Protein AF-A0A954LPM7-F1 (afdb_monomer)

pLDDT: mean 93.31, std 5.5, range [60.5, 98.56]

Mean predicted aligned error: 6.48 Å

Nearest PDB structures (foldseek):
  1r44-assembly2_B  TM=8.307E-01  e=3.390E-03  Enterococcus faecium
  8fek-assembly1_A  TM=4.549E-01  e=3.048E-04  Streptomyces sp. KCB13F003
  7spn-assembly1_B  TM=4.422E-01  e=2.596E-04  Dehalococcoidia bacterium
  4hwm-assembly1_A  TM=2.639E-01  e=5.479E-01  Klebsiella pneumoniae subsp. pneumoniae MGH 78578
  2lfo-assembly1_A  TM=2.127E-01  e=1.515E+00  Gallus gallus

Sequence (370 aa):
YGFSTQLEALPERKLGVVAASALDGTNGVVQRLTDYALRLMIATQDGESLPTYRQTGPIPPERAQDLIGKYREVDGNRFTKITELNGKVFMQRGASRYELRAAADDGTITVDDEFGFGTKVTLKDNGITVGDTAFERLPYQPPADIPGHWRGLIGEYGWDHNTLYILEEDGKLYALIEWFYYYPLKEVNENVFDFPDYGLYHGEQLKFTRNAEGVATHVIAAEVQFERREVGTKDGETFKITPVKPIDQLRAAALAATPPPEPGQYREPELVELTTLDSTIKRDIRYASTNNFTGAVFYKQPKAFMQKPAAEAVVRANQSLKPRGLGLLIHDAYRPWHVTKMFWDATPDNLKDFVANPANGSRHNRGCAV

Foldseek 3Di:
DDKAKDWDDDVVLRDIDIDMDPDPLQNQVRVVVRVLVVQQSVCVSVVHDRDDDWDWAQQPPVVLVLQAAKWAFPVDGWIKGWDDDPSWIWIDGAFFIFTWTATPPPGFTWGDDSNHTDFTWADDPAFIDTRNTTIGGDFFDAFDPDDPLCPLVAAWWADPQWIWGWDDDRNFIWIDTPPGGTFTWDDPDSFKTQTDCDDPQHPWIWGFDDDPVSHTQWIATPNDIIGGDDDADPDLAHAADQFPDDLVVLLVVLVPDDFDDDDDDDDDADKDWLCVVPVVAAEDACLCALRYHHSDHDDPDRTAIARVVLSVVLVVVQVVCVSNVDGHYHHYFQDALSVLSSVQNRDDPVCNVVGDDSNVTDCSPNRNGD

Solvent-accessible surface area (backbone atoms only — not comparable to full-atom values): 20690 Å² total; per-residue (Å²): 112,62,63,18,72,37,77,51,73,41,75,95,76,73,44,72,39,76,31,73,39,81,40,50,70,22,48,38,43,27,44,52,52,33,54,51,52,50,50,41,52,49,21,60,75,71,73,47,78,67,76,79,82,87,54,67,42,74,46,55,67,72,65,44,59,75,56,49,43,45,28,36,31,70,96,55,88,53,58,38,38,29,45,75,58,96,78,40,39,34,40,35,51,78,40,40,72,38,39,41,22,15,30,74,87,81,56,53,35,22,31,54,46,68,58,36,60,73,49,36,47,44,84,48,99,65,29,38,29,52,64,92,45,54,26,36,55,52,79,65,62,51,79,56,83,77,56,76,76,50,60,31,58,48,46,46,20,42,44,100,91,52,46,37,35,33,42,78,58,86,79,34,47,31,40,37,35,87,86,52,40,43,38,60,42,43,80,77,50,97,45,35,27,34,43,42,96,56,74,95,53,42,84,33,45,40,43,50,44,59,49,96,88,52,35,42,54,32,36,32,46,82,92,42,78,23,44,49,50,90,73,85,55,70,95,85,51,48,66,68,56,78,52,74,49,62,67,68,61,39,48,55,56,24,70,75,51,76,80,62,87,79,89,77,93,74,78,83,91,47,74,40,51,46,51,81,81,38,73,81,53,43,71,57,33,27,46,43,32,49,62,28,43,73,51,53,68,75,42,98,56,74,70,48,34,18,26,47,76,48,38,54,49,51,48,54,54,33,58,69,27,44,74,41,63,41,70,48,73,40,46,56,26,48,40,62,60,44,55,41,34,29,51,43,67,25,44,51,78,95,53,41,92,82,43,56,55,44,84,77,50,47,55,26,54,65,15,67,37,110

Secondary structure (DSSP, 8-state):
---EEEEEEEGGGTEEEEEEESSTTTHHHHHHHHHHHHHHHHHHHHTPPPPPPPPEEPPPHHHHHHH-EEEEESSSS-EEEEEEETTEEEEEETTEEEEEEEETTT--EEEESSS-EEEEEEEETTEEEETTEEEEEPPP-PPPPPPHHHHTT-EEEEETTEEEEEEEETTEEEEEETTTEEEEPEEEETTEEEPPSSSTTTT-EEEEEE-TTS-EEEEEETTEEEEBP--S-STT-------SS-HHHHHHHHHTS-PPP--S-PPPP-EEEHHHH-TT-EE--GGGSS-STTSS---SS---EEEHHHHHHHHHHHHHHGGGT---EES-----HHHHHHHHHHS-GGGGGGS--GGG--TGGGT---

Structure (mmCIF, N/CA/C/O backbone):
data_AF-A0A954LPM7-F1
#
_entry.id   AF-A0A954LPM7-F1
#
loop_
_atom_site.group_PDB
_atom_site.id
_atom_site.type_symbol
_atom_site.label_atom_id
_atom_site.label_alt_id
_atom_site.label_comp_id
_atom_site.label_asym_id
_atom_site.label_entity_id
_atom_site.label_seq_id
_atom_site.pdbx_PDB_ins_code
_atom_site.Cartn_x
_atom_site.Cartn_y
_atom_site.Cartn_z
_atom_site.occupancy
_atom_site.B_iso_or_equiv
_atom_site.auth_seq_id
_atom_site.auth_comp_id
_atom_site.auth_asym_id
_atom_site.auth_atom_id
_atom_site.pdbx_PDB_model_num
ATOM 1 N N . TYR A 1 1 ? -21.754 13.440 2.417 1.00 60.50 1 TYR A N 1
ATOM 2 C CA . TYR A 1 1 ? -22.416 12.152 2.681 1.00 60.50 1 TYR A CA 1
ATOM 3 C C . TYR A 1 1 ? -22.395 11.985 4.191 1.00 60.50 1 TYR A C 1
ATOM 5 O O . TYR A 1 1 ? -21.313 12.115 4.750 1.00 60.50 1 TYR A O 1
ATOM 13 N N . GLY A 1 2 ? -23.570 11.855 4.816 1.00 77.31 2 GLY A N 1
ATOM 14 C CA . GLY A 1 2 ? -23.757 11.684 6.266 1.00 77.31 2 GLY A CA 1
ATOM 15 C C . GLY A 1 2 ? -23.369 12.862 7.177 1.00 77.31 2 GLY A C 1
ATOM 16 O O . GLY A 1 2 ? -22.708 13.813 6.762 1.00 77.31 2 GLY A O 1
ATOM 17 N N . PHE A 1 3 ? -23.827 12.790 8.429 1.00 88.94 3 PHE A N 1
ATOM 18 C CA . PHE A 1 3 ? -23.447 13.672 9.536 1.00 88.94 3 PHE A CA 1
ATOM 19 C C . PHE A 1 3 ? -23.296 12.826 10.802 1.00 88.94 3 PHE A C 1
ATOM 21 O O . PHE A 1 3 ? -24.154 11.990 11.081 1.00 88.94 3 PHE A O 1
ATOM 28 N N . SER A 1 4 ? -22.283 13.105 11.617 1.00 91.44 4 SER A N 1
ATOM 29 C CA . SER A 1 4 ? -22.202 12.580 12.985 1.00 91.44 4 SER A CA 1
ATOM 30 C C . SER A 1 4 ? -22.592 13.683 13.963 1.00 91.44 4 SER A C 1
ATOM 32 O O . SER A 1 4 ? -22.089 14.802 13.870 1.00 91.44 4 SER A O 1
ATOM 34 N N . THR A 1 5 ? -23.490 13.393 14.902 1.00 94.00 5 THR A N 1
ATOM 35 C CA . THR A 1 5 ? -23.933 14.356 15.923 1.00 94.00 5 THR A CA 1
ATOM 36 C C . THR A 1 5 ? -23.914 13.712 17.301 1.00 94.00 5 THR A C 1
ATOM 38 O O . THR A 1 5 ? -24.196 12.523 17.425 1.00 94.00 5 THR A O 1
ATOM 41 N N . GLN A 1 6 ? -23.567 14.495 18.322 1.00 95.50 6 GLN A N 1
ATOM 42 C CA . GLN A 1 6 ? -23.593 14.083 19.724 1.00 95.50 6 GLN A CA 1
ATOM 43 C C . GLN A 1 6 ? -24.194 15.211 20.566 1.00 95.50 6 GLN A C 1
ATOM 45 O O . GLN A 1 6 ? -23.843 16.379 20.386 1.00 95.50 6 GLN A O 1
ATOM 50 N N . LEU A 1 7 ? -25.083 14.851 21.490 1.00 96.00 7 LEU A N 1
ATOM 51 C CA . LEU A 1 7 ? -25.619 15.725 22.530 1.00 96.00 7 LEU A CA 1
ATOM 52 C C . LEU A 1 7 ? -25.352 15.064 23.881 1.00 96.00 7 LEU A C 1
ATOM 54 O O . LEU A 1 7 ? -25.814 13.954 24.119 1.00 96.00 7 LEU A O 1
ATOM 58 N N . GLU A 1 8 ? -24.665 15.781 24.762 1.00 96.06 8 GLU A N 1
ATOM 59 C CA . GLU A 1 8 ? -24.458 15.395 26.157 1.00 96.06 8 GLU A CA 1
ATOM 60 C C . GLU A 1 8 ? -25.012 16.484 27.073 1.00 96.06 8 GLU A C 1
ATOM 62 O O . GLU A 1 8 ? -24.828 17.675 26.812 1.00 96.06 8 GLU A O 1
ATOM 67 N N . ALA A 1 9 ? -25.688 16.099 28.157 1.00 96.19 9 ALA A N 1
ATOM 68 C CA . ALA A 1 9 ? -26.264 17.043 29.110 1.00 96.19 9 ALA A CA 1
ATOM 69 C C . ALA A 1 9 ? -26.140 16.543 30.552 1.00 96.19 9 ALA A C 1
ATOM 71 O O . ALA A 1 9 ? -26.358 15.369 30.835 1.00 96.19 9 ALA A O 1
ATOM 72 N N . LEU A 1 10 ? -25.849 17.468 31.470 1.00 97.19 10 LEU A N 1
ATOM 73 C CA . LEU A 1 10 ? -25.835 17.252 32.917 1.00 97.19 10 LEU A CA 1
ATOM 74 C C . LEU A 1 10 ? -26.849 18.202 33.571 1.00 97.19 10 LEU A C 1
ATOM 76 O O . LEU A 1 10 ? -26.488 19.332 33.931 1.00 97.19 10 LEU A O 1
ATOM 80 N N . PRO A 1 11 ? -28.125 17.792 33.701 1.00 96.94 11 PRO A N 1
ATOM 81 C CA . PRO A 1 11 ? -29.192 18.656 34.197 1.00 96.94 11 PRO A CA 1
ATOM 82 C C . PRO A 1 11 ? -28.951 19.191 35.609 1.00 96.94 11 PRO A C 1
ATOM 84 O O . PRO A 1 11 ? -29.214 20.372 35.844 1.00 96.94 11 PRO A O 1
ATOM 87 N N . GLU A 1 12 ? -28.395 18.389 36.530 1.00 97.38 12 GLU A N 1
ATOM 88 C CA . GLU A 1 12 ? -28.118 18.848 37.901 1.00 97.38 12 GLU A CA 1
ATOM 89 C C . GLU A 1 12 ? -27.109 20.001 37.923 1.00 97.38 12 GLU A C 1
ATOM 91 O O . GLU A 1 12 ? -27.182 20.889 38.773 1.00 97.38 12 GLU A O 1
ATOM 96 N N . ARG A 1 13 ? -26.196 20.015 36.947 1.00 97.31 13 ARG A N 1
ATOM 97 C CA . ARG A 1 13 ? -25.180 21.057 36.768 1.00 97.31 13 ARG A CA 1
ATOM 98 C C . ARG A 1 13 ? -25.617 22.182 35.829 1.00 97.31 13 ARG A C 1
ATOM 100 O O . ARG A 1 13 ? -24.931 23.201 35.767 1.00 97.31 13 ARG A O 1
ATOM 107 N N . LYS A 1 14 ? -26.752 22.029 35.133 1.00 97.56 14 LYS A N 1
ATOM 108 C CA . LYS A 1 14 ? -27.242 22.921 34.064 1.00 97.56 14 LYS A CA 1
ATOM 109 C C . LYS A 1 14 ? -26.230 23.096 32.925 1.00 97.56 14 LYS A C 1
ATOM 111 O O . LYS A 1 14 ? -26.068 24.195 32.397 1.00 97.56 14 LYS A O 1
ATOM 116 N N . LEU A 1 15 ? -25.547 22.012 32.559 1.00 97.88 15 LEU A N 1
ATOM 117 C CA . LEU A 1 15 ? -24.572 21.990 31.468 1.00 97.88 15 LEU A CA 1
ATOM 118 C C . LEU A 1 15 ? -25.100 21.146 30.307 1.00 97.88 15 LEU A C 1
ATOM 120 O O . LEU A 1 15 ? -25.797 20.155 30.520 1.00 97.88 15 LEU A O 1
ATOM 124 N N . GLY A 1 16 ? -24.736 21.523 29.086 1.00 97.31 16 GLY A N 1
ATOM 125 C CA . GLY A 1 16 ? -25.021 20.747 27.886 1.00 97.31 16 GLY A CA 1
ATOM 126 C C . GLY A 1 16 ? -24.063 21.108 26.761 1.00 97.31 16 GLY A C 1
ATOM 127 O O . GLY A 1 16 ? -23.663 22.267 26.637 1.00 97.31 16 GLY A O 1
ATOM 128 N N . VAL A 1 17 ? -23.694 20.114 25.959 1.00 98.00 17 VAL A N 1
ATOM 129 C CA . VAL A 1 17 ? -22.807 20.264 24.805 1.00 98.00 17 VAL A CA 1
ATOM 130 C C . VAL A 1 17 ? -23.419 19.544 23.614 1.00 98.00 17 VAL A C 1
ATOM 132 O O . VAL A 1 17 ? -23.843 18.398 23.725 1.00 98.00 17 VAL A O 1
ATOM 135 N N . VAL A 1 18 ? -23.424 20.216 22.464 1.00 97.06 18 VAL A N 1
ATOM 136 C CA . VAL A 1 18 ? -23.761 19.618 21.171 1.00 97.06 18 VAL A CA 1
ATOM 137 C C . VAL A 1 18 ? -22.556 19.752 20.256 1.00 97.06 18 VAL A C 1
ATOM 139 O O . VAL A 1 18 ? -22.009 20.846 20.114 1.00 97.06 18 VAL A O 1
ATOM 142 N N . ALA A 1 19 ? -22.168 18.656 19.613 1.00 96.06 19 ALA A N 1
ATOM 143 C CA . ALA A 1 19 ? -21.185 18.658 18.540 1.00 96.06 19 ALA A CA 1
ATOM 144 C C . ALA A 1 19 ? -21.777 18.008 17.289 1.00 96.06 19 ALA A C 1
ATOM 146 O O . ALA A 1 19 ? -22.557 17.058 17.369 1.00 96.06 19 ALA A O 1
ATOM 147 N N . ALA A 1 20 ? -21.386 18.525 16.129 1.00 94.88 20 ALA A N 1
ATOM 148 C CA . ALA A 1 20 ? -21.782 18.002 14.834 1.00 94.88 20 ALA A CA 1
ATOM 149 C C . ALA A 1 20 ? -20.582 18.001 13.885 1.00 94.88 20 ALA A C 1
ATOM 151 O O . ALA A 1 20 ? -19.755 18.912 13.912 1.00 94.88 20 ALA A O 1
ATOM 152 N N . SER A 1 21 ? -20.519 16.986 13.032 1.00 92.62 21 SER A N 1
ATOM 153 C CA . SER A 1 21 ? -19.525 16.817 11.981 1.00 92.62 21 SER A CA 1
ATOM 154 C C . SER A 1 21 ? -20.240 16.539 10.665 1.00 92.62 21 SER A C 1
ATOM 156 O O . SER A 1 21 ? -21.180 15.747 10.620 1.00 92.62 21 SER A O 1
ATOM 158 N N . ALA A 1 22 ? -19.789 17.186 9.590 1.00 91.06 22 ALA A N 1
ATOM 159 C CA . ALA A 1 22 ? -20.305 16.990 8.232 1.00 91.06 22 ALA A CA 1
ATOM 160 C C . ALA A 1 22 ? -19.645 15.800 7.503 1.00 91.06 22 ALA A C 1
ATOM 162 O O . ALA A 1 22 ? -19.597 15.775 6.272 1.00 91.06 22 ALA A O 1
ATOM 163 N N . LEU A 1 23 ? -19.104 14.847 8.266 1.00 85.25 23 LEU A N 1
ATOM 164 C CA . LEU A 1 23 ? -18.498 13.614 7.782 1.00 85.25 23 LEU A CA 1
ATOM 165 C C . LEU A 1 23 ? -19.112 12.428 8.529 1.00 85.25 23 LEU A C 1
ATOM 167 O O . LEU A 1 23 ? -19.137 12.418 9.762 1.00 85.25 23 LEU A O 1
ATOM 171 N N . ASP A 1 24 ? -19.603 11.445 7.779 1.00 83.06 24 ASP A N 1
ATOM 172 C CA . ASP A 1 24 ? -20.161 10.216 8.342 1.00 83.06 24 ASP A CA 1
ATOM 173 C C . ASP A 1 24 ? -19.106 9.370 9.070 1.00 83.06 24 ASP A C 1
ATOM 175 O O . ASP A 1 24 ? -17.911 9.464 8.791 1.00 83.06 24 ASP A O 1
ATOM 179 N N . GLY A 1 25 ? -19.545 8.544 10.019 1.00 82.19 25 GLY A N 1
ATOM 180 C CA . GLY A 1 25 ? -18.669 7.657 10.790 1.00 82.19 25 GLY A CA 1
ATOM 181 C C . GLY A 1 25 ? -17.742 8.362 11.790 1.00 82.19 25 GLY A C 1
ATOM 182 O O . GLY A 1 25 ? -17.023 7.690 12.527 1.00 82.19 25 GLY A O 1
ATOM 183 N N . THR A 1 26 ? -17.787 9.695 11.895 1.00 89.56 26 THR A N 1
ATOM 184 C CA . THR A 1 26 ? -16.946 10.484 12.817 1.00 89.56 26 THR A CA 1
ATOM 185 C C . THR A 1 26 ? -17.507 10.599 14.237 1.00 89.56 26 THR A C 1
ATOM 187 O O . THR A 1 26 ? -17.172 11.518 14.991 1.00 89.56 26 THR A O 1
ATOM 190 N N . ASN A 1 27 ? -18.352 9.646 14.646 1.00 87.44 27 ASN A N 1
ATOM 191 C CA . ASN A 1 27 ? -18.978 9.607 15.970 1.00 87.44 27 ASN A CA 1
ATOM 192 C C . ASN A 1 27 ? -17.945 9.653 17.106 1.00 87.44 27 ASN A C 1
ATOM 194 O O . ASN A 1 27 ? -18.153 10.367 18.084 1.00 87.44 27 ASN A O 1
ATOM 198 N N . GLY A 1 28 ? -16.798 8.982 16.947 1.00 86.50 28 GLY A N 1
ATOM 199 C CA . GLY A 1 28 ? -15.710 9.031 17.929 1.00 86.50 28 GLY A CA 1
ATOM 200 C C . GLY A 1 28 ? -15.124 10.436 18.127 1.00 86.50 28 GLY A C 1
ATOM 201 O O . GLY A 1 28 ? -14.800 10.815 19.253 1.00 86.50 28 GLY A O 1
ATOM 202 N N . VAL A 1 29 ? -15.038 11.240 17.062 1.00 90.00 29 VAL A N 1
ATOM 203 C CA . VAL A 1 29 ? -14.544 12.625 17.129 1.00 90.00 29 VAL A CA 1
ATOM 204 C C . VAL A 1 29 ? -15.556 13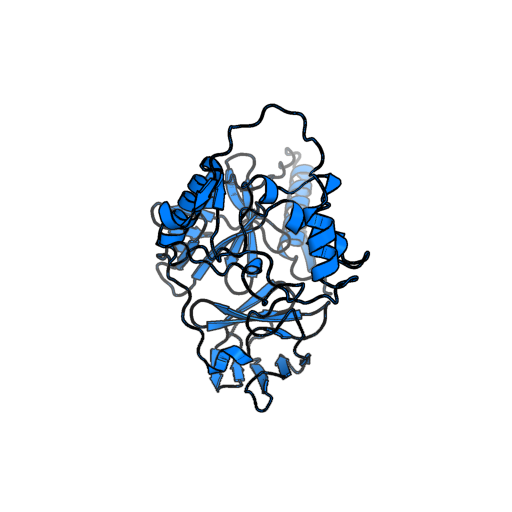.527 17.821 1.00 90.00 29 VAL A C 1
ATOM 206 O O . VAL A 1 29 ? -15.189 14.239 18.758 1.00 90.00 29 VAL A O 1
ATOM 209 N N . VAL A 1 30 ? -16.825 13.495 17.395 1.00 93.19 30 VAL A N 1
ATOM 210 C CA . VAL A 1 30 ? -17.856 14.347 18.013 1.00 93.19 30 VAL A CA 1
ATOM 211 C C . VAL A 1 30 ? -18.065 13.988 19.482 1.00 93.19 30 VAL A C 1
ATOM 213 O O . VAL A 1 30 ? -18.164 14.901 20.294 1.00 93.19 30 VAL A O 1
ATOM 216 N N . GLN A 1 31 ? -17.996 12.702 19.847 1.00 90.88 31 GLN A N 1
ATOM 217 C CA . GLN A 1 31 ? -18.047 12.255 21.240 1.00 90.88 31 GLN A CA 1
ATOM 218 C C . GLN A 1 31 ? -16.848 12.759 22.057 1.00 90.88 31 GLN A C 1
ATOM 220 O O . GLN A 1 31 ? -17.011 13.290 23.153 1.00 90.88 31 GLN A O 1
ATOM 225 N N . ARG A 1 32 ? -15.622 12.667 21.524 1.00 89.88 32 ARG A N 1
ATOM 226 C CA . ARG A 1 32 ? -14.428 13.190 22.211 1.00 89.88 32 ARG A CA 1
ATOM 227 C C . ARG A 1 32 ? -14.523 14.699 22.448 1.00 89.88 32 ARG A C 1
ATOM 229 O O . ARG A 1 32 ? -14.107 15.180 23.504 1.00 89.88 32 ARG A O 1
ATOM 236 N N . LEU A 1 33 ? -15.047 15.441 21.471 1.00 92.25 33 LEU A N 1
ATOM 237 C CA . LEU A 1 33 ? -15.259 16.883 21.584 1.00 92.25 33 LEU A CA 1
ATOM 238 C C . LEU A 1 33 ? -16.301 17.213 22.655 1.00 92.25 33 LEU A C 1
ATOM 240 O O . LEU A 1 33 ? -16.030 18.072 23.497 1.00 92.25 33 LEU A O 1
ATOM 244 N N . THR A 1 34 ? -17.450 16.525 22.662 1.00 95.19 34 THR A N 1
ATOM 245 C CA . THR A 1 34 ? -18.482 16.739 23.687 1.00 95.19 34 THR A CA 1
ATOM 246 C C . THR A 1 34 ? -17.969 16.405 25.080 1.00 95.19 34 THR A C 1
ATOM 248 O O . THR A 1 34 ? -18.126 17.218 25.990 1.00 95.19 34 THR A O 1
ATOM 251 N N . ASP A 1 35 ? -17.277 15.275 25.238 1.00 92.75 35 ASP A N 1
ATOM 252 C CA . ASP A 1 35 ? -16.741 14.827 26.525 1.00 92.75 35 ASP A CA 1
ATOM 253 C C . ASP A 1 35 ? -15.701 15.806 27.074 1.00 92.75 35 ASP A C 1
ATOM 255 O O . ASP A 1 35 ? -15.716 16.150 28.259 1.00 92.75 35 ASP A O 1
ATOM 259 N N . TYR A 1 36 ? -14.782 16.278 26.226 1.00 94.44 36 TYR A N 1
ATOM 260 C CA . TYR A 1 36 ? -13.756 17.224 26.655 1.00 94.44 36 TYR A CA 1
ATOM 261 C C . TYR A 1 36 ? -14.353 18.592 27.002 1.00 94.44 36 TYR A C 1
ATOM 263 O O . TYR A 1 36 ? -14.013 19.156 28.044 1.00 94.44 36 TYR A O 1
ATOM 271 N N . ALA A 1 37 ? -15.287 19.097 26.191 1.00 96.31 37 ALA A N 1
ATOM 272 C CA . ALA A 1 37 ? -16.002 20.335 26.483 1.00 96.31 37 ALA A CA 1
ATOM 273 C C . ALA A 1 37 ? -16.773 20.247 27.808 1.00 96.31 37 ALA A C 1
ATOM 275 O O . ALA A 1 37 ? -16.690 21.160 28.628 1.00 96.31 37 ALA A O 1
ATOM 276 N N . LEU A 1 38 ? -17.443 19.122 28.071 1.00 96.50 38 LEU A N 1
ATOM 277 C CA . LEU A 1 38 ? -18.165 18.913 29.321 1.00 96.50 38 LEU A CA 1
ATOM 278 C C . LEU A 1 38 ? -17.218 18.912 30.529 1.00 96.50 38 LEU A C 1
ATOM 280 O O . LEU A 1 38 ? -17.515 19.547 31.539 1.00 96.50 38 LEU A O 1
ATOM 284 N N . ARG A 1 39 ? -16.038 18.284 30.416 1.00 95.62 39 ARG A N 1
ATOM 285 C CA . ARG A 1 39 ? -15.007 18.325 31.470 1.00 95.62 39 ARG A CA 1
ATOM 286 C C . ARG A 1 39 ? -14.477 19.738 31.721 1.00 95.62 39 ARG A C 1
ATOM 288 O O . ARG A 1 39 ? -14.278 20.101 32.876 1.00 95.62 39 ARG A O 1
ATOM 295 N N . LEU A 1 40 ? -14.280 20.544 30.672 1.00 97.31 40 LEU A N 1
ATOM 296 C CA . LEU A 1 40 ? -13.901 21.956 30.814 1.00 97.31 40 LEU A CA 1
ATOM 297 C C . LEU A 1 40 ? -14.986 22.754 31.551 1.00 97.31 40 LEU A C 1
ATOM 299 O O . LEU A 1 40 ? -14.671 23.545 32.441 1.00 97.31 40 LEU A O 1
ATOM 303 N N . MET A 1 41 ? -16.258 22.529 31.209 1.00 97.81 41 MET A N 1
ATOM 304 C CA . MET A 1 41 ? -17.396 23.200 31.846 1.00 97.81 41 MET A CA 1
ATOM 305 C C . MET A 1 41 ? -17.535 22.815 33.324 1.00 97.81 41 MET A C 1
ATOM 307 O O . MET A 1 41 ? -17.729 23.700 34.155 1.00 97.81 41 MET A O 1
ATOM 311 N N . ILE A 1 42 ? -17.381 21.528 33.660 1.00 97.62 42 ILE A N 1
ATOM 312 C CA . ILE A 1 42 ? -17.393 21.036 35.048 1.00 97.62 42 ILE A CA 1
ATOM 313 C C . ILE A 1 42 ? -16.248 21.659 35.849 1.00 97.62 42 ILE A C 1
ATOM 315 O O . ILE A 1 42 ? -16.506 22.262 36.885 1.00 97.62 42 ILE A O 1
ATOM 319 N N . ALA A 1 43 ? -15.009 21.591 35.347 1.00 97.75 43 ALA A N 1
ATOM 320 C CA . ALA A 1 43 ? -13.849 22.157 36.040 1.00 97.75 43 ALA A CA 1
ATOM 321 C C . ALA A 1 43 ? -14.010 23.667 36.277 1.00 97.75 43 ALA A C 1
ATOM 323 O O . ALA A 1 43 ? -13.713 24.169 37.357 1.00 97.75 43 ALA A O 1
ATOM 324 N N . THR A 1 44 ? -14.559 24.386 35.292 1.00 97.75 44 THR A N 1
ATOM 325 C CA . THR A 1 44 ? -14.857 25.820 35.421 1.00 97.75 44 THR A CA 1
ATOM 326 C C . THR A 1 44 ? -15.916 26.087 36.493 1.00 97.75 44 THR A C 1
ATOM 328 O O . THR A 1 44 ? -15.764 27.016 37.282 1.00 97.75 44 THR A O 1
ATOM 331 N N . GLN A 1 45 ? -16.987 25.287 36.533 1.00 97.81 45 GLN A N 1
ATOM 332 C CA . GLN A 1 45 ? -18.057 25.418 37.526 1.00 97.81 45 GLN A CA 1
ATOM 333 C C . GLN A 1 45 ? -17.564 25.113 38.948 1.00 97.81 45 GLN A C 1
ATOM 335 O O . GLN A 1 45 ? -17.974 25.795 39.886 1.00 97.81 45 GLN A O 1
ATOM 340 N N . ASP A 1 46 ? -16.674 24.131 39.089 1.00 97.62 46 ASP A N 1
ATOM 341 C CA . ASP A 1 46 ? -16.145 23.672 40.378 1.00 97.62 46 ASP A CA 1
ATOM 342 C C . ASP A 1 46 ? -14.928 24.498 40.850 1.00 97.62 46 ASP A C 1
ATOM 344 O O . ASP A 1 46 ? -14.447 24.317 41.967 1.00 97.62 46 ASP A O 1
ATOM 348 N N . GLY A 1 47 ? -14.441 25.442 40.032 1.00 97.38 47 GLY A N 1
ATOM 349 C CA . GLY A 1 47 ? -13.253 26.249 40.338 1.00 97.38 47 GLY A CA 1
ATOM 350 C C . GLY A 1 47 ? -11.946 25.448 40.314 1.00 97.38 47 GLY A C 1
ATOM 351 O O . GLY A 1 47 ? -10.953 25.859 40.916 1.00 97.38 47 GLY A O 1
ATOM 352 N N . GLU A 1 48 ? -11.945 24.301 39.639 1.00 97.88 48 GLU A N 1
ATOM 353 C CA . GLU A 1 48 ? -10.789 23.426 39.482 1.00 97.88 48 GLU A CA 1
ATOM 354 C C . GLU A 1 48 ? -9.907 23.861 38.301 1.00 97.88 48 GLU A C 1
ATOM 356 O O . GLU A 1 48 ? -10.296 24.644 37.430 1.00 97.88 48 GLU A O 1
ATOM 361 N N . SER A 1 49 ? -8.681 23.336 38.250 1.00 96.94 49 SER A N 1
ATOM 362 C CA . SER A 1 49 ? -7.809 23.546 37.091 1.00 96.94 49 SER A CA 1
ATOM 363 C C . SER A 1 49 ? -8.390 22.869 35.852 1.00 96.94 49 SER A C 1
ATOM 365 O O . SER A 1 49 ? -8.840 21.725 35.912 1.00 96.94 49 SER A O 1
ATOM 367 N N . LEU A 1 50 ? -8.337 23.557 34.710 1.00 96.62 50 LEU A N 1
ATOM 368 C CA . LEU A 1 50 ? -8.838 23.001 33.457 1.00 96.62 50 LEU A CA 1
ATOM 369 C C . LEU A 1 50 ? -8.047 21.740 33.067 1.00 96.62 50 LEU A C 1
ATOM 371 O O . LEU A 1 50 ? -6.813 21.763 33.098 1.00 96.62 50 LEU A O 1
ATOM 375 N N . PRO A 1 51 ? -8.722 20.650 32.661 1.00 93.62 51 PRO A N 1
ATOM 376 C CA . PRO A 1 51 ? -8.047 19.437 32.226 1.00 93.62 51 PRO A CA 1
ATOM 377 C C . PRO A 1 51 ? -7.197 19.691 30.978 1.00 93.62 51 PRO A C 1
ATOM 379 O O . PRO A 1 51 ? -7.669 20.236 29.976 1.00 93.62 51 PRO A O 1
ATOM 382 N N . THR A 1 52 ? -5.955 19.216 31.000 1.00 89.94 52 THR A N 1
ATOM 383 C CA . THR A 1 52 ? -5.075 19.251 29.829 1.00 89.94 52 THR A CA 1
ATOM 384 C C . THR A 1 52 ? -5.581 18.302 28.748 1.00 89.94 52 THR A C 1
ATOM 386 O O . THR A 1 52 ? -5.917 17.146 29.015 1.00 89.94 52 THR A O 1
ATOM 389 N N . TYR A 1 53 ? -5.598 18.772 27.502 1.00 87.44 53 TYR A N 1
ATOM 390 C CA . TYR A 1 53 ? -5.885 17.917 26.360 1.00 87.44 53 TYR A CA 1
ATOM 391 C C . TYR A 1 53 ? -4.681 17.031 26.037 1.00 87.44 53 TYR A C 1
ATOM 393 O O . TYR A 1 53 ? -3.596 17.521 25.719 1.00 87.44 53 TYR A O 1
ATOM 401 N N . ARG A 1 54 ? -4.874 15.712 26.089 1.00 88.56 54 ARG A N 1
ATOM 402 C CA . ARG A 1 54 ? -3.816 14.754 25.767 1.00 88.56 54 ARG A CA 1
ATOM 403 C C . ARG A 1 54 ? -3.582 14.703 24.256 1.00 88.56 54 ARG A C 1
ATOM 405 O O . ARG A 1 54 ? -4.479 14.326 23.501 1.00 88.56 54 ARG A O 1
ATOM 412 N N . GLN A 1 55 ? -2.376 15.072 23.829 1.00 92.94 55 GLN A N 1
ATOM 413 C CA . GLN A 1 55 ? -1.965 15.071 22.424 1.00 92.94 55 GLN A CA 1
ATOM 414 C C . GLN A 1 55 ? -1.334 13.737 22.009 1.00 92.94 55 GLN A C 1
ATOM 416 O O . GLN A 1 55 ? -0.714 13.045 22.820 1.00 92.94 55 GLN A O 1
ATOM 421 N N . THR A 1 56 ? -1.452 13.408 20.724 1.00 95.94 56 THR A N 1
ATOM 422 C CA . THR A 1 56 ? -0.819 12.235 20.111 1.00 95.94 56 THR A CA 1
ATOM 423 C C . THR A 1 56 ? -0.069 12.623 18.835 1.00 95.94 56 THR A C 1
ATOM 425 O O . THR A 1 56 ? -0.444 13.557 18.117 1.00 95.94 56 THR A O 1
ATOM 428 N N . GLY A 1 57 ? 0.990 11.880 18.526 1.00 96.31 57 GLY A N 1
ATOM 429 C CA . GLY A 1 57 ? 1.807 12.029 17.325 1.00 96.31 57 GLY A CA 1
ATOM 430 C C . GLY A 1 57 ? 2.037 10.697 16.603 1.00 96.31 57 GL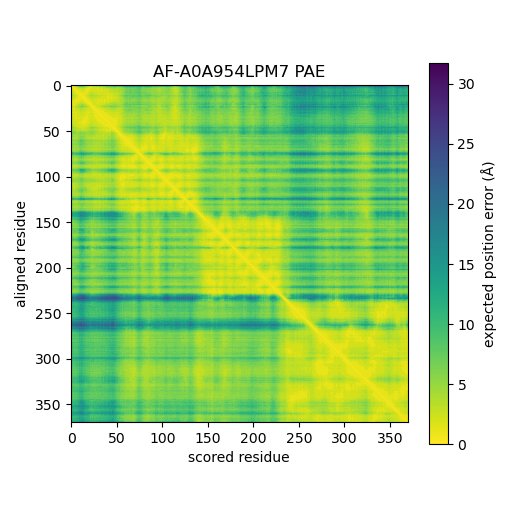Y A C 1
ATOM 431 O O . GLY A 1 57 ? 1.578 9.650 17.067 1.00 96.31 57 GLY A O 1
ATOM 432 N N . PRO A 1 58 ? 2.752 10.717 15.466 1.00 96.75 58 PRO A N 1
ATOM 433 C CA . PRO A 1 58 ? 3.129 9.503 14.747 1.00 96.75 58 PRO A CA 1
ATOM 434 C C . PRO A 1 58 ? 3.898 8.518 15.636 1.00 96.75 58 PRO A C 1
ATOM 436 O O . PRO A 1 58 ? 4.685 8.919 16.496 1.00 96.75 58 PRO A O 1
ATOM 439 N N . ILE A 1 59 ? 3.700 7.220 15.408 1.00 97.38 59 ILE A N 1
ATOM 440 C CA . ILE A 1 59 ? 4.480 6.179 16.084 1.00 97.38 59 ILE A CA 1
ATOM 441 C C . ILE A 1 59 ? 5.903 6.168 15.496 1.00 97.38 59 ILE A C 1
ATOM 443 O O . ILE A 1 59 ? 6.041 6.112 14.273 1.00 97.38 59 ILE A O 1
ATOM 447 N N . PRO A 1 60 ? 6.967 6.188 16.323 1.00 94.69 60 PRO A N 1
ATOM 448 C CA . PRO A 1 60 ? 8.341 6.086 15.833 1.00 94.69 60 PRO A CA 1
ATOM 449 C C . PRO A 1 60 ? 8.570 4.821 14.982 1.00 94.69 60 PRO A C 1
ATOM 451 O O . PRO A 1 60 ? 8.067 3.761 15.364 1.00 94.69 60 PRO A O 1
ATOM 454 N N . PRO A 1 61 ? 9.361 4.875 13.888 1.00 92.62 61 PRO A N 1
ATOM 455 C CA . PRO A 1 61 ? 9.524 3.750 12.959 1.00 92.62 61 PRO A CA 1
ATOM 456 C C . PRO A 1 61 ? 9.949 2.426 13.605 1.00 92.62 61 PRO A C 1
ATOM 458 O O . PRO A 1 61 ? 9.429 1.381 13.233 1.00 92.62 61 PRO A O 1
ATOM 461 N N . GLU A 1 62 ? 10.844 2.458 14.593 1.00 91.44 62 GLU A N 1
ATOM 462 C CA . GLU A 1 62 ? 11.293 1.254 15.311 1.00 91.44 62 GLU A CA 1
ATOM 463 C C . GLU A 1 62 ? 10.128 0.579 16.049 1.00 91.44 62 GLU A C 1
ATOM 465 O O . GLU A 1 62 ? 9.871 -0.606 15.868 1.00 91.44 62 GLU A O 1
ATOM 470 N N . ARG A 1 63 ? 9.321 1.362 16.777 1.00 93.38 63 ARG A N 1
ATOM 471 C CA . ARG A 1 63 ? 8.121 0.855 17.462 1.00 93.38 63 ARG A CA 1
ATOM 472 C C . ARG A 1 63 ? 7.038 0.414 16.483 1.00 93.38 63 ARG A C 1
ATOM 474 O O . ARG A 1 63 ? 6.292 -0.517 16.770 1.00 93.38 63 ARG A O 1
ATOM 481 N N . ALA A 1 64 ? 6.923 1.087 15.339 1.00 94.81 64 ALA A N 1
ATOM 482 C CA . ALA A 1 64 ? 5.999 0.686 14.287 1.00 94.81 64 ALA A CA 1
ATOM 483 C C . ALA A 1 64 ? 6.369 -0.697 13.731 1.00 94.81 64 ALA A C 1
ATOM 485 O O . ALA A 1 64 ? 5.484 -1.535 13.571 1.00 94.81 64 ALA A O 1
ATOM 486 N N . GLN A 1 65 ? 7.660 -0.966 13.499 1.00 91.00 65 GLN A N 1
ATOM 487 C CA . GLN A 1 65 ? 8.135 -2.268 13.019 1.00 91.00 65 GLN A CA 1
ATOM 488 C C . GLN A 1 65 ? 7.736 -3.412 13.953 1.00 91.00 65 GLN A C 1
ATOM 490 O O . GLN A 1 65 ? 7.250 -4.436 13.467 1.00 91.00 65 GLN A O 1
ATOM 495 N N . ASP A 1 66 ? 7.834 -3.207 15.267 1.00 92.44 66 ASP A N 1
ATOM 496 C CA . ASP A 1 66 ? 7.435 -4.211 16.256 1.00 92.44 66 ASP A CA 1
ATOM 497 C C . ASP A 1 66 ? 5.926 -4.492 16.252 1.00 92.44 66 ASP A C 1
ATOM 499 O O . ASP A 1 66 ? 5.501 -5.595 16.592 1.00 92.44 66 ASP A O 1
ATOM 503 N N . LEU A 1 67 ? 5.094 -3.527 15.844 1.00 94.88 67 LEU A N 1
ATOM 504 C CA . LEU A 1 67 ? 3.637 -3.676 15.774 1.00 94.88 67 LEU A CA 1
ATOM 505 C C . LEU A 1 67 ? 3.148 -4.273 14.454 1.00 94.88 67 LEU A C 1
ATOM 507 O O . LEU A 1 67 ? 2.067 -4.860 14.430 1.00 94.88 67 LEU A O 1
ATOM 511 N N . ILE A 1 68 ? 3.883 -4.128 13.351 1.00 93.75 68 ILE A N 1
ATOM 512 C CA . ILE A 1 68 ? 3.411 -4.582 12.036 1.00 93.75 68 ILE A CA 1
ATOM 513 C C . ILE A 1 68 ? 3.251 -6.103 12.037 1.00 93.75 68 ILE A C 1
ATOM 515 O O . ILE A 1 68 ? 4.182 -6.856 12.330 1.00 93.75 68 ILE A O 1
ATOM 519 N N . GLY A 1 69 ? 2.062 -6.574 11.678 1.00 92.38 69 GLY A N 1
ATOM 520 C CA . GLY A 1 69 ? 1.768 -7.999 11.664 1.00 92.38 69 GLY A CA 1
ATOM 521 C C . GLY A 1 69 ? 0.282 -8.306 11.621 1.00 92.38 69 GLY A C 1
ATOM 522 O O . GLY A 1 69 ? -0.568 -7.419 11.711 1.00 92.38 69 GLY A O 1
ATOM 523 N N . LYS A 1 70 ? -0.014 -9.596 11.488 1.00 92.19 70 LYS A N 1
ATOM 524 C CA . LYS A 1 70 ? -1.356 -10.146 11.645 1.00 92.19 70 LYS A CA 1
ATOM 525 C C . LYS A 1 70 ? -1.433 -10.833 12.999 1.00 92.19 70 LYS A C 1
ATOM 527 O O . LYS A 1 70 ? -0.485 -11.502 13.405 1.00 92.19 70 LYS A O 1
ATOM 532 N N . TYR A 1 71 ? -2.558 -10.673 13.675 1.00 94.62 71 TYR A N 1
ATOM 533 C CA . TYR A 1 71 ? -2.777 -11.229 14.995 1.00 94.62 71 TYR A CA 1
ATOM 534 C C . TYR A 1 71 ? -4.136 -11.914 15.066 1.00 94.62 71 TYR A C 1
ATOM 536 O O . TYR A 1 71 ? -5.095 -11.471 14.427 1.00 94.62 71 TYR A O 1
ATOM 544 N N . ARG A 1 72 ? -4.212 -12.982 15.856 1.00 93.62 72 ARG A N 1
ATOM 545 C CA . ARG A 1 72 ? -5.449 -13.699 16.172 1.00 93.62 72 ARG A CA 1
ATOM 546 C C . ARG A 1 72 ? -5.729 -13.562 17.658 1.00 93.62 72 ARG A C 1
ATOM 548 O O . ARG A 1 72 ? -4.810 -13.624 18.465 1.00 93.62 72 ARG A O 1
ATOM 555 N N . GLU A 1 73 ? -6.985 -13.342 18.002 1.00 95.06 73 GLU A N 1
ATOM 556 C CA . GLU A 1 73 ? -7.438 -13.330 19.388 1.00 95.06 73 GLU A CA 1
ATOM 557 C C . GLU A 1 73 ? -7.099 -14.658 20.083 1.00 95.06 73 GLU A C 1
ATOM 559 O O . GLU A 1 73 ? -7.206 -15.716 19.467 1.00 95.06 73 GLU A O 1
ATOM 564 N N . VAL A 1 74 ? -6.670 -14.599 21.346 1.00 94.06 74 VAL A N 1
ATOM 565 C CA . VAL A 1 74 ? -6.257 -15.795 22.105 1.00 94.06 74 VAL A CA 1
ATOM 566 C C . VAL A 1 74 ? -7.450 -16.707 22.396 1.00 94.06 74 VAL A C 1
ATOM 568 O O . VAL A 1 74 ? -7.418 -17.892 22.077 1.00 94.06 74 VAL A O 1
ATOM 571 N N . ASP A 1 75 ? -8.530 -16.135 22.930 1.00 91.31 75 ASP A N 1
ATOM 572 C CA . ASP A 1 75 ? -9.722 -16.871 23.376 1.00 91.31 75 ASP A CA 1
ATOM 573 C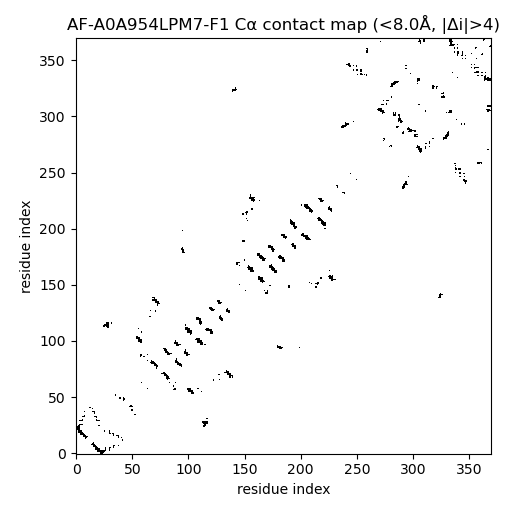 C . ASP A 1 75 ? -10.893 -16.767 22.382 1.00 91.31 75 ASP A C 1
ATOM 575 O O . ASP A 1 75 ? -12.060 -16.941 22.738 1.00 91.31 75 ASP A O 1
ATOM 579 N N . GLY A 1 76 ? -10.606 -16.442 21.121 1.00 87.88 76 GLY A N 1
ATOM 580 C CA . GLY A 1 76 ? -11.635 -16.171 20.126 1.00 87.88 76 GLY A CA 1
ATOM 581 C C . GLY A 1 76 ? -11.162 -16.339 18.690 1.00 87.88 76 GLY A C 1
ATOM 582 O O . GLY A 1 76 ? -10.045 -16.759 18.406 1.00 87.88 76 GLY A O 1
ATOM 583 N N . ASN A 1 77 ? -12.052 -16.000 17.760 1.00 82.25 77 ASN A N 1
ATOM 584 C CA . ASN A 1 77 ? -11.817 -16.152 16.321 1.00 82.25 77 ASN A CA 1
ATOM 585 C C . ASN A 1 77 ? -11.629 -14.808 15.604 1.00 82.25 77 ASN A C 1
ATOM 587 O O . ASN A 1 77 ? -11.647 -14.759 14.372 1.00 82.25 77 ASN A O 1
ATOM 591 N N . ARG A 1 78 ? -11.474 -13.703 16.348 1.00 86.94 78 ARG A N 1
ATOM 592 C CA . ARG A 1 78 ? -11.237 -12.386 15.750 1.00 86.94 78 ARG A CA 1
ATOM 593 C C . ARG A 1 78 ? -9.787 -12.263 15.298 1.00 86.94 78 ARG A C 1
ATOM 595 O O . ARG A 1 78 ? -8.866 -12.800 15.911 1.00 86.94 78 ARG A O 1
ATOM 602 N N . PHE A 1 79 ? -9.590 -11.490 14.239 1.00 89.12 79 PHE A N 1
ATOM 603 C CA . PHE A 1 79 ? -8.272 -11.135 13.731 1.00 89.12 79 PHE A CA 1
ATOM 604 C C . PHE A 1 79 ? -8.117 -9.619 13.724 1.00 89.12 79 PHE A C 1
ATOM 606 O O . PHE A 1 79 ? -9.089 -8.881 13.556 1.00 89.12 79 PHE A O 1
ATOM 613 N N . THR A 1 80 ? -6.881 -9.166 13.888 1.00 92.56 80 THR A N 1
ATOM 614 C CA . THR A 1 80 ? -6.492 -7.775 13.666 1.00 92.56 80 THR A CA 1
ATOM 615 C C . THR A 1 80 ? -5.208 -7.740 12.855 1.00 92.56 80 THR A C 1
ATOM 617 O O . THR A 1 80 ? -4.346 -8.615 12.985 1.00 92.56 80 THR A O 1
ATOM 620 N N . LYS A 1 81 ? -5.088 -6.748 11.979 1.00 92.81 81 LYS A N 1
ATOM 621 C CA . LYS A 1 81 ? -3.910 -6.549 11.136 1.00 92.81 81 LYS A CA 1
ATOM 622 C C . LYS A 1 81 ? -3.393 -5.143 11.363 1.00 92.81 81 LYS A C 1
ATOM 624 O O . LYS A 1 81 ? -4.145 -4.183 11.228 1.00 92.81 81 LYS A O 1
ATOM 629 N N . ILE A 1 82 ? -2.113 -5.026 11.692 1.00 95.75 82 ILE A N 1
ATOM 630 C CA . ILE A 1 82 ? -1.434 -3.740 11.802 1.00 95.75 82 ILE A CA 1
ATOM 631 C C . ILE A 1 82 ? -0.498 -3.583 10.607 1.00 95.75 82 ILE A C 1
ATOM 633 O O . ILE A 1 82 ? 0.349 -4.438 10.341 1.00 95.75 82 ILE A O 1
ATOM 637 N N . THR A 1 83 ? -0.673 -2.483 9.884 1.00 94.06 83 THR A N 1
ATOM 638 C CA . THR A 1 83 ? 0.085 -2.120 8.682 1.00 94.06 83 THR A CA 1
ATOM 639 C C . THR A 1 83 ? 0.704 -0.744 8.847 1.00 94.06 83 THR A C 1
ATOM 641 O O . THR A 1 83 ? 0.224 0.065 9.635 1.00 94.06 83 THR A O 1
ATOM 644 N N . GLU A 1 84 ? 1.751 -0.471 8.082 1.00 94.31 84 GLU A N 1
ATOM 645 C CA . GLU A 1 84 ? 2.312 0.866 7.935 1.00 94.31 84 GLU A CA 1
ATOM 646 C C . GLU A 1 84 ? 2.122 1.314 6.484 1.00 94.31 84 GLU A C 1
ATOM 648 O O . GLU A 1 84 ? 2.237 0.506 5.560 1.00 94.31 84 GLU A O 1
ATOM 653 N N . LEU A 1 85 ? 1.737 2.575 6.304 1.00 90.56 85 LEU A N 1
ATOM 654 C CA . LEU A 1 85 ? 1.558 3.207 5.007 1.00 90.56 85 LEU A CA 1
ATOM 655 C C . LEU A 1 85 ? 1.938 4.689 5.111 1.00 90.56 85 LEU A C 1
ATOM 657 O O . LEU A 1 85 ? 1.289 5.449 5.831 1.00 90.56 85 LEU A O 1
ATOM 661 N N . ASN A 1 86 ? 2.944 5.112 4.343 1.00 89.75 86 ASN A N 1
ATOM 662 C CA . ASN A 1 86 ? 3.409 6.504 4.253 1.00 89.75 86 ASN A CA 1
ATOM 663 C C . ASN A 1 86 ? 3.773 7.139 5.613 1.00 89.75 86 ASN A C 1
ATOM 665 O O . ASN A 1 86 ? 3.457 8.298 5.881 1.00 89.75 86 ASN A O 1
ATOM 669 N N . GLY A 1 87 ? 4.427 6.376 6.484 1.00 90.88 87 GLY A N 1
ATOM 670 C CA . GLY A 1 87 ? 4.836 6.769 7.831 1.00 90.88 87 GLY A CA 1
ATOM 671 C C . GLY A 1 87 ? 3.727 6.691 8.882 1.00 90.88 87 GLY A C 1
ATOM 672 O O . GLY A 1 87 ? 3.971 7.022 10.042 1.00 90.88 87 GLY A O 1
ATOM 673 N N . LYS A 1 88 ? 2.516 6.266 8.507 1.00 95.94 88 LYS A N 1
ATOM 674 C CA . LYS A 1 88 ? 1.377 6.106 9.416 1.00 95.94 88 LYS A CA 1
ATOM 675 C C . LYS A 1 88 ? 1.121 4.638 9.704 1.00 95.94 88 LYS A C 1
ATOM 677 O O . LYS A 1 88 ? 1.200 3.801 8.810 1.00 95.94 88 LYS A O 1
ATOM 682 N N . VAL A 1 89 ? 0.768 4.331 10.946 1.00 97.88 89 VAL A N 1
ATOM 683 C CA . VAL A 1 89 ? 0.460 2.969 11.386 1.00 97.88 89 VAL A CA 1
ATOM 684 C C . VAL A 1 89 ? -1.046 2.821 11.493 1.00 97.88 89 VAL A C 1
ATOM 686 O O . VAL A 1 89 ? -1.706 3.662 12.090 1.00 97.88 89 VAL A O 1
ATOM 689 N N . PHE A 1 90 ? -1.590 1.744 10.943 1.00 96.25 90 PHE A N 1
ATOM 690 C CA . PHE A 1 90 ? -3.022 1.492 10.927 1.00 96.25 90 PHE A CA 1
ATOM 691 C C . PHE A 1 90 ? -3.346 0.103 11.447 1.00 96.25 90 PHE A C 1
ATOM 693 O O . PHE A 1 90 ? -2.728 -0.870 11.018 1.00 96.25 90 PHE A O 1
ATOM 700 N N . MET A 1 91 ? -4.364 0.007 12.294 1.00 95.81 91 MET A N 1
ATOM 701 C CA . MET A 1 91 ? -4.944 -1.240 12.774 1.00 95.81 91 MET A CA 1
ATOM 702 C C . MET A 1 91 ? -6.301 -1.476 12.117 1.00 95.81 91 MET A C 1
ATOM 704 O O . MET A 1 91 ? -7.201 -0.649 12.220 1.00 95.81 91 MET A O 1
ATOM 708 N N . GLN A 1 92 ? -6.469 -2.627 11.483 1.00 90.69 92 GLN A N 1
ATOM 709 C CA . GLN A 1 92 ? -7.756 -3.091 10.989 1.00 90.69 92 GLN A CA 1
ATOM 710 C C . GLN A 1 92 ? -8.456 -3.929 12.057 1.00 90.69 92 GLN A C 1
ATOM 712 O O . GLN A 1 92 ? -7.891 -4.907 12.548 1.00 90.69 92 GLN A O 1
ATOM 717 N N . ARG A 1 93 ? -9.700 -3.576 12.387 1.00 84.94 93 ARG A N 1
ATOM 718 C CA . ARG A 1 93 ? -10.542 -4.294 13.347 1.00 84.94 93 ARG A CA 1
ATOM 719 C C . ARG A 1 93 ? -11.951 -4.437 12.779 1.00 84.94 93 ARG A C 1
ATOM 721 O O . ARG A 1 93 ? -12.656 -3.450 12.590 1.00 84.94 93 ARG A O 1
ATOM 728 N N . GLY A 1 94 ? -12.371 -5.679 12.546 1.00 81.62 94 GLY A N 1
ATOM 729 C CA . GLY A 1 94 ? -13.621 -5.944 11.835 1.00 81.62 94 GLY A CA 1
ATOM 730 C C . GLY A 1 94 ? -13.564 -5.343 10.431 1.00 81.62 94 GLY A C 1
ATOM 731 O O . GLY A 1 94 ? -12.592 -5.568 9.711 1.00 81.62 94 GLY A O 1
ATOM 732 N N . ALA A 1 95 ? -14.584 -4.562 10.076 1.00 80.38 95 ALA A N 1
ATOM 733 C CA . ALA A 1 95 ? -14.657 -3.885 8.785 1.00 80.38 95 ALA A CA 1
ATOM 734 C C . ALA A 1 95 ? -13.984 -2.507 8.753 1.00 80.38 95 ALA A C 1
ATOM 736 O O . ALA A 1 95 ? -13.986 -1.875 7.709 1.00 80.38 95 ALA A O 1
ATOM 737 N N . SER A 1 96 ? -13.422 -2.020 9.858 1.00 84.12 96 SER A N 1
ATOM 738 C CA . SER A 1 96 ? -12.895 -0.655 9.937 1.00 84.12 96 SER A CA 1
ATOM 739 C C . SER A 1 96 ? -11.380 -0.645 10.096 1.00 84.12 96 SER A C 1
ATOM 741 O O . SER A 1 96 ? -10.781 -1.563 10.669 1.00 84.12 96 SER A O 1
ATOM 743 N N . ARG A 1 97 ? -10.755 0.424 9.605 1.00 88.69 97 ARG A N 1
ATOM 744 C CA . ARG A 1 97 ? -9.325 0.695 9.750 1.00 88.69 97 ARG A CA 1
ATOM 745 C C . ARG A 1 97 ? -9.141 1.959 10.579 1.00 88.69 97 ARG A C 1
ATOM 747 O O . ARG A 1 97 ? -9.803 2.950 10.310 1.00 88.69 97 ARG A O 1
ATOM 754 N N . TYR A 1 98 ? -8.224 1.902 11.539 1.00 92.56 98 TYR A N 1
ATOM 755 C CA . TYR A 1 98 ? -7.957 2.985 12.477 1.00 92.56 98 TYR A CA 1
ATOM 756 C C . TYR A 1 98 ? -6.478 3.381 12.478 1.00 92.56 98 TYR A C 1
ATOM 758 O O . TYR A 1 98 ? -5.623 2.493 12.517 1.00 92.56 98 TYR A O 1
ATOM 766 N N . GLU A 1 99 ? -6.149 4.673 12.473 1.00 96.00 99 GLU A N 1
ATOM 767 C CA . GLU A 1 99 ? -4.777 5.155 12.699 1.00 96.00 99 GLU A CA 1
ATOM 768 C C . GLU A 1 99 ? -4.378 4.912 14.163 1.00 96.00 99 GLU A C 1
ATOM 770 O O . GLU A 1 99 ? -5.090 5.270 15.106 1.00 96.00 99 GLU A O 1
ATOM 775 N N . LEU A 1 100 ? -3.214 4.292 14.356 1.00 97.81 100 LEU A N 1
ATOM 776 C CA . LEU A 1 100 ? -2.560 4.178 15.649 1.00 97.81 100 LEU A CA 1
ATOM 777 C C . LEU A 1 100 ? -1.552 5.315 15.804 1.00 97.81 100 LEU A C 1
ATOM 779 O O . LEU A 1 100 ? -0.677 5.515 14.957 1.00 97.81 100 LEU A O 1
ATOM 783 N N . ARG A 1 101 ? -1.637 6.018 16.931 1.00 97.81 101 ARG A N 1
ATOM 784 C CA . ARG A 1 101 ? -0.770 7.145 17.285 1.00 97.81 101 ARG A CA 1
ATOM 785 C C . ARG A 1 101 ? -0.169 6.939 18.669 1.00 97.81 101 ARG A C 1
ATOM 787 O O . ARG A 1 101 ? -0.719 6.213 19.495 1.00 97.81 101 ARG A O 1
ATOM 794 N N . ALA A 1 102 ? 0.974 7.568 18.921 1.00 97.69 102 ALA A N 1
ATOM 795 C CA . ALA A 1 102 ? 1.647 7.541 20.215 1.00 97.69 102 ALA A CA 1
ATOM 796 C C . ALA A 1 102 ? 1.314 8.808 21.011 1.00 97.69 102 ALA A C 1
ATOM 798 O O . ALA A 1 102 ? 1.430 9.919 20.495 1.00 97.69 102 ALA A O 1
ATOM 799 N N . ALA A 1 103 ? 0.910 8.655 22.268 1.00 95.81 103 ALA A N 1
ATOM 800 C CA . ALA A 1 103 ? 0.677 9.777 23.166 1.00 95.81 103 ALA A CA 1
ATOM 801 C C . ALA A 1 103 ? 1.980 10.543 23.443 1.00 95.81 103 ALA A C 1
ATOM 803 O O . ALA A 1 103 ? 3.036 9.938 23.626 1.00 95.81 103 ALA A O 1
ATOM 804 N N . ALA A 1 104 ? 1.908 11.875 23.453 1.00 93.69 104 ALA A N 1
ATOM 805 C CA . ALA A 1 104 ? 3.086 12.738 23.569 1.00 93.69 104 ALA A CA 1
ATOM 806 C C . ALA A 1 104 ? 3.749 12.697 24.959 1.00 93.69 104 ALA A C 1
ATOM 808 O O . ALA A 1 104 ? 4.915 13.055 25.093 1.00 93.69 104 ALA A O 1
ATOM 809 N N . ASP A 1 105 ? 3.004 12.285 25.983 1.00 93.75 105 ASP A N 1
ATOM 810 C CA . ASP A 1 105 ? 3.414 12.286 27.387 1.00 93.75 105 ASP A CA 1
ATOM 811 C C . ASP A 1 105 ? 4.165 11.013 27.805 1.00 93.75 105 ASP A C 1
ATOM 813 O O . ASP A 1 105 ? 5.229 11.100 28.412 1.00 93.75 105 ASP A O 1
ATOM 817 N N . ASP A 1 106 ? 3.629 9.836 27.482 1.00 94.88 106 ASP A N 1
ATOM 818 C CA . ASP A 1 106 ? 4.164 8.539 27.925 1.00 94.88 106 ASP A CA 1
ATOM 819 C C . ASP A 1 106 ? 4.416 7.549 26.770 1.00 94.88 106 ASP A C 1
ATOM 821 O O . ASP A 1 106 ? 4.845 6.416 26.987 1.00 94.88 106 ASP A O 1
ATOM 825 N N . GLY A 1 107 ? 4.138 7.951 25.525 1.00 95.25 107 GLY A N 1
ATOM 826 C CA . GLY A 1 107 ? 4.302 7.103 24.349 1.00 95.25 107 GLY A CA 1
ATOM 827 C C . GLY A 1 107 ? 3.266 5.983 24.209 1.00 95.25 107 GLY A C 1
ATOM 828 O O . GLY A 1 107 ? 3.456 5.114 23.352 1.00 95.25 107 GLY A O 1
ATOM 829 N N . THR A 1 108 ? 2.190 5.963 24.999 1.00 96.81 108 THR A N 1
ATOM 830 C CA . THR A 1 108 ? 1.097 4.982 24.888 1.00 96.81 108 THR A CA 1
ATOM 831 C C . THR A 1 108 ? 0.557 4.965 23.467 1.00 96.81 108 THR A C 1
ATOM 833 O O . THR A 1 108 ? 0.217 6.011 22.918 1.00 96.81 108 THR A O 1
ATOM 836 N N . ILE A 1 109 ? 0.445 3.777 22.874 1.00 97.69 109 ILE A N 1
ATOM 837 C CA . ILE A 1 109 ? -0.164 3.631 21.554 1.00 97.69 109 ILE A CA 1
ATOM 838 C C . ILE A 1 109 ? -1.676 3.537 21.727 1.00 97.69 109 ILE A C 1
ATOM 840 O O . ILE A 1 109 ? -2.184 2.713 22.490 1.00 97.69 109 ILE A O 1
ATOM 844 N N . THR A 1 110 ? -2.398 4.385 21.010 1.00 96.31 110 THR A N 1
ATOM 845 C CA . THR A 1 110 ? -3.857 4.423 21.009 1.00 96.31 110 THR A CA 1
ATOM 846 C C . THR A 1 110 ? -4.367 4.617 19.594 1.00 96.31 110 THR A C 1
ATOM 848 O O . THR A 1 110 ? -3.703 5.234 18.764 1.00 96.31 110 THR A O 1
ATOM 851 N N . VAL A 1 111 ? -5.570 4.122 19.336 1.00 95.31 111 VAL A N 1
ATOM 852 C CA . VAL A 1 111 ? -6.380 4.608 18.223 1.00 95.31 111 VAL A CA 1
ATOM 853 C C . VAL A 1 111 ? -6.648 6.096 18.440 1.00 95.31 111 VAL A C 1
ATOM 855 O O . VAL A 1 111 ? -7.061 6.488 19.540 1.00 95.31 111 VAL A O 1
ATOM 858 N N . ASP A 1 112 ? -6.372 6.903 17.422 1.00 93.56 112 ASP A N 1
ATOM 859 C CA . ASP A 1 112 ? -6.678 8.334 17.387 1.00 93.56 112 ASP A CA 1
ATOM 860 C C . ASP A 1 112 ? -6.734 8.808 15.927 1.00 93.56 112 ASP A C 1
ATOM 862 O O . ASP A 1 112 ? -5.704 9.102 15.319 1.00 93.56 112 ASP A O 1
ATOM 866 N N . ASP A 1 113 ? -7.940 8.828 15.361 1.00 91.62 113 ASP A N 1
ATOM 867 C CA . ASP A 1 113 ? -8.227 9.320 14.015 1.00 91.62 113 ASP A CA 1
ATOM 868 C C . ASP A 1 113 ? -9.657 9.870 13.880 1.00 91.62 113 ASP A C 1
ATOM 870 O O . ASP A 1 113 ? -10.344 10.146 14.864 1.00 91.62 113 ASP A O 1
ATOM 874 N N . GLU A 1 114 ? -10.092 10.067 12.635 1.00 87.75 114 GLU A N 1
ATOM 875 C CA . GLU A 1 114 ? -11.412 10.591 12.288 1.00 87.75 114 GLU A CA 1
ATOM 876 C C . GLU A 1 114 ? -12.560 9.641 12.677 1.00 87.75 114 GLU A C 1
ATOM 878 O O . GLU A 1 114 ? -13.674 10.105 12.906 1.00 87.75 114 GLU A O 1
ATOM 883 N N . PHE A 1 115 ? -12.305 8.335 12.809 1.00 85.44 115 PHE A N 1
ATOM 884 C CA . PHE A 1 115 ? -13.327 7.302 13.018 1.00 85.44 115 PHE A CA 1
ATOM 885 C C . PHE A 1 115 ? -13.322 6.716 14.435 1.00 85.44 115 PHE A C 1
ATOM 887 O O . PHE A 1 115 ? -14.312 6.124 14.871 1.00 85.44 115 PHE A O 1
ATOM 894 N N . GLY A 1 116 ? -12.225 6.856 15.180 1.00 88.06 116 GLY A N 1
ATOM 895 C CA . GLY A 1 116 ? -12.082 6.271 16.504 1.00 88.06 116 GLY A CA 1
ATOM 896 C C . GLY A 1 116 ? -11.065 6.979 17.390 1.00 88.06 116 GLY A C 1
ATOM 897 O O . GLY A 1 116 ? -10.094 7.581 16.941 1.00 88.06 116 GLY A O 1
ATOM 898 N N . PHE A 1 117 ? -11.258 6.843 18.703 1.00 89.62 117 PHE A N 1
ATOM 899 C CA . PHE A 1 117 ? -10.326 7.353 19.703 1.00 89.62 117 PHE A CA 1
ATOM 900 C C . PHE A 1 117 ? -10.261 6.454 20.946 1.00 89.62 117 PHE A C 1
ATOM 902 O O . PHE A 1 117 ? -11.244 5.829 21.339 1.00 89.62 117 PHE A O 1
ATOM 909 N N . GLY A 1 118 ? -9.094 6.404 21.590 1.00 89.94 118 GLY A N 1
ATOM 910 C CA . GLY A 1 118 ? -8.924 5.920 22.965 1.00 89.94 118 GLY A CA 1
ATOM 911 C C . GLY A 1 118 ? -8.736 4.410 23.141 1.00 89.94 118 GLY A C 1
ATOM 912 O O . GLY A 1 118 ? -8.386 3.968 24.237 1.00 89.94 118 GLY A O 1
ATOM 913 N N . THR A 1 119 ? -8.914 3.603 22.090 1.00 93.88 119 THR A N 1
ATOM 914 C CA . THR A 1 119 ? -8.607 2.165 22.161 1.00 93.88 119 THR A CA 1
ATOM 915 C C . THR A 1 119 ? -7.094 1.969 22.237 1.00 93.88 119 THR A C 1
ATOM 917 O O . THR A 1 119 ? -6.384 2.173 21.253 1.00 93.88 119 THR A O 1
ATOM 920 N N . LYS A 1 120 ? -6.596 1.561 23.407 1.00 96.75 120 LYS A N 1
ATOM 921 C CA . LYS A 1 120 ? -5.165 1.327 23.639 1.00 96.75 120 LYS A CA 1
ATOM 922 C C . LYS A 1 120 ? -4.681 0.069 22.924 1.00 96.75 120 LYS A C 1
ATOM 924 O O . LYS A 1 120 ? -5.380 -0.942 22.912 1.00 96.75 120 LYS A O 1
ATOM 929 N N . VAL A 1 121 ? -3.456 0.119 22.407 1.00 97.69 121 VAL A N 1
ATOM 930 C CA . VAL A 1 121 ? -2.732 -1.043 21.880 1.00 97.69 121 VAL A CA 1
ATOM 931 C C . VAL A 1 121 ? -1.424 -1.188 22.647 1.00 97.69 121 VAL A C 1
ATOM 933 O O . VAL A 1 121 ? -0.627 -0.258 22.715 1.00 97.69 121 VAL A O 1
ATOM 936 N N . THR A 1 122 ? -1.201 -2.347 23.255 1.00 97.19 122 THR A N 1
ATOM 937 C CA . THR A 1 122 ? 0.005 -2.624 24.047 1.00 97.19 122 THR A CA 1
ATOM 938 C C . THR A 1 122 ? 0.752 -3.799 23.445 1.00 97.19 122 THR A C 1
ATOM 940 O O . THR A 1 122 ? 0.177 -4.873 23.303 1.00 97.19 122 THR A O 1
ATOM 943 N N . LEU A 1 123 ? 2.028 -3.608 23.112 1.00 95.06 123 LEU A N 1
ATOM 944 C CA . LEU A 1 123 ? 2.896 -4.689 22.649 1.00 95.06 123 LEU A CA 1
ATOM 945 C C . LEU A 1 123 ? 3.174 -5.681 23.790 1.00 95.06 123 LEU A C 1
ATOM 947 O O . LEU A 1 123 ? 3.359 -5.282 24.942 1.00 95.06 123 LEU A O 1
ATOM 951 N N . LYS A 1 124 ? 3.188 -6.971 23.458 1.00 94.44 124 LYS A N 1
ATOM 952 C CA . LYS A 1 124 ? 3.560 -8.097 24.324 1.00 94.44 124 LYS A CA 1
ATOM 953 C C . LYS A 1 124 ? 4.619 -8.937 23.606 1.00 94.44 124 LYS A C 1
ATOM 955 O O . LYS A 1 124 ? 4.755 -8.829 22.391 1.00 94.44 124 LYS A O 1
ATOM 960 N N . ASP A 1 125 ? 5.310 -9.814 24.331 1.00 88.44 125 ASP A N 1
ATOM 961 C CA . ASP A 1 125 ? 6.444 -10.591 23.798 1.00 88.44 125 ASP A CA 1
ATOM 962 C C . ASP A 1 125 ? 6.123 -11.357 22.501 1.00 88.44 125 ASP A C 1
ATOM 964 O O . ASP A 1 125 ? 6.946 -11.398 21.591 1.00 88.44 125 ASP A O 1
ATOM 968 N N . ASN A 1 126 ? 4.917 -11.927 22.382 1.00 88.25 126 ASN A N 1
ATOM 969 C CA . ASN A 1 126 ? 4.474 -12.649 21.183 1.00 88.25 126 ASN A CA 1
ATOM 970 C C . ASN A 1 126 ? 3.107 -12.175 20.658 1.00 88.25 126 ASN A C 1
ATOM 972 O O . ASN A 1 126 ? 2.319 -12.955 20.121 1.00 88.25 126 ASN A O 1
ATOM 976 N N . GLY A 1 127 ? 2.773 -10.897 20.844 1.00 95.94 127 GLY A N 1
ATOM 977 C CA . GLY A 1 127 ? 1.437 -10.423 20.503 1.00 95.94 127 GLY A CA 1
ATOM 978 C C . GLY A 1 127 ? 1.158 -8.983 20.891 1.00 95.94 127 GLY A C 1
ATOM 979 O O . GLY A 1 127 ? 2.065 -8.183 21.107 1.00 95.94 127 GLY A O 1
ATOM 980 N N . ILE A 1 128 ? -0.125 -8.657 20.981 1.00 97.56 128 ILE A N 1
ATOM 981 C CA . ILE A 1 128 ? -0.609 -7.350 21.420 1.00 97.56 128 ILE A CA 1
ATOM 982 C C . ILE A 1 128 ? -1.840 -7.511 22.308 1.00 97.56 128 ILE A C 1
ATOM 984 O O . ILE A 1 128 ? -2.575 -8.490 22.221 1.00 97.56 128 ILE A O 1
ATOM 988 N N . THR A 1 129 ? -2.108 -6.510 23.131 1.00 97.38 129 THR A N 1
ATOM 989 C CA . THR A 1 129 ? -3.418 -6.314 23.754 1.00 97.38 129 THR A CA 1
ATOM 990 C C . THR A 1 129 ? -4.087 -5.119 23.088 1.00 97.38 129 THR A C 1
ATOM 992 O O . THR A 1 129 ? -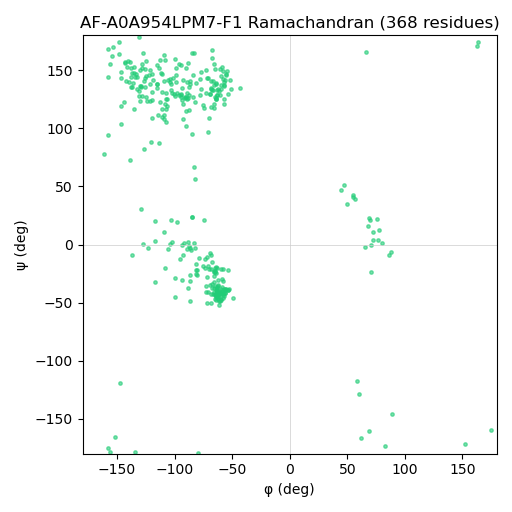3.458 -4.069 22.965 1.00 97.38 129 THR A O 1
ATOM 995 N N . VAL A 1 130 ? -5.339 -5.269 22.658 1.00 96.56 130 VAL A N 1
ATOM 996 C CA . VAL A 1 130 ? -6.170 -4.188 22.110 1.00 96.56 130 VAL A CA 1
ATOM 997 C C . VAL A 1 130 ? -7.342 -3.967 23.062 1.00 96.56 130 VAL A C 1
ATOM 999 O O . VAL A 1 130 ? -8.202 -4.838 23.199 1.00 96.56 130 VAL A O 1
ATOM 1002 N N . GLY A 1 131 ? -7.367 -2.819 23.742 1.00 94.88 131 GLY A N 1
ATOM 1003 C CA . GLY A 1 131 ? -8.234 -2.618 24.905 1.00 94.88 131 GLY A CA 1
ATOM 1004 C C . GLY A 1 131 ? -7.925 -3.668 25.974 1.00 94.88 131 GLY A C 1
ATOM 1005 O O . GLY A 1 131 ? -6.788 -3.750 26.432 1.00 94.88 131 GLY A O 1
ATOM 1006 N N . ASP A 1 132 ? -8.914 -4.504 26.289 1.00 94.25 132 ASP A N 1
ATOM 1007 C CA . ASP A 1 132 ? -8.793 -5.609 27.253 1.00 94.25 132 ASP A CA 1
ATOM 1008 C C . ASP A 1 132 ? -8.646 -6.987 26.580 1.00 94.25 132 ASP A C 1
ATOM 1010 O O . ASP A 1 132 ? -8.592 -8.014 27.250 1.00 94.25 132 ASP A O 1
ATOM 1014 N N . THR A 1 133 ? -8.602 -7.043 25.244 1.00 95.94 133 THR A N 1
ATOM 1015 C CA . THR A 1 133 ? -8.518 -8.302 24.490 1.00 95.94 133 THR A CA 1
ATOM 1016 C C . THR A 1 133 ? -7.073 -8.623 24.115 1.00 95.94 133 THR A C 1
ATOM 1018 O O . THR A 1 133 ? -6.382 -7.796 23.515 1.00 95.94 133 THR A O 1
ATOM 1021 N N . ALA A 1 134 ? -6.624 -9.843 24.416 1.00 96.94 134 ALA A N 1
ATOM 1022 C CA . ALA A 1 134 ? -5.312 -10.347 24.025 1.00 96.94 134 ALA A CA 1
ATOM 1023 C C . ALA A 1 134 ? -5.328 -10.967 22.619 1.00 96.94 134 ALA A C 1
ATOM 1025 O O . ALA A 1 134 ? -6.236 -11.716 22.256 1.00 96.94 134 ALA A O 1
ATOM 1026 N N . PHE A 1 135 ? -4.283 -10.679 21.846 1.00 97.38 135 PHE A N 1
ATOM 1027 C CA . PHE A 1 135 ? -4.046 -11.245 20.529 1.00 97.38 135 PHE A CA 1
ATOM 1028 C C . PHE A 1 135 ? -2.618 -11.779 20.429 1.00 97.38 135 PHE A C 1
ATOM 1030 O O . PHE A 1 135 ? -1.661 -11.105 20.810 1.00 97.38 135 PHE A O 1
ATOM 1037 N N . GLU A 1 136 ? -2.470 -12.957 19.841 1.00 96.75 136 GLU A N 1
ATOM 1038 C CA . GLU A 1 136 ? -1.188 -13.564 19.499 1.00 96.75 136 GLU A CA 1
ATOM 1039 C C . GLU A 1 136 ? -0.785 -13.216 18.072 1.00 96.75 136 GLU A C 1
ATOM 1041 O O . GLU A 1 136 ? -1.613 -13.179 17.156 1.00 96.75 136 GLU A O 1
ATOM 1046 N N . ARG A 1 137 ? 0.511 -12.970 17.873 1.00 95.44 137 ARG A N 1
ATOM 1047 C CA . ARG A 1 137 ? 1.079 -12.724 16.551 1.00 95.44 137 ARG A CA 1
ATOM 1048 C C . ARG A 1 137 ? 1.047 -14.013 15.738 1.00 95.44 137 ARG A C 1
ATOM 1050 O O . ARG A 1 137 ? 1.532 -15.054 16.170 1.00 95.44 137 ARG A O 1
ATOM 1057 N N . LEU A 1 138 ? 0.524 -13.920 14.523 1.00 91.56 138 LEU A N 1
ATOM 1058 C CA . LEU A 1 138 ? 0.591 -15.006 13.559 1.00 91.56 138 LEU A CA 1
ATOM 1059 C C . LEU A 1 138 ? 1.927 -14.965 12.809 1.00 91.56 138 LEU A C 1
ATOM 1061 O O . LEU A 1 138 ? 2.436 -13.874 12.522 1.00 91.56 138 LEU A O 1
ATOM 1065 N N . PRO A 1 139 ? 2.487 -16.134 12.451 1.00 89.00 139 PRO A N 1
ATOM 1066 C CA . PRO A 1 139 ? 3.631 -16.177 11.558 1.00 89.00 139 PRO A CA 1
ATOM 1067 C C . PRO A 1 139 ? 3.250 -15.548 10.221 1.00 89.00 139 PRO A C 1
ATOM 1069 O O . PRO A 1 139 ? 2.094 -15.611 9.791 1.00 89.00 139 PRO A O 1
ATOM 1072 N N . TYR A 1 140 ? 4.229 -14.968 9.536 1.00 85.00 140 TYR A N 1
ATOM 1073 C CA . TYR A 1 140 ? 3.989 -14.574 8.162 1.00 85.00 140 TYR A CA 1
ATOM 1074 C C . TYR A 1 140 ? 3.725 -15.811 7.305 1.00 85.00 140 TYR A C 1
ATOM 1076 O O . TYR A 1 140 ? 4.402 -16.832 7.433 1.00 85.00 140 TYR A O 1
ATOM 1084 N N . GLN A 1 141 ? 2.751 -15.693 6.414 1.00 78.56 141 GLN A N 1
ATOM 1085 C CA . GLN A 1 141 ? 2.466 -16.690 5.398 1.00 78.56 141 GLN A CA 1
ATOM 1086 C C . GLN A 1 141 ? 2.471 -15.996 4.037 1.00 78.56 141 GLN A C 1
ATOM 1088 O O . GLN A 1 141 ? 2.051 -14.836 3.956 1.00 78.56 141 GLN A O 1
ATOM 1093 N N . PRO A 1 142 ? 2.976 -16.660 2.982 1.00 77.56 142 PRO A N 1
ATOM 1094 C CA . PRO A 1 142 ? 2.788 -16.157 1.632 1.00 77.56 142 PRO A CA 1
ATOM 1095 C C . PRO A 1 142 ? 1.283 -16.022 1.345 1.00 77.56 142 PRO A C 1
ATOM 1097 O O . PRO A 1 142 ? 0.500 -16.809 1.890 1.00 77.56 142 PRO A O 1
ATOM 1100 N N . PRO A 1 143 ? 0.871 -15.059 0.500 1.00 75.88 143 PRO A N 1
ATOM 1101 C CA . PRO A 1 143 ? -0.508 -14.984 0.034 1.00 75.88 143 PRO A CA 1
ATOM 1102 C C . PRO A 1 143 ? -0.956 -16.334 -0.528 1.00 75.88 14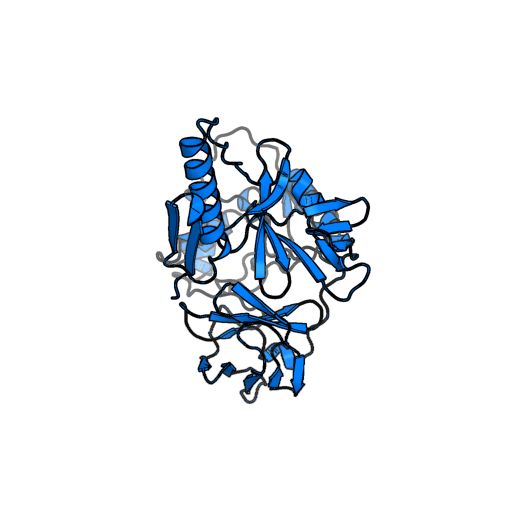3 PRO A C 1
ATOM 1104 O O . PRO A 1 143 ? -0.169 -17.031 -1.175 1.00 75.88 143 PRO A O 1
ATOM 1107 N N . ALA A 1 144 ? -2.206 -16.704 -0.262 1.00 80.50 144 ALA A N 1
ATOM 1108 C CA . ALA A 1 144 ? -2.778 -17.906 -0.841 1.00 80.50 144 ALA A CA 1
ATOM 1109 C C . ALA A 1 144 ? -2.877 -17.753 -2.366 1.00 80.50 144 ALA A C 1
ATOM 1111 O O . ALA A 1 144 ? -3.035 -16.648 -2.888 1.00 80.50 144 ALA A O 1
ATOM 1112 N N . ASP A 1 145 ? -2.808 -18.867 -3.092 1.00 85.06 145 ASP A N 1
ATOM 1113 C CA . ASP A 1 145 ? -3.121 -18.832 -4.514 1.00 85.06 145 ASP A CA 1
ATOM 1114 C C . ASP A 1 145 ? -4.586 -18.436 -4.701 1.00 85.06 145 ASP A C 1
ATOM 1116 O O . ASP A 1 145 ? -5.491 -19.052 -4.136 1.00 85.06 145 ASP A O 1
ATOM 1120 N N . ILE A 1 146 ? -4.816 -17.428 -5.540 1.00 88.31 146 ILE A N 1
ATOM 1121 C CA . ILE A 1 146 ? -6.165 -16.974 -5.869 1.00 88.31 146 ILE A CA 1
ATOM 1122 C C . ILE A 1 146 ? -6.881 -18.095 -6.642 1.00 88.31 146 ILE A C 1
ATOM 1124 O O . ILE A 1 146 ? -6.419 -18.455 -7.741 1.00 88.31 146 ILE A O 1
ATOM 1128 N N . PRO A 1 147 ? -8.021 -18.613 -6.136 1.00 91.25 147 PRO A N 1
ATOM 1129 C CA . PRO A 1 147 ? -8.857 -19.554 -6.869 1.00 91.25 147 PRO A CA 1
ATOM 1130 C C . PRO A 1 147 ? -9.171 -19.032 -8.273 1.00 91.25 147 PRO A C 1
ATOM 1132 O O . PRO A 1 147 ? -9.533 -17.870 -8.454 1.00 91.25 147 PRO A O 1
ATOM 1135 N N . GLY A 1 148 ? -9.045 -19.888 -9.291 1.00 90.94 148 GLY A N 1
ATOM 1136 C CA . GLY A 1 148 ? -9.160 -19.462 -10.693 1.00 90.94 148 GLY A CA 1
ATOM 1137 C C . GLY A 1 148 ? -10.456 -18.702 -11.002 1.00 90.94 148 GLY A C 1
ATOM 1138 O O . GLY A 1 148 ? -10.422 -17.681 -11.684 1.00 90.94 148 GLY A O 1
ATOM 1139 N N . HIS A 1 149 ? -11.577 -19.138 -10.422 1.00 92.44 149 HIS A N 1
ATOM 1140 C CA . HIS A 1 149 ? -12.889 -18.519 -10.617 1.00 92.44 149 HIS A CA 1
ATOM 1141 C C . HIS A 1 149 ? -13.032 -17.142 -9.935 1.00 92.44 149 HIS A C 1
ATOM 1143 O O . HIS A 1 149 ? -13.883 -16.351 -10.344 1.00 92.44 149 HIS A O 1
ATOM 1149 N N . TRP A 1 150 ? -12.184 -16.789 -8.963 1.00 95.31 150 TRP A N 1
ATOM 1150 C CA . TRP A 1 150 ? -12.171 -15.451 -8.351 1.00 95.31 150 TRP A CA 1
ATOM 1151 C C . TRP A 1 150 ? -11.408 -14.416 -9.174 1.00 95.31 150 TRP A C 1
ATOM 1153 O O . TRP A 1 150 ? -11.676 -13.225 -9.042 1.00 95.31 150 TRP A O 1
ATOM 1163 N N . ARG A 1 151 ? -10.486 -14.828 -10.055 1.00 92.50 151 ARG A N 1
ATOM 1164 C CA . ARG A 1 151 ? -9.633 -13.889 -10.812 1.00 92.50 151 ARG A CA 1
ATOM 1165 C C . ARG A 1 151 ? -10.445 -12.870 -11.609 1.00 92.50 151 ARG A C 1
ATOM 1167 O O . ARG A 1 151 ? -10.134 -11.687 -11.583 1.00 92.50 151 ARG A O 1
ATOM 1174 N N . GLY A 1 152 ? -11.525 -13.320 -12.246 1.00 93.38 152 GLY A N 1
ATOM 1175 C CA . GLY A 1 152 ? -12.440 -12.448 -12.984 1.00 93.38 152 GLY A CA 1
ATOM 1176 C C . GLY A 1 152 ? -13.320 -11.544 -12.108 1.00 93.38 152 GLY A C 1
ATOM 1177 O O . GLY A 1 152 ? -13.961 -10.642 -12.642 1.00 93.38 152 GLY A O 1
ATOM 1178 N N . LEU A 1 153 ? -13.358 -11.756 -10.789 1.00 96.38 153 LEU A N 1
ATOM 1179 C CA . LEU A 1 153 ? -14.103 -10.933 -9.828 1.00 96.38 153 LEU A CA 1
ATOM 1180 C C . LEU A 1 153 ? -13.252 -9.828 -9.208 1.00 96.38 153 LEU A C 1
ATOM 1182 O O . LEU A 1 153 ? -13.775 -8.768 -8.880 1.00 96.38 153 LEU A O 1
ATOM 1186 N N . ILE A 1 154 ? -11.950 -10.053 -9.053 1.00 94.75 154 ILE A N 1
ATOM 1187 C CA . ILE A 1 154 ? -11.048 -9.076 -8.436 1.00 94.75 154 ILE A CA 1
ATOM 1188 C C . ILE A 1 154 ? -10.916 -7.850 -9.348 1.00 94.75 154 ILE A C 1
ATOM 1190 O O . ILE A 1 154 ? -10.764 -7.969 -10.570 1.00 94.75 154 ILE A O 1
ATOM 1194 N N . GLY A 1 155 ? -11.031 -6.658 -8.770 1.00 94.44 155 GLY A N 1
ATOM 1195 C CA . GLY A 1 155 ? -10.991 -5.399 -9.504 1.00 94.44 155 GLY A CA 1
ATOM 1196 C C . GLY A 1 155 ? -11.770 -4.277 -8.833 1.00 94.44 155 GLY A C 1
ATOM 1197 O O . GLY A 1 155 ? -12.252 -4.410 -7.708 1.00 94.44 155 GLY A O 1
ATOM 1198 N N . GLU A 1 156 ? -11.888 -3.171 -9.559 1.00 96.00 156 GLU A N 1
ATOM 1199 C CA . GLU A 1 156 ? -12.639 -1.991 -9.145 1.00 96.00 156 GLU A CA 1
ATOM 1200 C C . GLU A 1 156 ? -13.975 -1.910 -9.884 1.00 96.00 156 GLU A C 1
ATOM 1202 O O . GLU A 1 156 ? -14.053 -2.204 -11.081 1.00 96.00 156 GLU A O 1
ATOM 1207 N N . TYR A 1 157 ? -15.012 -1.460 -9.182 1.00 97.25 157 TYR A N 1
ATOM 1208 C CA . TYR A 1 157 ? -16.362 -1.300 -9.708 1.00 97.25 157 TYR A CA 1
ATOM 1209 C C . TYR A 1 157 ? -16.966 0.043 -9.274 1.00 97.25 157 TYR A C 1
ATOM 1211 O O . TYR A 1 157 ? -16.622 0.580 -8.223 1.00 97.25 157 TYR A O 1
ATOM 1219 N N . GLY A 1 158 ? -17.885 0.588 -10.068 1.00 96.00 158 GLY A N 1
ATOM 1220 C CA . GLY A 1 158 ? -18.609 1.825 -9.785 1.00 96.00 158 GLY A CA 1
ATOM 1221 C C . GLY A 1 158 ? -17.910 3.086 -10.284 1.00 96.00 158 GLY A C 1
ATOM 1222 O O . GLY A 1 158 ? -17.262 3.108 -11.332 1.00 96.00 158 GLY A O 1
ATOM 1223 N N . TRP A 1 159 ? -18.065 4.171 -9.530 1.00 93.88 159 TRP A N 1
ATOM 1224 C CA . TRP A 1 159 ? -17.681 5.521 -9.946 1.00 93.88 159 TRP A CA 1
ATOM 1225 C C . TRP A 1 159 ? -16.458 6.029 -9.184 1.00 93.88 159 TRP A C 1
ATOM 1227 O O . TRP A 1 159 ? -16.152 5.548 -8.095 1.00 93.88 159 TRP A O 1
ATOM 1237 N N . ASP A 1 160 ? -15.815 7.081 -9.699 1.00 90.06 160 ASP A N 1
ATOM 1238 C CA . ASP A 1 160 ? -14.667 7.729 -9.037 1.00 90.06 160 ASP A CA 1
ATOM 1239 C C . ASP A 1 160 ? -14.999 8.289 -7.650 1.00 90.06 160 ASP A C 1
ATOM 1241 O O . ASP A 1 160 ? -14.100 8.514 -6.856 1.00 90.06 160 ASP A O 1
ATOM 1245 N N . HIS A 1 161 ? -16.279 8.537 -7.361 1.00 86.56 161 HIS A N 1
ATOM 1246 C CA . HIS A 1 161 ? -16.763 9.052 -6.078 1.00 86.56 161 HIS A CA 1
ATOM 1247 C C . HIS A 1 161 ? -17.424 7.975 -5.200 1.00 86.56 161 HIS A C 1
ATOM 1249 O O . HIS A 1 161 ? -17.925 8.294 -4.123 1.00 86.56 161 HIS A O 1
ATOM 1255 N N . ASN A 1 162 ? -17.486 6.728 -5.669 1.00 89.50 162 ASN A N 1
ATOM 1256 C CA . ASN A 1 162 ? -17.964 5.584 -4.901 1.00 89.50 162 ASN A CA 1
ATOM 1257 C C . ASN A 1 162 ? -17.455 4.300 -5.564 1.00 89.50 162 ASN A C 1
ATOM 1259 O O . ASN A 1 162 ? -18.163 3.653 -6.343 1.00 89.50 162 ASN A O 1
ATOM 1263 N N . THR A 1 163 ? -16.179 4.003 -5.326 1.00 94.56 163 THR A N 1
ATOM 1264 C CA . THR A 1 163 ? -15.529 2.816 -5.877 1.00 94.56 163 THR A CA 1
ATOM 1265 C C . THR A 1 163 ? -15.677 1.650 -4.907 1.00 94.56 163 THR A C 1
ATOM 1267 O O . THR A 1 163 ? -15.298 1.749 -3.741 1.00 94.56 163 THR A O 1
ATOM 1270 N N . LEU A 1 164 ? -16.206 0.536 -5.407 1.00 96.50 164 LEU A N 1
ATOM 1271 C CA . LEU A 1 164 ? -16.195 -0.759 -4.740 1.00 96.50 164 LEU A CA 1
ATOM 1272 C C . LEU A 1 164 ? -14.958 -1.530 -5.203 1.00 96.50 164 LEU A C 1
ATOM 1274 O O . LEU A 1 164 ? -14.813 -1.811 -6.393 1.00 96.50 164 LEU A O 1
ATOM 1278 N N . TYR A 1 165 ? -14.087 -1.909 -4.271 1.00 96.50 165 TYR A N 1
ATOM 1279 C CA . TYR A 1 165 ? -12.964 -2.796 -4.567 1.00 96.50 165 TYR A CA 1
ATOM 1280 C C . TYR A 1 165 ? -13.297 -4.213 -4.132 1.00 96.50 165 TYR A C 1
ATOM 1282 O O . TYR A 1 165 ? -13.673 -4.440 -2.982 1.00 96.50 165 TYR A O 1
ATOM 1290 N N . ILE A 1 166 ? -13.090 -5.162 -5.038 1.00 96.50 166 ILE A N 1
ATOM 1291 C CA . ILE A 1 166 ? -13.099 -6.589 -4.740 1.00 96.50 166 ILE A CA 1
ATOM 1292 C C . ILE A 1 166 ? -11.664 -7.075 -4.820 1.00 96.50 166 ILE A C 1
ATOM 1294 O O . ILE A 1 166 ? -11.023 -6.950 -5.865 1.00 96.50 166 ILE A O 1
ATOM 1298 N N . LEU A 1 167 ? -11.156 -7.627 -3.727 1.00 93.56 167 LEU A N 1
ATOM 1299 C CA . LEU A 1 167 ? -9.791 -8.134 -3.642 1.00 93.56 167 LEU A CA 1
ATOM 1300 C C . LEU A 1 167 ? -9.745 -9.452 -2.880 1.00 93.56 167 LEU A C 1
ATOM 1302 O O . LEU A 1 167 ? -10.642 -9.757 -2.103 1.00 93.56 167 LEU A O 1
ATOM 1306 N N . GLU A 1 168 ? -8.700 -10.233 -3.118 1.00 91.19 168 GLU A N 1
ATOM 1307 C CA . GLU A 1 168 ? -8.408 -11.421 -2.325 1.00 91.19 168 GLU A CA 1
ATOM 1308 C C . GLU A 1 168 ? -7.438 -11.053 -1.201 1.00 91.19 168 GLU A C 1
ATOM 1310 O O . GLU A 1 168 ? -6.459 -10.335 -1.416 1.00 91.19 168 GLU A O 1
ATOM 1315 N N . GLU A 1 169 ? -7.738 -11.525 0.005 1.00 85.31 169 GLU A N 1
ATOM 1316 C CA . GLU A 1 169 ? -6.837 -11.462 1.144 1.00 85.31 169 GLU A CA 1
ATOM 1317 C C . GLU A 1 169 ? -6.991 -12.723 2.006 1.00 85.31 169 GLU A C 1
ATOM 1319 O O . GLU A 1 169 ? -8.071 -13.030 2.515 1.00 85.31 169 GLU A O 1
ATOM 1324 N N . ASP A 1 170 ? -5.881 -13.440 2.198 1.00 78.50 170 ASP A N 1
ATOM 1325 C CA . ASP A 1 170 ? -5.772 -14.618 3.066 1.00 78.50 170 ASP A CA 1
ATOM 1326 C C . ASP A 1 170 ? -6.791 -15.736 2.757 1.00 78.50 170 ASP A C 1
ATOM 1328 O O . ASP A 1 170 ? -7.380 -16.345 3.656 1.00 78.50 170 ASP A O 1
ATOM 1332 N N . GLY A 1 171 ? -6.990 -16.018 1.471 1.00 85.38 171 GLY A N 1
ATOM 1333 C CA . GLY A 1 171 ? -7.878 -17.061 0.970 1.00 85.38 171 GLY A CA 1
ATOM 1334 C C . GLY A 1 171 ? -9.358 -16.694 1.046 1.00 85.38 171 GLY A C 1
ATOM 1335 O O . GLY A 1 171 ? -10.199 -17.592 1.081 1.00 85.38 171 GLY A O 1
ATOM 1336 N N . LYS A 1 172 ? -9.692 -15.400 1.108 1.00 89.25 172 LYS A N 1
ATOM 1337 C CA . LYS A 1 172 ? -11.071 -14.890 1.084 1.00 89.25 172 LYS A CA 1
ATOM 1338 C C . LYS A 1 172 ? -11.181 -13.676 0.177 1.00 89.25 172 LYS A C 1
ATOM 1340 O O . LYS A 1 172 ? -10.256 -12.873 0.107 1.00 89.25 172 LYS A O 1
ATOM 1345 N N . LEU A 1 173 ? -12.333 -13.505 -0.468 1.00 94.19 173 LEU A N 1
ATOM 1346 C CA . LEU A 1 173 ? -12.655 -12.227 -1.094 1.00 94.19 173 LEU A CA 1
ATOM 1347 C C . LEU A 1 173 ? -13.103 -11.216 -0.041 1.00 94.19 173 LEU A C 1
ATOM 1349 O O . LEU A 1 173 ? -13.813 -11.551 0.907 1.00 94.19 173 LEU A O 1
ATOM 1353 N N . TYR A 1 174 ? -12.695 -9.974 -0.242 1.00 94.25 174 TYR A N 1
ATOM 1354 C CA . TYR A 1 174 ? -13.087 -8.821 0.542 1.00 94.25 174 TYR A CA 1
ATOM 1355 C C . TYR A 1 174 ? -13.723 -7.769 -0.359 1.0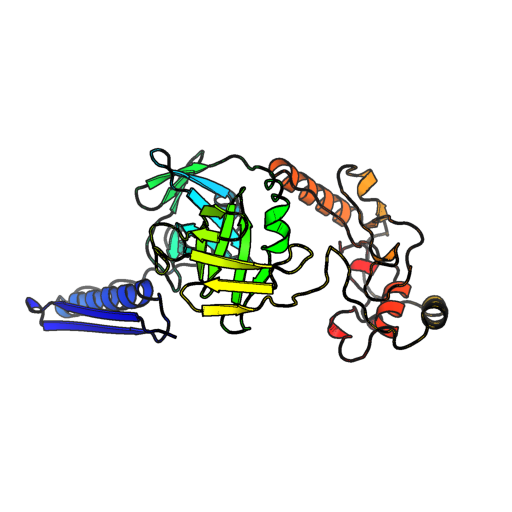0 94.25 174 TYR A C 1
ATOM 1357 O O . TYR A 1 174 ? -13.304 -7.584 -1.503 1.00 94.25 174 TYR A O 1
ATOM 1365 N N . ALA A 1 175 ? -14.707 -7.064 0.192 1.00 96.06 175 ALA A N 1
ATOM 1366 C CA . ALA A 1 175 ? -15.284 -5.861 -0.386 1.00 96.06 175 ALA A CA 1
ATOM 1367 C C . ALA A 1 175 ? -14.826 -4.639 0.415 1.00 96.06 175 ALA A C 1
ATOM 1369 O O . ALA A 1 175 ? -15.172 -4.519 1.591 1.00 96.06 175 ALA A O 1
ATOM 1370 N N . LEU A 1 176 ? -14.073 -3.735 -0.216 1.00 93.69 176 LEU A N 1
ATOM 1371 C CA . LEU A 1 176 ? -13.879 -2.377 0.291 1.00 93.69 176 LEU A CA 1
ATOM 1372 C C . LEU A 1 176 ? -14.937 -1.473 -0.344 1.00 93.69 176 LEU A C 1
ATOM 1374 O O . LEU A 1 176 ? -14.863 -1.188 -1.539 1.00 93.69 176 LEU A O 1
ATOM 1378 N N . ILE A 1 177 ? -15.912 -1.046 0.452 1.00 91.06 177 ILE A N 1
ATOM 1379 C CA . ILE A 1 177 ? -17.057 -0.235 0.030 1.00 91.06 177 ILE A CA 1
ATOM 1380 C C . ILE A 1 177 ? -17.156 1.032 0.884 1.00 91.06 177 ILE A C 1
ATOM 1382 O O . ILE A 1 177 ? -16.691 1.056 2.025 1.00 91.06 177 ILE A O 1
ATOM 1386 N N . GLU A 1 178 ? -17.701 2.108 0.308 1.00 84.31 178 GLU A N 1
ATOM 1387 C CA . GLU A 1 178 ? -17.778 3.434 0.943 1.00 84.31 178 GLU A CA 1
ATOM 1388 C C . GLU A 1 178 ? -16.432 3.902 1.523 1.00 84.31 178 GLU A C 1
ATOM 1390 O O . GLU A 1 178 ? -16.392 4.572 2.546 1.00 84.31 178 GLU A O 1
ATOM 1395 N N . TRP A 1 179 ? -15.312 3.564 0.872 1.00 80.31 179 TRP A N 1
ATOM 1396 C CA . TRP A 1 179 ? -13.944 4.003 1.210 1.00 80.31 179 TRP A CA 1
ATOM 1397 C C . TRP A 1 179 ? -13.319 3.427 2.486 1.00 80.31 179 TRP A C 1
ATOM 1399 O O . TRP A 1 179 ? -12.091 3.395 2.583 1.00 80.31 179 TRP A O 1
ATOM 1409 N N . PHE A 1 180 ? -14.117 2.980 3.455 1.00 78.50 180 PHE A N 1
ATOM 1410 C CA . PHE A 1 180 ? -13.609 2.569 4.768 1.00 78.50 180 PHE A CA 1
ATOM 1411 C C . PHE A 1 180 ? -14.228 1.285 5.329 1.00 78.50 180 PHE A C 1
ATOM 1413 O O . PHE A 1 180 ? -13.704 0.776 6.322 1.00 78.50 180 PHE A O 1
ATOM 1420 N N . TYR A 1 181 ? -15.278 0.730 4.712 1.00 86.25 181 TYR A N 1
ATOM 1421 C CA . TYR A 1 181 ? -15.814 -0.568 5.112 1.00 86.25 181 TYR A CA 1
ATOM 1422 C C . TYR A 1 181 ? -15.151 -1.704 4.345 1.00 86.25 181 TYR A C 1
ATOM 1424 O O . TYR A 1 181 ? -15.328 -1.843 3.142 1.00 86.25 181 TYR A O 1
ATOM 1432 N N . TYR A 1 182 ? -14.418 -2.542 5.064 1.00 88.69 182 TYR A N 1
ATOM 1433 C CA . TYR A 1 182 ? -13.629 -3.647 4.543 1.00 88.69 182 TYR A CA 1
ATOM 1434 C C . TYR A 1 182 ? -14.209 -4.994 4.997 1.00 88.69 182 TYR A C 1
ATOM 1436 O O . TYR A 1 182 ? -13.845 -5.541 6.042 1.00 88.69 182 TYR A O 1
ATOM 1444 N N . TYR A 1 183 ? -15.164 -5.522 4.236 1.00 91.56 183 TYR A N 1
ATOM 1445 C CA . TYR A 1 183 ? -15.942 -6.695 4.623 1.00 91.56 183 TYR A CA 1
ATOM 1446 C C . TYR A 1 183 ? -15.358 -8.000 4.077 1.00 91.56 183 TYR A C 1
ATOM 1448 O O . TYR A 1 183 ? -15.184 -8.103 2.863 1.00 91.56 183 TYR A O 1
ATOM 1456 N N . PRO A 1 184 ? -15.113 -9.020 4.925 1.00 92.06 184 PRO A N 1
ATOM 1457 C CA . PRO A 1 184 ? -14.865 -10.371 4.440 1.00 92.06 184 PRO A CA 1
ATOM 1458 C C . PRO A 1 184 ? -16.149 -10.938 3.839 1.00 92.06 184 PRO A C 1
ATOM 1460 O O . PRO A 1 184 ? -17.209 -10.873 4.461 1.00 92.06 184 PRO A O 1
ATOM 1463 N N . LEU A 1 185 ? -16.039 -11.536 2.662 1.00 94.94 185 LEU A N 1
ATOM 1464 C CA . LEU A 1 185 ? -17.159 -12.128 1.951 1.00 94.94 185 LEU A CA 1
ATOM 1465 C C . LEU A 1 185 ? -17.196 -13.639 2.163 1.00 94.94 185 LEU A C 1
ATOM 1467 O O . LEU A 1 185 ? -16.158 -14.306 2.247 1.00 94.94 185 LEU A O 1
ATOM 1471 N N . LYS A 1 186 ? -18.406 -14.193 2.223 1.00 95.56 186 LYS A N 1
ATOM 1472 C CA . LYS A 1 186 ? -18.627 -15.639 2.252 1.00 95.56 186 LYS A CA 1
ATOM 1473 C C . LYS A 1 186 ? -19.176 -16.088 0.906 1.00 95.56 186 LYS A C 1
ATOM 1475 O O . LYS A 1 186 ? -20.250 -15.665 0.502 1.00 95.56 186 LYS A O 1
ATOM 1480 N N . GLU A 1 187 ? -18.449 -16.964 0.225 1.00 96.50 187 GLU A N 1
ATOM 1481 C CA . GLU A 1 187 ? -18.904 -17.531 -1.043 1.00 96.50 187 GLU A CA 1
ATOM 1482 C C . GLU A 1 187 ? -20.160 -18.394 -0.844 1.00 96.50 187 GLU A C 1
ATOM 1484 O O . GLU A 1 187 ? -20.177 -19.304 -0.010 1.00 96.50 187 GLU A O 1
ATOM 1489 N N . VAL A 1 188 ? -21.206 -18.099 -1.618 1.00 97.38 188 VAL A N 1
ATOM 1490 C CA . VAL A 1 188 ? -22.433 -18.907 -1.716 1.00 97.38 188 VAL A CA 1
ATOM 1491 C C . VAL A 1 188 ? -22.368 -19.779 -2.965 1.00 97.38 188 VAL A C 1
ATOM 1493 O O . VAL A 1 188 ? -22.682 -20.967 -2.927 1.00 97.38 188 VAL A O 1
ATOM 1496 N N . ASN A 1 189 ? -21.959 -19.173 -4.078 1.00 96.56 189 ASN A N 1
ATOM 1497 C CA . ASN A 1 189 ? -21.614 -19.829 -5.333 1.00 96.56 189 ASN A CA 1
ATOM 1498 C C . ASN A 1 189 ? -20.654 -18.927 -6.129 1.00 96.56 189 ASN A C 1
ATOM 1500 O O . ASN A 1 189 ? -20.340 -17.819 -5.702 1.00 96.56 189 ASN A O 1
ATOM 1504 N N . GLU A 1 190 ? -20.260 -19.365 -7.324 1.00 95.25 190 GLU A N 1
ATOM 1505 C CA . GLU A 1 190 ? -19.282 -18.675 -8.178 1.00 95.25 190 GLU A CA 1
ATOM 1506 C C . GLU A 1 190 ? -19.577 -17.190 -8.480 1.00 95.25 190 GLU A C 1
ATOM 1508 O O . GLU A 1 190 ? -18.659 -16.449 -8.836 1.00 95.25 190 GLU A O 1
ATOM 1513 N N . ASN A 1 191 ? -20.831 -16.743 -8.360 1.00 97.56 191 ASN A N 1
ATOM 1514 C CA . ASN A 1 191 ? -21.266 -15.382 -8.680 1.00 97.56 191 ASN A CA 1
ATOM 1515 C C . ASN A 1 191 ? -21.948 -14.670 -7.507 1.00 97.56 191 ASN A C 1
ATOM 1517 O O . ASN A 1 191 ? -22.327 -13.510 -7.655 1.00 97.56 191 ASN A O 1
ATOM 1521 N N . VAL A 1 192 ? -22.131 -15.334 -6.363 1.00 98.00 192 VAL A N 1
ATOM 1522 C CA . VAL A 1 192 ? -22.880 -14.784 -5.228 1.00 98.00 192 VAL A CA 1
ATOM 1523 C C . VAL A 1 192 ? -22.085 -14.942 -3.945 1.00 98.00 192 VAL A C 1
ATOM 1525 O O . VAL A 1 192 ? -21.663 -16.045 -3.593 1.00 98.00 192 VAL A O 1
ATOM 1528 N N . PHE A 1 193 ? -21.926 -13.831 -3.234 1.00 98.00 193 PHE A N 1
ATOM 1529 C CA . PHE A 1 193 ? -21.200 -13.767 -1.976 1.00 98.00 193 PHE A CA 1
ATOM 1530 C C . PHE A 1 193 ? -22.028 -13.029 -0.929 1.00 98.00 193 PHE A C 1
ATOM 1532 O O . PHE A 1 193 ? -22.531 -11.943 -1.202 1.00 98.00 193 PHE A O 1
ATOM 1539 N N . ASP A 1 194 ? -22.142 -13.593 0.267 1.00 97.62 194 ASP A N 1
ATOM 1540 C CA . ASP A 1 194 ? -22.796 -12.934 1.394 1.00 97.62 194 ASP A CA 1
ATOM 1541 C C . ASP A 1 194 ? -21.827 -11.946 2.058 1.00 97.62 194 ASP A C 1
ATOM 1543 O O . ASP A 1 194 ? -20.644 -12.256 2.274 1.00 97.62 194 ASP A O 1
ATOM 1547 N N . PHE A 1 195 ? -22.347 -10.776 2.431 1.00 95.56 195 PHE A N 1
ATOM 1548 C CA . PHE A 1 195 ? -21.717 -9.923 3.436 1.00 95.56 195 PHE A CA 1
ATOM 1549 C C . PHE A 1 195 ? -21.784 -10.596 4.821 1.00 95.56 195 PHE A C 1
ATOM 1551 O O . PHE A 1 195 ? -22.585 -11.512 5.034 1.00 95.56 195 PHE A O 1
ATOM 1558 N N . PRO A 1 196 ? -20.937 -10.192 5.784 1.00 91.69 196 PRO A N 1
ATOM 1559 C CA . PRO A 1 196 ? -20.975 -10.785 7.114 1.00 91.69 196 PRO A CA 1
ATOM 1560 C C . PRO A 1 196 ? -22.270 -10.438 7.863 1.00 91.69 196 PRO A C 1
ATOM 1562 O O . PRO A 1 196 ? -23.008 -9.527 7.497 1.00 91.69 196 PRO A O 1
ATOM 1565 N N . ASP A 1 197 ? -22.519 -11.131 8.972 1.00 90.06 197 ASP A N 1
ATOM 1566 C CA . ASP A 1 197 ? -23.689 -10.955 9.846 1.00 90.06 197 ASP A CA 1
ATOM 1567 C C . ASP A 1 197 ? -23.637 -9.685 10.726 1.00 90.06 197 ASP A C 1
ATOM 1569 O O . ASP A 1 197 ? -24.296 -9.581 11.761 1.00 90.06 197 ASP A O 1
ATOM 1573 N N . TYR A 1 198 ? -22.831 -8.701 10.321 1.00 87.19 198 TYR A N 1
ATOM 1574 C CA . TYR A 1 198 ? -22.607 -7.447 11.027 1.00 87.19 198 TYR A CA 1
ATOM 1575 C C . TYR A 1 198 ? -22.320 -6.298 10.056 1.00 87.19 198 TYR A C 1
ATOM 1577 O O . TYR A 1 198 ? -21.904 -6.494 8.915 1.00 87.19 198 TYR A O 1
ATOM 1585 N N . GLY A 1 199 ? -22.436 -5.068 10.557 1.00 85.25 199 GLY A N 1
ATOM 1586 C CA . GLY A 1 199 ? -22.178 -3.861 9.774 1.00 85.25 199 GLY A CA 1
ATOM 1587 C C . GLY A 1 199 ? -23.370 -3.436 8.917 1.00 85.25 199 GLY A C 1
ATOM 1588 O O . GLY A 1 199 ? -24.463 -3.982 9.044 1.00 85.25 199 GLY A O 1
ATOM 1589 N N . LEU A 1 200 ? -23.154 -2.425 8.073 1.00 86.38 200 LEU A N 1
ATOM 1590 C CA . LEU A 1 200 ? -24.211 -1.764 7.304 1.00 86.38 200 LEU A CA 1
ATOM 1591 C C . LEU A 1 200 ? -24.860 -2.690 6.264 1.00 86.38 200 LEU A C 1
ATOM 1593 O O . LEU A 1 200 ? -26.051 -2.583 6.009 1.00 86.38 200 LEU A O 1
ATOM 1597 N N . TYR A 1 201 ? -24.078 -3.617 5.711 1.00 90.25 201 TYR A N 1
ATOM 1598 C CA . TYR A 1 201 ? -24.498 -4.548 4.660 1.00 90.25 201 TYR A CA 1
ATOM 1599 C C . TYR A 1 201 ? -24.896 -5.926 5.216 1.00 90.25 201 TYR A C 1
ATOM 1601 O O . TYR A 1 201 ? -24.897 -6.916 4.490 1.00 90.25 201 TYR A O 1
ATOM 1609 N N . HIS A 1 202 ? -25.203 -6.034 6.512 1.00 91.38 202 HIS A N 1
ATOM 1610 C CA . HIS A 1 202 ? -25.658 -7.297 7.091 1.00 91.38 202 HIS A CA 1
ATOM 1611 C C . HIS A 1 202 ? -26.915 -7.807 6.369 1.00 91.38 202 HIS A C 1
ATOM 1613 O O . HIS A 1 202 ? -27.927 -7.116 6.298 1.00 91.38 202 HIS A O 1
ATOM 1619 N N . GLY A 1 203 ? -26.846 -9.047 5.877 1.00 92.25 203 GLY A N 1
ATOM 1620 C CA . GLY A 1 203 ? -27.949 -9.726 5.194 1.00 92.25 203 GLY A CA 1
ATOM 1621 C C . GLY A 1 203 ? -27.980 -9.459 3.690 1.00 92.25 203 GLY A C 1
ATOM 1622 O O . GLY A 1 203 ? -28.744 -10.105 2.976 1.00 92.25 203 GLY A O 1
ATOM 1623 N N . GLU A 1 204 ? -27.122 -8.560 3.208 1.00 96.31 204 GLU A N 1
ATOM 1624 C CA . GLU A 1 204 ? -26.962 -8.267 1.793 1.00 96.31 204 GLU A CA 1
ATOM 1625 C C . GLU A 1 204 ? -26.024 -9.258 1.101 1.00 96.31 204 GLU A C 1
ATOM 1627 O O . GLU A 1 204 ? -25.232 -9.978 1.720 1.00 96.31 204 GLU A O 1
ATOM 1632 N N . GLN A 1 205 ? -26.083 -9.248 -0.229 1.00 97.31 205 GLN A N 1
ATOM 1633 C CA . GLN A 1 205 ? -25.234 -10.066 -1.088 1.00 97.31 205 GLN A CA 1
ATOM 1634 C C . GLN A 1 205 ? -24.544 -9.220 -2.155 1.00 97.31 205 GLN A C 1
ATOM 1636 O O . GLN A 1 205 ? -25.099 -8.233 -2.639 1.00 97.31 205 GLN A O 1
ATOM 1641 N N . LEU A 1 206 ? -23.371 -9.677 -2.587 1.00 97.69 206 LEU A N 1
ATOM 1642 C CA . LEU A 1 206 ? -22.754 -9.292 -3.849 1.00 97.69 206 LEU A CA 1
ATOM 1643 C C . LEU A 1 206 ? -23.121 -10.296 -4.928 1.00 97.69 206 LEU A C 1
ATOM 1645 O O . LEU A 1 206 ? -22.865 -11.492 -4.782 1.00 97.69 206 LEU A O 1
ATOM 1649 N N . LYS A 1 207 ? -23.700 -9.799 -6.021 1.00 98.50 207 LYS A N 1
ATOM 1650 C CA . LYS A 1 207 ? -24.129 -10.610 -7.165 1.00 98.50 207 LYS A CA 1
ATOM 1651 C C . LYS A 1 207 ? -23.397 -10.152 -8.416 1.00 98.50 207 LYS A C 1
ATOM 1653 O O . LYS A 1 207 ? -23.653 -9.061 -8.920 1.00 98.50 207 LYS A O 1
ATOM 1658 N N . PHE A 1 208 ? -22.471 -10.971 -8.895 1.00 98.56 208 PHE A N 1
ATOM 1659 C CA . PHE A 1 208 ? -21.648 -10.684 -10.063 1.00 98.56 208 PHE A CA 1
ATOM 1660 C C . PHE A 1 208 ? -22.315 -11.167 -11.351 1.00 98.56 208 PHE A C 1
ATOM 1662 O O . PHE A 1 208 ? -22.826 -12.284 -11.418 1.00 98.56 208 PHE A O 1
ATOM 1669 N N . THR A 1 209 ? -22.213 -10.357 -12.401 1.00 98.56 209 THR A N 1
ATOM 1670 C CA . THR A 1 209 ? -22.515 -10.766 -13.779 1.00 98.56 209 THR A CA 1
ATOM 1671 C C . THR A 1 209 ? -21.210 -10.812 -14.551 1.00 98.56 209 THR A C 1
ATOM 1673 O O . THR A 1 209 ? -20.435 -9.859 -14.493 1.00 98.56 209 THR A O 1
ATOM 1676 N N . ARG A 1 210 ? -20.954 -11.906 -15.275 1.00 97.88 210 ARG A N 1
ATOM 1677 C CA . ARG A 1 210 ? -19.709 -12.138 -16.019 1.00 97.88 210 ARG A CA 1
ATOM 1678 C C . ARG A 1 210 ? -19.934 -12.214 -17.524 1.00 97.88 210 ARG A C 1
ATOM 1680 O O . ARG A 1 210 ? -21.008 -12.596 -17.982 1.00 97.88 210 ARG A O 1
ATOM 1687 N N . ASN A 1 211 ? -18.891 -11.888 -18.280 1.00 95.88 211 ASN A N 1
ATOM 1688 C CA . ASN A 1 211 ? -18.809 -12.174 -19.708 1.00 95.88 211 ASN A CA 1
ATOM 1689 C C . ASN A 1 211 ? -18.419 -13.646 -19.973 1.00 95.88 211 ASN A C 1
ATOM 1691 O O . ASN A 1 211 ? -18.219 -14.433 -19.045 1.00 95.88 211 ASN A O 1
ATOM 1695 N N . ALA A 1 212 ? -18.303 -14.015 -21.252 1.00 95.25 212 ALA A N 1
ATOM 1696 C CA . ALA A 1 212 ? -17.967 -15.375 -21.680 1.00 95.25 212 ALA A CA 1
ATOM 1697 C C . ALA A 1 212 ? -16.563 -15.827 -21.234 1.00 95.25 212 ALA A C 1
ATOM 1699 O O . ALA A 1 212 ? -16.317 -17.020 -21.077 1.00 95.25 212 ALA A O 1
ATOM 1700 N N . GLU A 1 213 ? -15.657 -14.882 -20.987 1.00 92.25 213 GLU A N 1
ATOM 1701 C CA . GLU A 1 213 ? -14.298 -15.123 -20.498 1.00 92.25 213 GLU A CA 1
ATOM 1702 C C . GLU A 1 213 ? -14.235 -15.283 -18.966 1.00 92.25 213 GLU A C 1
ATOM 1704 O O . GLU A 1 213 ? -13.155 -15.458 -18.401 1.00 92.25 213 GLU A O 1
ATOM 1709 N N . GLY A 1 214 ? -15.378 -15.219 -18.273 1.00 93.94 214 GLY A N 1
ATOM 1710 C CA . GLY A 1 214 ? -15.459 -15.346 -16.818 1.00 93.94 214 GLY A CA 1
ATOM 1711 C C . GLY A 1 214 ? -15.050 -14.082 -16.056 1.00 93.94 214 GLY A C 1
ATOM 1712 O O . GLY A 1 214 ? -14.883 -14.136 -14.835 1.00 93.94 214 GLY A O 1
ATOM 1713 N N . VAL A 1 215 ? -14.911 -12.942 -16.735 1.00 94.31 215 VAL A N 1
ATOM 1714 C CA . VAL A 1 215 ? -14.622 -11.637 -16.127 1.00 94.31 215 VAL A CA 1
ATOM 1715 C C . VAL A 1 215 ? -15.933 -10.941 -15.784 1.00 94.31 215 VAL A C 1
ATOM 1717 O O . VAL A 1 215 ? -16.808 -10.792 -16.636 1.00 94.31 215 VAL A O 1
ATOM 1720 N N . ALA A 1 216 ? -16.081 -10.505 -14.535 1.00 97.06 216 ALA A N 1
ATOM 1721 C CA . ALA A 1 216 ? -17.257 -9.767 -14.100 1.00 97.06 216 ALA A CA 1
ATOM 1722 C C . ALA A 1 216 ? -17.355 -8.422 -14.830 1.00 97.06 216 ALA A C 1
ATOM 1724 O O . ALA A 1 216 ? -16.411 -7.640 -14.804 1.00 97.06 216 ALA A O 1
ATOM 1725 N N . THR A 1 217 ? -18.489 -8.146 -15.465 1.00 97.62 217 THR A N 1
ATOM 1726 C CA . THR A 1 217 ? -18.783 -6.865 -16.120 1.00 97.62 217 THR A CA 1
ATOM 1727 C C . THR A 1 217 ? -19.385 -5.861 -15.147 1.00 97.62 217 THR A C 1
ATOM 1729 O O . THR A 1 217 ? -19.152 -4.670 -15.284 1.00 97.62 217 THR A O 1
ATOM 1732 N N . HIS A 1 218 ? -20.129 -6.340 -14.150 1.00 98.44 218 HIS A N 1
ATOM 1733 C CA . HIS A 1 218 ? -20.670 -5.532 -13.060 1.00 98.44 218 HIS A CA 1
ATOM 1734 C C . HIS A 1 218 ? -20.973 -6.411 -11.843 1.00 98.44 218 HIS A C 1
ATOM 1736 O O . HIS A 1 218 ? -20.990 -7.645 -11.929 1.00 98.44 218 HIS A O 1
ATOM 1742 N N . VAL A 1 219 ? -21.244 -5.760 -10.718 1.00 98.50 219 VAL A N 1
ATOM 1743 C CA . VAL A 1 219 ? -21.688 -6.388 -9.473 1.00 98.50 219 VAL A CA 1
ATOM 1744 C C . VAL A 1 219 ? -22.824 -5.580 -8.860 1.00 98.50 219 VAL A C 1
ATOM 1746 O O . VAL A 1 219 ? -22.795 -4.353 -8.882 1.00 98.5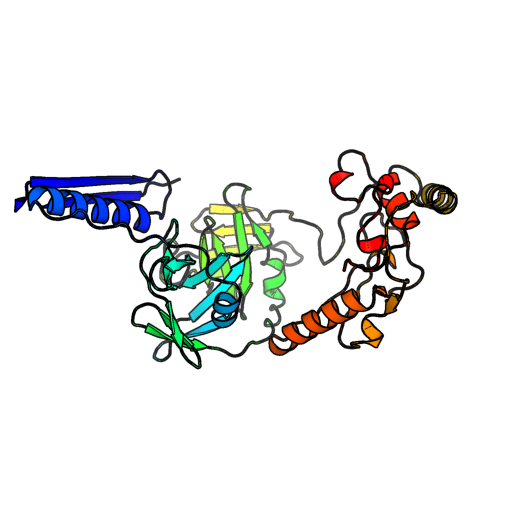0 219 VAL A O 1
ATOM 1749 N N . ILE A 1 220 ? -23.836 -6.262 -8.330 1.00 98.19 220 ILE A N 1
ATOM 1750 C CA . ILE A 1 220 ? -24.921 -5.640 -7.568 1.00 98.19 220 ILE A CA 1
ATOM 1751 C C . ILE A 1 220 ? -24.634 -5.821 -6.077 1.00 98.19 220 ILE A C 1
ATOM 1753 O O . ILE A 1 220 ? -24.415 -6.952 -5.641 1.00 98.19 220 ILE A O 1
ATOM 1757 N N . ALA A 1 221 ? -24.663 -4.724 -5.319 1.00 95.44 221 ALA A N 1
ATOM 1758 C CA . ALA A 1 221 ? -24.539 -4.679 -3.863 1.00 95.44 221 ALA A CA 1
ATOM 1759 C C . ALA A 1 221 ? -25.682 -3.827 -3.296 1.00 95.44 221 ALA A C 1
ATOM 1761 O O . ALA A 1 221 ? -25.812 -2.675 -3.704 1.00 95.44 221 ALA A O 1
ATOM 1762 N N . ALA A 1 222 ? -26.506 -4.371 -2.391 1.00 90.75 222 ALA A N 1
ATOM 1763 C CA . ALA A 1 222 ? -27.652 -3.656 -1.805 1.00 90.75 222 ALA A CA 1
ATOM 1764 C C . ALA A 1 222 ? -28.523 -2.941 -2.863 1.00 90.75 222 ALA A C 1
ATOM 1766 O O . ALA A 1 222 ? -28.762 -1.739 -2.792 1.00 90.75 222 ALA A O 1
ATOM 1767 N N . GLU A 1 223 ? -28.922 -3.680 -3.905 1.00 92.69 223 GLU A N 1
ATOM 1768 C CA . GLU A 1 223 ? -29.712 -3.195 -5.058 1.00 92.69 223 GLU A CA 1
ATOM 1769 C C . GLU A 1 223 ? -29.028 -2.151 -5.962 1.00 92.69 223 GLU A C 1
ATOM 1771 O O . GLU A 1 223 ? -29.577 -1.779 -7.001 1.00 92.69 223 GLU A O 1
ATOM 1776 N N . VAL A 1 224 ? -27.806 -1.723 -5.643 1.00 95.25 224 VAL A N 1
ATOM 1777 C CA . VAL A 1 224 ? -27.027 -0.792 -6.464 1.00 95.25 224 VAL A CA 1
ATOM 1778 C C . VAL A 1 224 ? -26.091 -1.566 -7.385 1.00 95.25 224 VAL A C 1
ATOM 1780 O O . VAL A 1 224 ? -25.327 -2.422 -6.945 1.00 95.25 224 VAL A O 1
ATOM 1783 N N . GLN A 1 225 ? -26.132 -1.249 -8.678 1.00 97.75 225 GLN A N 1
ATOM 1784 C CA . GLN A 1 225 ? -25.238 -1.820 -9.684 1.00 97.75 225 GLN A CA 1
ATOM 1785 C C . GLN A 1 225 ? -23.951 -0.996 -9.805 1.00 97.75 225 GLN A C 1
ATOM 1787 O O . GLN A 1 225 ? -23.991 0.205 -10.066 1.00 97.75 225 GLN A O 1
ATOM 1792 N N . PHE A 1 226 ? -22.810 -1.667 -9.670 1.00 98.06 226 PHE A N 1
ATOM 1793 C CA . PHE A 1 226 ? -21.472 -1.115 -9.837 1.00 98.06 226 PHE A CA 1
ATOM 1794 C C . PHE A 1 226 ? -20.837 -1.714 -11.100 1.00 98.06 226 PHE A C 1
ATOM 1796 O O . PHE A 1 226 ? -20.494 -2.899 -11.135 1.00 98.06 226 PHE A O 1
ATOM 1803 N N . GLU A 1 227 ? -20.677 -0.901 -12.145 1.00 98.12 227 GLU A N 1
ATOM 1804 C CA . GLU A 1 227 ? -20.002 -1.304 -13.391 1.00 98.12 227 GLU A CA 1
ATOM 1805 C C . GLU A 1 227 ? -18.514 -1.556 -13.159 1.00 98.12 227 GLU A C 1
ATOM 1807 O O . GLU A 1 227 ? -17.873 -0.790 -12.441 1.00 98.12 227 GLU A O 1
ATOM 1812 N N . ARG A 1 228 ? -17.930 -2.585 -13.781 1.00 97.25 228 ARG A N 1
ATOM 1813 C CA . ARG A 1 228 ? -16.478 -2.800 -13.708 1.00 97.25 228 ARG A CA 1
ATOM 1814 C C . ARG A 1 228 ? -15.753 -1.604 -14.323 1.00 97.25 228 ARG A C 1
ATOM 1816 O O . ARG A 1 228 ? -16.041 -1.184 -15.441 1.00 97.25 228 ARG A O 1
ATOM 1823 N N . ARG A 1 229 ? -14.755 -1.098 -13.606 1.00 95.00 229 ARG A N 1
ATOM 1824 C CA . ARG A 1 229 ? -13.885 -0.014 -14.060 1.00 95.00 229 ARG A CA 1
ATOM 1825 C C . ARG A 1 229 ? -12.718 -0.583 -14.860 1.00 95.00 229 ARG A C 1
ATOM 1827 O O . ARG A 1 229 ? -12.139 -1.611 -14.501 1.00 95.00 229 ARG A O 1
ATOM 1834 N N . GLU A 1 230 ? -12.340 0.111 -15.927 1.00 88.50 230 GLU A N 1
ATOM 1835 C CA . GLU A 1 230 ? -11.101 -0.168 -16.652 1.00 88.50 230 GLU A CA 1
ATOM 1836 C C . GLU A 1 230 ? -9.943 0.565 -15.975 1.00 88.50 230 GLU A C 1
ATOM 1838 O O . GLU A 1 230 ? -9.697 1.746 -16.221 1.00 88.50 230 GLU A O 1
ATOM 1843 N N . VAL A 1 231 ? -9.242 -0.140 -15.086 1.00 81.62 231 VAL A N 1
ATOM 1844 C CA . VAL A 1 231 ? -8.071 0.391 -14.385 1.00 81.62 231 VAL A CA 1
ATOM 1845 C C . VAL A 1 231 ? -6.798 -0.307 -14.848 1.00 81.62 231 VAL A C 1
ATOM 1847 O O . VAL A 1 231 ? -6.615 -1.508 -14.668 1.00 81.62 231 VAL A O 1
ATOM 1850 N N . GLY A 1 232 ? -5.904 0.472 -15.456 1.00 74.94 232 GLY A N 1
ATOM 1851 C CA . GLY A 1 232 ? -4.621 -0.016 -15.953 1.00 74.94 232 GLY A CA 1
ATOM 1852 C C . GLY A 1 232 ? -4.734 -0.958 -17.156 1.00 74.94 232 GLY A C 1
ATOM 1853 O O . GLY A 1 232 ? -5.705 -0.955 -17.908 1.00 74.94 232 GLY A O 1
ATOM 1854 N N . THR A 1 233 ? -3.677 -1.729 -17.374 1.00 73.56 233 THR A N 1
ATOM 1855 C CA . THR A 1 233 ? -3.551 -2.698 -18.467 1.00 73.56 233 THR A CA 1
ATOM 1856 C C . THR A 1 233 ? -3.869 -4.114 -17.992 1.00 73.56 233 THR A C 1
ATOM 1858 O O . THR A 1 233 ? -3.684 -4.451 -16.823 1.00 73.56 233 THR A O 1
ATOM 1861 N N . LYS A 1 234 ? -4.345 -4.963 -18.908 1.00 71.69 234 LYS A N 1
ATOM 1862 C CA . LYS A 1 234 ? -4.697 -6.358 -18.609 1.00 71.69 234 LYS A CA 1
ATOM 1863 C C . LYS A 1 234 ? -3.435 -7.196 -18.359 1.00 71.69 234 LYS A C 1
ATOM 1865 O O . LYS A 1 234 ? -2.412 -6.982 -19.002 1.00 71.69 234 LYS A O 1
ATOM 1870 N N . ASP A 1 235 ? -3.515 -8.144 -17.426 1.00 68.69 235 ASP A N 1
ATOM 1871 C CA . ASP A 1 235 ? -2.602 -9.293 -17.293 1.00 68.69 235 ASP A CA 1
ATOM 1872 C C . ASP A 1 235 ? -1.091 -8.998 -17.429 1.00 68.69 235 ASP A C 1
ATOM 1874 O O . ASP A 1 235 ? -0.350 -9.697 -18.120 1.00 68.69 235 ASP A O 1
ATOM 1878 N N . GLY A 1 236 ? -0.596 -7.959 -16.748 1.00 71.19 236 GLY A N 1
ATOM 1879 C CA . GLY A 1 236 ? 0.841 -7.652 -16.692 1.00 71.19 236 GLY A CA 1
ATOM 1880 C C . GLY A 1 236 ? 1.421 -6.984 -17.946 1.00 71.19 236 GLY A C 1
ATOM 1881 O O . GLY A 1 236 ? 2.633 -6.707 -17.990 1.00 71.19 236 GLY A O 1
ATOM 1882 N N . GLU A 1 237 ? 0.580 -6.670 -18.938 1.00 80.25 237 GLU A N 1
ATOM 1883 C CA . GLU A 1 237 ? 0.931 -5.744 -20.010 1.00 80.25 237 GLU A CA 1
ATOM 1884 C C . GLU A 1 237 ? 1.287 -4.378 -19.422 1.00 80.25 237 GLU A C 1
ATOM 1886 O O . GLU A 1 237 ? 0.846 -4.001 -18.338 1.00 80.25 237 GLU A O 1
ATOM 1891 N N . THR A 1 238 ? 2.125 -3.622 -20.119 1.00 86.06 238 THR A N 1
ATOM 1892 C CA . THR A 1 238 ? 2.474 -2.251 -19.733 1.00 86.06 238 THR A CA 1
ATOM 1893 C C . THR A 1 238 ? 1.723 -1.262 -20.611 1.00 86.06 238 THR A C 1
ATOM 1895 O O . THR A 1 238 ? 1.646 -1.457 -21.824 1.00 86.06 238 THR A O 1
ATOM 1898 N N . PHE A 1 239 ? 1.208 -0.190 -20.002 1.00 88.94 239 PHE A N 1
ATOM 1899 C CA . PHE A 1 239 ? 0.688 0.987 -20.705 1.00 88.94 239 PHE A CA 1
ATOM 1900 C C . PHE A 1 239 ? 1.626 1.391 -21.844 1.00 88.94 239 PHE A C 1
ATOM 1902 O O . PHE A 1 239 ? 2.828 1.456 -21.608 1.00 88.94 239 PHE A O 1
ATOM 1909 N N . LYS A 1 240 ? 1.103 1.690 -23.041 1.00 91.94 240 LYS A N 1
ATOM 1910 C CA . LYS A 1 240 ? 1.917 2.065 -24.208 1.00 91.94 240 LYS A CA 1
ATOM 1911 C C . LYS A 1 240 ? 1.603 3.465 -24.713 1.00 91.94 240 LYS A C 1
ATOM 1913 O O . LYS A 1 240 ? 0.446 3.862 -24.797 1.00 91.94 240 LYS A O 1
ATOM 1918 N N . ILE A 1 241 ? 2.647 4.170 -25.132 1.00 94.62 241 ILE A N 1
ATOM 1919 C CA . ILE A 1 241 ? 2.557 5.413 -25.894 1.00 94.62 241 ILE A CA 1
ATOM 1920 C C . ILE A 1 241 ? 2.772 5.134 -27.380 1.00 94.62 241 ILE A C 1
ATOM 1922 O O . ILE A 1 241 ? 3.414 4.153 -27.757 1.00 94.62 241 ILE A O 1
ATOM 1926 N N . THR A 1 242 ? 2.313 6.055 -28.223 1.00 96.12 242 THR A N 1
ATOM 1927 C CA . THR A 1 242 ? 2.838 6.176 -29.588 1.00 96.12 242 THR A CA 1
ATOM 1928 C C . THR A 1 242 ? 4.058 7.097 -29.542 1.00 96.12 242 THR A C 1
ATOM 1930 O O . THR A 1 242 ? 3.896 8.267 -29.185 1.00 96.12 242 THR A O 1
ATOM 1933 N N . PRO A 1 243 ? 5.275 6.614 -29.860 1.00 96.50 243 PRO A N 1
ATOM 1934 C CA . PRO A 1 243 ? 6.460 7.461 -29.867 1.00 96.50 243 PRO A CA 1
ATOM 1935 C C . PRO A 1 243 ? 6.314 8.625 -30.849 1.00 96.50 243 PRO A C 1
ATOM 1937 O O . PRO A 1 243 ? 5.901 8.426 -31.991 1.00 96.50 243 PRO A O 1
ATOM 1940 N N . VAL A 1 244 ? 6.721 9.831 -30.446 1.00 97.38 244 VAL A N 1
ATOM 1941 C CA . VAL A 1 244 ? 6.633 11.027 -31.311 1.00 97.38 244 VAL A CA 1
ATOM 1942 C C . VAL A 1 244 ? 7.571 10.970 -32.526 1.00 97.38 244 VAL A C 1
ATOM 1944 O O . VAL A 1 244 ? 7.423 11.750 -33.465 1.00 97.38 244 VAL A O 1
ATOM 1947 N N . LYS A 1 245 ? 8.551 10.057 -32.518 1.00 96.81 245 LYS A N 1
ATOM 1948 C CA . LYS A 1 245 ? 9.482 9.783 -33.622 1.00 96.81 245 LYS A CA 1
ATOM 1949 C C . LYS A 1 245 ? 9.784 8.283 -33.714 1.00 96.81 245 LYS A C 1
ATOM 1951 O O . LYS A 1 245 ? 9.708 7.591 -32.697 1.00 96.81 245 LYS A O 1
ATOM 1956 N N . PRO A 1 246 ? 10.200 7.777 -34.892 1.00 97.69 246 PRO A N 1
ATOM 1957 C CA . PRO A 1 246 ? 10.629 6.389 -35.043 1.00 97.69 246 PRO A CA 1
ATOM 1958 C C . PRO A 1 246 ? 11.785 6.029 -34.101 1.00 97.69 246 PRO A C 1
ATOM 1960 O O . PRO A 1 246 ? 12.759 6.777 -33.978 1.00 97.69 246 PRO A O 1
ATOM 1963 N N . ILE A 1 247 ? 11.709 4.845 -33.489 1.00 97.25 247 ILE A N 1
ATOM 1964 C CA . ILE A 1 247 ? 12.671 4.380 -32.474 1.00 97.25 247 ILE A CA 1
ATOM 1965 C C . ILE A 1 247 ? 14.117 4.384 -32.986 1.00 97.25 247 ILE A C 1
ATOM 1967 O O . ILE A 1 247 ? 15.025 4.755 -32.244 1.00 97.25 247 ILE A O 1
ATOM 1971 N N . ASP A 1 248 ? 14.355 4.025 -34.247 1.00 97.12 248 ASP A N 1
ATOM 1972 C CA . ASP A 1 248 ? 15.714 3.980 -34.798 1.00 97.12 248 ASP A CA 1
ATOM 1973 C C . ASP A 1 248 ? 16.332 5.375 -34.956 1.00 97.12 248 ASP A C 1
ATOM 1975 O O . ASP A 1 248 ? 17.520 5.556 -34.680 1.00 97.12 248 ASP A O 1
ATOM 1979 N N . GLN A 1 249 ? 15.524 6.384 -35.300 1.00 97.94 249 GLN A N 1
ATOM 1980 C CA . GLN A 1 249 ? 15.981 7.777 -35.347 1.00 97.94 249 GLN A CA 1
ATOM 1981 C C . GLN A 1 249 ? 16.316 8.290 -33.945 1.00 97.94 249 GLN A C 1
ATOM 1983 O O . GLN A 1 249 ? 17.352 8.925 -33.745 1.00 97.94 249 GLN A O 1
ATOM 1988 N N . LEU A 1 250 ? 15.470 7.967 -32.962 1.00 97.56 250 LEU A N 1
ATOM 1989 C CA . LEU A 1 250 ? 15.715 8.293 -31.558 1.00 97.56 250 LEU A CA 1
ATOM 1990 C C . LEU A 1 250 ? 17.001 7.637 -31.048 1.00 97.56 250 LEU A C 1
ATOM 1992 O O . LEU A 1 250 ? 17.792 8.285 -30.364 1.00 97.56 250 LEU A O 1
ATOM 1996 N N . ARG A 1 251 ? 17.246 6.373 -31.418 1.00 97.38 251 ARG A N 1
ATOM 1997 C CA . ARG A 1 251 ? 18.448 5.631 -31.017 1.00 97.38 251 ARG A CA 1
ATOM 1998 C C . ARG A 1 251 ? 19.706 6.265 -31.595 1.00 97.38 251 ARG A C 1
ATOM 2000 O O . ARG A 1 251 ? 20.655 6.499 -30.850 1.00 97.38 251 ARG A O 1
ATOM 2007 N N . ALA A 1 252 ? 19.705 6.575 -32.891 1.00 97.88 252 ALA A N 1
ATOM 2008 C CA . ALA A 1 252 ? 20.831 7.229 -33.550 1.00 97.88 252 ALA A CA 1
ATOM 2009 C C . ALA A 1 252 ? 21.138 8.598 -32.920 1.00 97.88 252 ALA A C 1
ATOM 2011 O O . ALA A 1 252 ? 22.284 8.870 -32.562 1.00 97.88 252 ALA A O 1
ATOM 2012 N N . ALA A 1 253 ? 20.109 9.424 -32.702 1.00 97.44 253 ALA A N 1
ATOM 2013 C CA . ALA A 1 253 ? 20.263 10.736 -32.079 1.00 97.44 253 ALA A CA 1
ATOM 2014 C C . ALA A 1 253 ? 20.768 10.650 -30.628 1.00 97.44 253 ALA A C 1
ATOM 2016 O O . ALA A 1 253 ? 21.590 11.462 -30.209 1.00 97.44 253 ALA A O 1
ATOM 2017 N N . ALA A 1 254 ? 20.295 9.671 -29.853 1.00 97.25 254 ALA A N 1
ATOM 2018 C CA . ALA A 1 254 ? 20.706 9.504 -28.465 1.00 97.25 254 ALA A CA 1
ATOM 2019 C C . ALA A 1 254 ? 22.139 8.973 -28.321 1.00 97.25 254 ALA A C 1
ATOM 2021 O O . ALA A 1 254 ? 22.839 9.390 -27.404 1.00 97.25 254 ALA A O 1
ATOM 2022 N N . LEU A 1 255 ? 22.584 8.090 -29.221 1.00 96.81 255 LEU A N 1
ATOM 2023 C CA . LEU A 1 255 ? 23.962 7.585 -29.247 1.00 96.81 255 LEU A CA 1
ATOM 2024 C C . LEU A 1 255 ? 24.975 8.638 -29.718 1.00 96.81 255 LEU A C 1
ATOM 2026 O O . LEU A 1 255 ? 26.132 8.580 -29.317 1.00 96.81 255 LEU A O 1
ATOM 2030 N N . ALA A 1 256 ? 24.547 9.591 -30.550 1.00 97.38 256 ALA A N 1
ATOM 2031 C CA . ALA A 1 256 ? 25.369 10.724 -30.976 1.00 97.38 256 ALA A CA 1
ATOM 2032 C C . ALA A 1 256 ? 25.460 11.846 -29.922 1.00 97.38 256 ALA A C 1
ATOM 2034 O O . ALA A 1 256 ? 26.264 12.764 -30.070 1.00 97.38 256 ALA A O 1
ATOM 2035 N N . ALA A 1 257 ? 24.626 11.802 -28.881 1.00 96.44 257 ALA A N 1
ATOM 2036 C CA . ALA A 1 257 ? 24.599 12.794 -27.817 1.00 96.44 257 ALA A CA 1
ATOM 2037 C C . ALA A 1 257 ? 25.458 12.365 -26.618 1.00 96.44 257 ALA A C 1
ATOM 2039 O O . ALA A 1 257 ? 25.620 11.179 -26.334 1.00 96.44 257 ALA A O 1
ATOM 2040 N N . THR A 1 258 ? 25.936 13.350 -25.864 1.00 93.62 258 THR A N 1
ATOM 2041 C CA . THR A 1 258 ? 26.710 13.139 -24.635 1.00 93.62 258 THR A CA 1
ATOM 2042 C C . THR A 1 258 ? 25.863 13.540 -23.426 1.00 93.62 258 THR A C 1
ATOM 2044 O O . THR A 1 258 ? 25.147 14.544 -23.514 1.00 93.62 258 THR A O 1
ATOM 2047 N N . PRO A 1 259 ? 25.920 12.797 -22.301 1.00 93.06 259 PRO A N 1
ATOM 2048 C CA . PRO A 1 259 ? 25.300 13.242 -21.059 1.00 93.06 259 PRO A CA 1
ATOM 2049 C C . PRO A 1 259 ? 25.809 14.629 -20.642 1.00 93.06 259 PRO A C 1
ATOM 2051 O O . PRO A 1 259 ? 26.976 14.948 -20.887 1.00 93.06 259 PRO A O 1
ATOM 2054 N N . PRO A 1 260 ? 24.958 15.456 -20.009 1.00 89.44 260 PRO A N 1
ATOM 2055 C CA . PRO A 1 260 ? 25.393 16.735 -19.468 1.00 89.44 260 PRO A CA 1
ATOM 2056 C C . PRO A 1 260 ? 26.503 16.512 -18.425 1.00 89.44 260 PRO A C 1
ATOM 2058 O O . PRO A 1 260 ? 26.469 15.509 -17.706 1.00 89.44 260 PRO A O 1
ATOM 2061 N N . PRO A 1 261 ? 27.495 17.416 -18.331 1.00 88.50 261 PRO A N 1
ATOM 2062 C CA . PRO A 1 261 ? 28.518 17.318 -17.303 1.00 88.50 261 PRO A CA 1
ATOM 2063 C C . PRO A 1 261 ? 27.867 17.455 -15.925 1.00 88.50 261 PRO A C 1
ATOM 2065 O O . PRO A 1 261 ? 27.134 18.409 -15.670 1.00 88.50 261 PRO A O 1
ATOM 2068 N N . GLU A 1 262 ? 28.157 16.519 -15.028 1.00 85.19 262 GLU A N 1
ATOM 2069 C CA . GLU A 1 262 ? 27.730 16.595 -13.634 1.00 85.19 262 GLU A CA 1
ATOM 2070 C C . GLU A 1 262 ? 28.962 16.916 -12.776 1.00 85.19 262 GLU A C 1
ATOM 2072 O O . GLU A 1 262 ? 29.837 16.061 -12.634 1.00 85.19 262 GLU A O 1
ATOM 2077 N N . PRO A 1 263 ? 29.111 18.152 -12.267 1.00 84.62 263 PRO A N 1
ATOM 2078 C CA . PRO A 1 263 ? 30.220 18.499 -11.389 1.00 84.62 263 PRO A CA 1
ATOM 2079 C C . PRO A 1 263 ? 29.963 17.966 -9.976 1.00 84.62 263 PRO A C 1
ATOM 2081 O O . PRO A 1 263 ? 28.889 18.160 -9.407 1.00 84.62 263 PRO A O 1
ATOM 2084 N N . GLY A 1 264 ? 30.968 17.335 -9.376 1.00 85.50 264 GLY A N 1
ATOM 2085 C CA . GLY A 1 264 ? 30.868 16.816 -8.017 1.00 85.50 264 GLY A CA 1
ATOM 2086 C C . GLY A 1 264 ? 31.948 15.792 -7.702 1.00 85.50 264 GLY A C 1
ATOM 2087 O O . GLY A 1 264 ? 32.683 15.342 -8.581 1.00 85.50 264 GLY A O 1
ATOM 2088 N N . GLN A 1 265 ? 32.044 15.422 -6.427 1.00 86.62 265 GLN A N 1
ATOM 2089 C CA . GLN A 1 265 ? 32.895 14.323 -5.990 1.00 86.62 265 GLN A CA 1
ATOM 2090 C C . GLN A 1 265 ? 32.078 13.029 -6.029 1.00 86.62 265 GLN A C 1
ATOM 2092 O O . GLN A 1 265 ? 31.241 12.779 -5.160 1.00 86.62 265 GLN A O 1
ATOM 2097 N N . TYR A 1 266 ? 32.298 12.222 -7.063 1.00 86.00 266 TYR A N 1
ATOM 2098 C CA . TYR A 1 266 ? 31.617 10.942 -7.237 1.00 86.00 266 TYR A CA 1
ATOM 2099 C C . TYR A 1 266 ? 32.466 9.793 -6.711 1.00 86.00 266 TYR A C 1
ATOM 2101 O O . TYR A 1 266 ? 33.690 9.874 -6.631 1.00 86.00 266 TYR A O 1
ATOM 2109 N N . ARG A 1 267 ? 31.790 8.705 -6.344 1.00 85.81 267 ARG A N 1
ATOM 2110 C CA . ARG A 1 267 ? 32.453 7.423 -6.110 1.00 85.81 267 ARG A CA 1
ATOM 2111 C C . ARG A 1 267 ? 32.870 6.828 -7.450 1.00 85.81 267 ARG A C 1
ATOM 2113 O O . ARG A 1 267 ? 32.172 7.023 -8.445 1.00 85.81 267 ARG A O 1
ATOM 2120 N N . GLU A 1 268 ? 33.953 6.060 -7.439 1.00 91.44 268 GLU A N 1
ATOM 2121 C CA . GLU A 1 268 ? 34.340 5.255 -8.595 1.00 91.44 268 GLU A CA 1
ATOM 2122 C C . GLU A 1 268 ? 33.203 4.296 -8.985 1.00 91.44 268 GLU A C 1
ATOM 2124 O O . GLU A 1 268 ? 32.579 3.700 -8.097 1.00 91.44 268 GLU A O 1
ATOM 2129 N N . PRO A 1 269 ? 32.892 4.142 -10.285 1.00 91.75 269 PRO A N 1
ATOM 2130 C CA . PRO A 1 269 ? 31.827 3.249 -10.710 1.00 91.75 269 PRO A CA 1
ATOM 2131 C C . PRO A 1 269 ? 32.149 1.779 -10.409 1.00 91.75 269 PRO A C 1
ATOM 2133 O O . PRO A 1 269 ? 33.047 1.194 -11.008 1.00 91.75 269 PRO A O 1
ATOM 2136 N N . GLU A 1 270 ? 31.344 1.146 -9.556 1.00 96.50 270 GLU A N 1
ATOM 2137 C CA . GLU A 1 270 ? 31.397 -0.294 -9.282 1.00 96.50 270 GLU A CA 1
ATOM 2138 C C . GLU A 1 270 ? 29.996 -0.889 -9.482 1.00 96.50 270 GLU A C 1
ATOM 2140 O O . GLU A 1 270 ? 29.208 -1.045 -8.544 1.00 96.50 270 GLU A O 1
ATOM 2145 N N . LEU A 1 271 ? 29.658 -1.172 -10.745 1.00 97.00 271 LEU A N 1
ATOM 2146 C CA . LEU A 1 271 ? 28.390 -1.804 -11.102 1.00 97.00 271 LEU A CA 1
ATOM 2147 C C . LEU A 1 271 ? 28.476 -3.322 -10.931 1.00 97.00 271 LEU A C 1
ATOM 2149 O O . LEU A 1 271 ? 29.277 -3.987 -11.584 1.00 97.00 271 LEU A O 1
ATOM 2153 N N . VAL A 1 272 ? 27.588 -3.870 -10.107 1.00 98.00 272 VAL A N 1
ATOM 2154 C CA . VAL A 1 272 ? 27.467 -5.308 -9.844 1.00 98.00 272 VAL A CA 1
ATOM 2155 C C . VAL A 1 272 ? 26.083 -5.804 -10.249 1.00 98.00 272 VAL A C 1
ATOM 2157 O O . VAL A 1 272 ? 25.098 -5.067 -10.171 1.00 98.00 272 VAL A O 1
ATOM 2160 N N . GLU A 1 273 ? 25.998 -7.047 -10.720 1.00 97.88 273 GLU A N 1
ATOM 2161 C CA . GLU A 1 273 ? 24.723 -7.680 -11.066 1.00 97.88 273 GLU A CA 1
ATOM 2162 C C . GLU A 1 273 ? 24.009 -8.146 -9.787 1.00 97.88 273 GLU A C 1
ATOM 2164 O O . GLU A 1 273 ? 24.581 -8.875 -8.981 1.00 97.88 273 GLU A O 1
ATOM 2169 N N . LEU A 1 274 ? 22.738 -7.780 -9.595 1.00 98.00 274 LEU A N 1
ATOM 2170 C CA . LEU A 1 274 ? 22.003 -8.130 -8.367 1.00 98.00 274 LEU A CA 1
ATOM 2171 C C . LEU A 1 274 ? 21.973 -9.643 -8.092 1.00 98.00 274 LEU A C 1
ATOM 2173 O O . LEU A 1 274 ? 22.185 -10.078 -6.963 1.00 98.00 274 LEU A O 1
ATOM 2177 N N . THR A 1 275 ? 21.773 -10.457 -9.130 1.00 97.19 275 THR A N 1
ATOM 2178 C CA . THR A 1 275 ? 21.652 -11.916 -8.989 1.00 97.19 275 THR A CA 1
ATOM 2179 C C . THR A 1 275 ? 22.972 -12.624 -8.693 1.00 97.19 275 THR A C 1
ATOM 2181 O O . THR A 1 275 ? 22.944 -13.794 -8.322 1.00 97.19 275 THR A O 1
ATOM 2184 N N . THR A 1 276 ? 24.122 -11.951 -8.831 1.00 97.81 276 THR A N 1
ATOM 2185 C CA . THR A 1 276 ? 25.403 -12.503 -8.356 1.00 97.81 276 THR A CA 1
ATOM 2186 C C . THR A 1 276 ? 25.588 -12.305 -6.854 1.00 97.81 276 THR A C 1
ATOM 2188 O O . THR A 1 276 ? 26.363 -13.034 -6.247 1.00 97.81 276 THR A O 1
ATOM 2191 N N . LEU A 1 277 ? 24.888 -11.333 -6.254 1.00 97.88 277 LEU A N 1
ATOM 2192 C CA . LEU A 1 277 ? 24.872 -11.119 -4.804 1.00 97.88 277 LEU A CA 1
ATOM 2193 C C . LEU A 1 277 ? 23.770 -11.935 -4.116 1.00 97.88 277 LEU A C 1
ATOM 2195 O O . LEU A 1 277 ? 23.974 -12.446 -3.020 1.00 97.88 277 LEU A O 1
ATOM 2199 N N . ASP A 1 278 ? 22.606 -12.064 -4.758 1.00 97.69 278 ASP A N 1
ATOM 2200 C CA . ASP A 1 278 ? 21.496 -12.888 -4.279 1.00 97.69 278 ASP A CA 1
ATOM 2201 C C . ASP A 1 278 ? 20.727 -13.495 -5.461 1.00 97.69 278 ASP A C 1
ATOM 2203 O O . ASP A 1 278 ? 19.929 -12.830 -6.126 1.00 97.69 278 ASP A O 1
ATOM 2207 N N . SER A 1 279 ? 20.946 -14.786 -5.712 1.00 97.31 279 SER A N 1
ATOM 2208 C CA . SER A 1 279 ? 20.335 -15.520 -6.829 1.00 97.31 279 SER A CA 1
ATOM 2209 C C . SER A 1 279 ? 18.822 -15.729 -6.689 1.00 97.31 279 SER A C 1
ATOM 2211 O O . SER A 1 279 ? 18.177 -16.170 -7.642 1.00 97.31 279 SER A O 1
ATOM 2213 N N . THR A 1 280 ? 18.235 -15.405 -5.528 1.00 97.19 280 THR A N 1
ATOM 2214 C CA . THR A 1 280 ? 16.783 -15.501 -5.305 1.00 97.19 280 THR A CA 1
ATOM 2215 C C . THR A 1 280 ? 16.008 -14.303 -5.855 1.00 97.19 280 THR A C 1
ATOM 2217 O O . THR A 1 280 ? 14.802 -14.420 -6.072 1.00 97.19 280 THR A O 1
ATOM 2220 N N . ILE A 1 281 ? 16.686 -13.182 -6.138 1.00 97.88 281 ILE A N 1
ATOM 2221 C CA . ILE A 1 281 ? 16.074 -11.996 -6.750 1.00 97.88 281 ILE A CA 1
ATOM 2222 C C . ILE A 1 281 ? 15.583 -12.346 -8.159 1.00 97.88 281 ILE A C 1
ATOM 2224 O O . ILE A 1 281 ? 16.346 -12.809 -9.013 1.00 97.88 281 ILE A O 1
ATOM 2228 N N . LYS A 1 282 ? 14.297 -12.102 -8.421 1.00 97.38 282 LYS A N 1
ATOM 2229 C CA . LYS A 1 282 ? 13.693 -12.315 -9.738 1.00 97.38 282 LYS A CA 1
ATOM 2230 C C . LYS A 1 282 ? 13.840 -11.066 -10.595 1.00 97.38 282 LYS A C 1
ATOM 2232 O O . LYS A 1 282 ? 14.008 -9.952 -10.102 1.00 97.38 282 LYS A O 1
ATOM 2237 N N . ARG A 1 283 ? 13.792 -11.256 -11.910 1.00 96.94 283 ARG A N 1
ATOM 2238 C CA . ARG A 1 283 ? 13.942 -10.175 -12.883 1.00 96.94 283 ARG A CA 1
ATOM 2239 C C . ARG A 1 283 ? 12.936 -10.341 -14.000 1.00 96.94 283 ARG A C 1
ATOM 2241 O O . ARG A 1 283 ? 12.806 -11.428 -14.553 1.00 96.94 283 ARG A O 1
ATOM 2248 N N . ASP A 1 284 ? 12.321 -9.232 -14.353 1.00 95.81 284 ASP A N 1
ATOM 2249 C CA . ASP A 1 284 ? 11.513 -9.059 -15.547 1.00 95.81 284 ASP A CA 1
ATOM 2250 C C . ASP A 1 284 ? 11.864 -7.686 -16.123 1.00 95.81 284 ASP A C 1
ATOM 2252 O O . ASP A 1 284 ? 11.146 -6.702 -15.947 1.00 95.81 284 ASP A O 1
ATOM 2256 N N . ILE A 1 285 ? 13.065 -7.609 -16.706 1.00 97.56 285 ILE A N 1
ATOM 2257 C CA . ILE A 1 285 ? 13.674 -6.352 -17.142 1.00 97.56 285 ILE A CA 1
ATOM 2258 C C . ILE A 1 285 ? 12.923 -5.824 -18.363 1.00 97.56 285 ILE A C 1
ATOM 2260 O O . ILE A 1 285 ? 13.192 -6.220 -19.501 1.00 97.56 285 ILE A O 1
ATOM 2264 N N . ARG A 1 286 ? 11.990 -4.901 -18.121 1.00 95.62 286 ARG A N 1
ATOM 2265 C CA . ARG A 1 286 ? 10.984 -4.451 -19.097 1.00 95.62 286 ARG A CA 1
ATOM 2266 C C . ARG A 1 286 ? 11.613 -3.877 -20.362 1.00 95.62 286 ARG A C 1
ATOM 2268 O O . ARG A 1 286 ? 11.145 -4.134 -21.468 1.00 95.62 286 ARG A O 1
ATOM 2275 N N . TYR A 1 287 ? 12.737 -3.180 -20.222 1.00 97.25 287 TYR A N 1
ATOM 2276 C CA . TYR A 1 287 ? 13.448 -2.553 -21.341 1.00 97.25 287 TYR A CA 1
ATOM 2277 C C . TYR A 1 287 ? 14.371 -3.501 -22.124 1.00 97.25 287 TYR A C 1
ATOM 2279 O O . TYR A 1 287 ? 14.945 -3.095 -23.136 1.00 97.25 287 TYR A O 1
ATOM 2287 N N . ALA A 1 288 ? 14.491 -4.765 -21.703 1.00 97.38 288 ALA A N 1
ATOM 2288 C CA . ALA A 1 288 ? 15.102 -5.846 -22.483 1.00 97.38 288 ALA A CA 1
ATOM 2289 C C . ALA A 1 288 ? 14.073 -6.628 -23.330 1.00 97.38 288 ALA A C 1
ATOM 2291 O O . ALA A 1 288 ? 14.443 -7.578 -24.014 1.00 97.38 288 ALA A O 1
ATOM 2292 N N . SER A 1 289 ? 12.794 -6.238 -23.297 1.00 96.06 289 SER A N 1
ATOM 2293 C CA . SER A 1 289 ? 11.711 -6.815 -24.102 1.00 96.06 289 SER A CA 1
ATOM 2294 C C . SER A 1 289 ? 10.842 -5.711 -24.720 1.00 96.06 289 SER A C 1
ATOM 2296 O O . SER A 1 289 ? 11.115 -4.527 -24.540 1.00 96.06 289 SER A O 1
ATOM 2298 N N . THR A 1 290 ? 9.795 -6.086 -25.456 1.00 96.06 290 THR A N 1
ATOM 2299 C CA . THR A 1 290 ? 8.785 -5.158 -25.997 1.00 96.06 290 THR A CA 1
ATOM 2300 C C . THR A 1 290 ? 7.641 -4.871 -25.014 1.00 96.06 290 THR A C 1
ATOM 2302 O O . THR A 1 290 ? 6.767 -4.053 -25.314 1.00 96.06 290 THR A O 1
ATOM 2305 N N . ASN A 1 291 ? 7.632 -5.506 -23.833 1.00 94.62 291 ASN A N 1
ATOM 2306 C CA . ASN A 1 291 ? 6.663 -5.231 -22.771 1.00 94.62 291 ASN A CA 1
ATOM 2307 C C . ASN A 1 291 ? 7.111 -4.024 -21.932 1.00 94.62 291 ASN A C 1
ATOM 2309 O O . ASN A 1 291 ? 7.505 -4.142 -20.776 1.00 94.62 291 ASN A O 1
ATOM 2313 N N . ASN A 1 292 ? 7.112 -2.854 -22.562 1.00 94.88 292 ASN A N 1
ATOM 2314 C CA . ASN A 1 292 ? 7.342 -1.563 -21.927 1.00 94.88 292 ASN A CA 1
ATOM 2315 C C . ASN A 1 292 ? 6.552 -0.483 -22.668 1.00 94.88 292 ASN A C 1
ATOM 2317 O O . ASN A 1 292 ? 5.986 -0.732 -23.736 1.00 94.88 292 ASN A O 1
ATOM 2321 N N . PHE A 1 293 ? 6.567 0.734 -22.131 1.00 95.00 293 PHE A N 1
ATOM 2322 C CA . PHE A 1 293 ? 5.701 1.800 -22.615 1.00 95.00 293 PHE A CA 1
ATOM 2323 C C . PHE A 1 293 ? 5.962 2.279 -24.042 1.00 95.00 293 PHE A C 1
ATOM 2325 O O . PHE A 1 293 ? 5.066 2.829 -24.667 1.00 95.00 293 PHE A O 1
ATOM 2332 N N . THR A 1 294 ? 7.142 2.036 -24.606 1.00 95.62 294 THR A N 1
ATOM 2333 C CA . THR A 1 294 ? 7.424 2.389 -26.010 1.00 95.62 294 THR A CA 1
ATOM 2334 C C . THR A 1 294 ? 7.211 1.226 -26.981 1.00 95.62 294 THR A C 1
ATOM 2336 O O . THR A 1 294 ? 7.255 1.420 -28.193 1.00 95.62 294 THR A O 1
ATOM 2339 N N . GLY A 1 295 ? 7.056 0.001 -26.466 1.00 95.62 295 GLY A N 1
ATOM 2340 C CA . GLY A 1 295 ? 6.980 -1.215 -27.274 1.00 95.62 295 GLY A CA 1
ATOM 2341 C C . GLY A 1 295 ? 8.299 -1.680 -27.908 1.00 95.62 295 GLY A C 1
ATOM 2342 O O . GLY A 1 295 ? 8.281 -2.663 -28.645 1.00 95.62 295 GLY A O 1
ATOM 2343 N N . ALA A 1 296 ? 9.435 -1.023 -27.643 1.00 96.69 296 ALA A N 1
ATOM 2344 C CA . ALA A 1 296 ? 10.726 -1.336 -28.265 1.00 96.69 296 ALA A CA 1
ATOM 2345 C C . ALA A 1 296 ? 11.761 -1.905 -27.282 1.00 96.69 296 ALA A C 1
ATOM 2347 O O . ALA A 1 296 ? 11.679 -1.682 -26.079 1.00 96.69 296 ALA A O 1
ATOM 2348 N N . VAL A 1 297 ? 12.772 -2.611 -27.798 1.00 97.62 297 VAL A N 1
ATOM 2349 C CA . VAL A 1 297 ? 13.886 -3.147 -26.995 1.00 97.62 297 VAL A CA 1
ATOM 2350 C C . VAL A 1 297 ? 15.022 -2.120 -26.904 1.00 97.62 297 VAL A C 1
ATOM 2352 O O . VAL A 1 297 ? 15.485 -1.593 -27.924 1.00 97.62 297 VAL A O 1
ATOM 2355 N N . PHE A 1 298 ? 15.503 -1.858 -25.685 1.00 97.12 298 PHE A N 1
ATOM 2356 C CA . PHE A 1 298 ? 16.593 -0.907 -25.408 1.00 97.12 298 PHE A CA 1
ATOM 2357 C C . PHE A 1 298 ? 17.825 -1.578 -24.813 1.00 97.12 298 PHE A C 1
ATOM 2359 O O . PHE A 1 298 ? 18.946 -1.135 -25.056 1.00 97.12 298 PHE A O 1
ATOM 2366 N N . TYR A 1 299 ? 17.641 -2.636 -24.026 1.00 96.75 299 TYR A N 1
ATOM 2367 C CA . TYR A 1 299 ? 18.737 -3.342 -23.377 1.00 96.75 299 TYR A CA 1
ATOM 2368 C C . TYR A 1 299 ? 19.109 -4.594 -24.158 1.00 96.75 299 TYR A C 1
ATOM 2370 O O . TYR A 1 299 ? 18.254 -5.339 -24.623 1.00 96.75 299 TYR A O 1
ATOM 2378 N N . LYS A 1 300 ? 20.415 -4.854 -24.249 1.00 93.88 300 LYS A N 1
ATOM 2379 C CA . LYS A 1 300 ? 20.954 -6.051 -24.911 1.00 93.88 300 LYS A CA 1
ATOM 2380 C C . LYS A 1 300 ? 20.798 -7.325 -24.076 1.00 93.88 300 LYS A C 1
ATOM 2382 O O . LYS A 1 300 ? 20.939 -8.417 -24.608 1.00 93.88 300 LYS A O 1
ATOM 2387 N N . GLN A 1 301 ? 20.576 -7.186 -22.770 1.00 95.50 301 GLN A N 1
ATOM 2388 C CA . GLN A 1 301 ? 20.485 -8.303 -21.835 1.00 95.50 301 GLN A CA 1
ATOM 2389 C C . GLN A 1 301 ? 19.484 -7.994 -20.712 1.00 95.50 301 GLN A C 1
ATOM 2391 O O . GLN A 1 301 ? 19.452 -6.855 -20.236 1.00 95.50 301 GLN A O 1
ATOM 2396 N N . PRO A 1 302 ? 18.714 -8.988 -20.236 1.00 96.69 302 PRO A N 1
ATOM 2397 C CA . PRO A 1 302 ? 17.768 -8.828 -19.133 1.00 96.69 302 PRO A CA 1
ATOM 2398 C C . PRO A 1 302 ? 18.482 -8.931 -17.773 1.00 96.69 302 PRO A C 1
ATOM 2400 O O . PRO A 1 302 ? 18.158 -9.776 -16.937 1.00 96.69 302 PRO A O 1
ATOM 2403 N N . LYS A 1 303 ? 19.493 -8.082 -17.557 1.00 97.12 303 LYS A N 1
ATOM 2404 C CA . LYS A 1 303 ? 20.262 -8.014 -16.307 1.00 97.12 303 LYS A CA 1
ATOM 2405 C C . LYS A 1 303 ? 19.989 -6.713 -15.559 1.00 97.12 303 LYS A C 1
ATOM 2407 O O . LYS A 1 303 ? 19.806 -5.670 -16.175 1.00 97.12 303 LYS A O 1
ATOM 2412 N N . ALA A 1 304 ? 20.030 -6.787 -14.231 1.00 97.88 304 ALA A N 1
ATOM 2413 C CA . ALA A 1 304 ? 19.914 -5.639 -13.340 1.00 97.88 304 ALA A CA 1
ATOM 2414 C C . ALA A 1 304 ? 21.273 -5.357 -12.693 1.00 97.88 304 ALA A C 1
ATOM 2416 O O . ALA A 1 304 ? 21.723 -6.125 -11.840 1.00 97.88 304 ALA A O 1
ATOM 2417 N N . PHE A 1 305 ? 21.920 -4.276 -13.123 1.00 98.00 305 PHE A N 1
ATOM 2418 C CA . PHE A 1 305 ? 23.163 -3.790 -12.528 1.00 98.00 305 PHE A CA 1
ATOM 2419 C C . PHE A 1 305 ? 22.879 -2.604 -11.617 1.00 98.00 305 PHE A C 1
ATOM 2421 O O . PHE A 1 305 ? 22.037 -1.771 -11.940 1.00 98.00 305 PHE A O 1
ATOM 2428 N N . MET A 1 306 ? 23.597 -2.500 -10.507 1.00 98.25 306 MET A N 1
ATOM 2429 C CA . MET A 1 306 ? 23.512 -1.365 -9.589 1.00 98.25 306 MET A CA 1
ATOM 2430 C C . MET A 1 306 ? 24.889 -1.036 -9.031 1.00 98.25 306 MET A C 1
ATOM 2432 O O . MET A 1 306 ? 25.764 -1.899 -8.991 1.00 98.25 306 MET A O 1
ATOM 2436 N N . GLN A 1 307 ? 25.073 0.201 -8.572 1.00 97.50 307 GLN A N 1
ATOM 2437 C CA . GLN A 1 307 ? 26.243 0.550 -7.772 1.00 97.50 307 GLN A CA 1
ATOM 2438 C C . GLN A 1 307 ? 26.250 -0.303 -6.510 1.00 97.50 307 GLN A C 1
ATOM 2440 O O . GLN A 1 307 ? 25.221 -0.425 -5.842 1.00 97.50 307 GLN A O 1
ATOM 2445 N N . LYS A 1 308 ? 27.403 -0.880 -6.174 1.00 97.31 308 LYS A N 1
ATOM 2446 C CA . LYS A 1 308 ? 27.512 -1.898 -5.124 1.00 97.31 308 LYS A CA 1
ATOM 2447 C C . LYS A 1 308 ? 26.833 -1.549 -3.791 1.00 97.31 308 LYS A C 1
ATOM 2449 O O . LYS A 1 308 ? 26.045 -2.375 -3.336 1.00 97.31 308 LYS A O 1
ATOM 2454 N N . PRO A 1 309 ? 26.982 -0.344 -3.204 1.00 96.81 309 PRO A N 1
ATOM 2455 C CA . PRO A 1 309 ? 26.279 -0.023 -1.958 1.00 96.81 309 PRO A CA 1
ATOM 2456 C C . PRO A 1 309 ? 24.747 -0.053 -2.088 1.00 96.81 309 PRO A C 1
ATOM 2458 O O . PRO A 1 309 ? 24.045 -0.441 -1.153 1.00 96.81 309 PRO A O 1
ATOM 2461 N N . ALA A 1 310 ? 24.217 0.348 -3.249 1.00 97.56 310 ALA A N 1
ATOM 2462 C CA . ALA A 1 310 ? 22.787 0.274 -3.535 1.00 97.56 310 ALA A CA 1
ATOM 2463 C C . ALA A 1 310 ? 22.353 -1.180 -3.777 1.00 97.56 310 ALA A C 1
ATOM 2465 O O . ALA A 1 310 ? 21.330 -1.604 -3.248 1.00 97.56 310 ALA A O 1
ATOM 2466 N N . ALA A 1 311 ? 23.164 -1.965 -4.493 1.00 98.19 311 ALA A N 1
ATOM 2467 C CA . ALA A 1 311 ? 22.931 -3.390 -4.711 1.00 98.19 311 ALA A CA 1
ATOM 2468 C C . ALA A 1 311 ? 22.84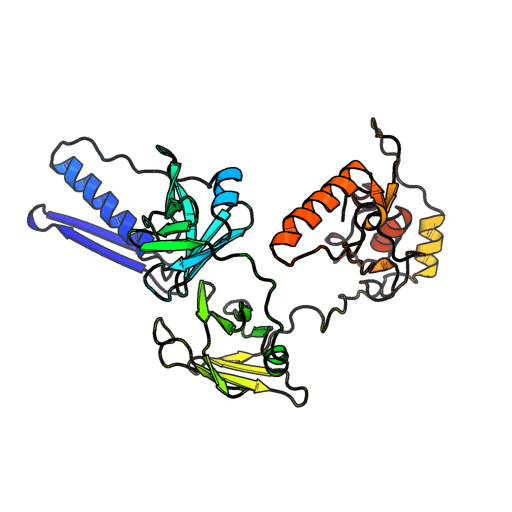5 -4.166 -3.383 1.00 98.19 311 ALA A C 1
ATOM 2470 O O . ALA A 1 311 ? 21.910 -4.930 -3.164 1.00 98.19 311 ALA A O 1
ATOM 2471 N N . GLU A 1 312 ? 23.770 -3.914 -2.455 1.00 98.25 312 GLU A N 1
ATOM 2472 C CA . GLU A 1 312 ? 23.771 -4.509 -1.114 1.00 98.25 312 GLU A CA 1
ATOM 2473 C C . GLU A 1 312 ? 22.536 -4.102 -0.296 1.00 98.25 312 GLU A C 1
ATOM 2475 O O . GLU A 1 312 ? 21.995 -4.913 0.457 1.00 98.25 312 GLU A O 1
ATOM 2480 N N . ALA A 1 313 ? 22.056 -2.862 -0.446 1.00 98.31 313 ALA A N 1
ATOM 2481 C CA . ALA A 1 313 ? 20.814 -2.421 0.188 1.00 98.31 313 ALA A CA 1
ATOM 2482 C C . ALA A 1 313 ? 19.590 -3.166 -0.365 1.00 98.31 313 ALA A C 1
ATOM 2484 O O . ALA A 1 313 ? 18.740 -3.598 0.414 1.00 98.31 313 ALA A O 1
ATOM 2485 N N . VAL A 1 314 ? 19.537 -3.383 -1.681 1.00 98.19 314 VAL A N 1
ATOM 2486 C CA . VAL A 1 314 ? 18.491 -4.189 -2.327 1.00 98.19 314 VAL A CA 1
ATOM 2487 C C . VAL A 1 314 ? 18.541 -5.639 -1.857 1.00 98.19 314 VAL A C 1
ATOM 2489 O O . VAL A 1 314 ? 17.495 -6.212 -1.568 1.00 98.19 314 VAL A O 1
ATOM 2492 N N . VAL A 1 315 ? 19.733 -6.219 -1.696 1.00 98.31 315 VAL A N 1
ATOM 2493 C CA . VAL A 1 315 ? 19.881 -7.561 -1.114 1.00 98.31 315 VAL A CA 1
ATOM 2494 C C . VAL A 1 315 ? 19.315 -7.594 0.303 1.00 98.31 315 VAL A C 1
ATOM 2496 O O . VAL A 1 315 ? 18.497 -8.459 0.595 1.00 98.31 315 VAL A O 1
ATOM 2499 N N . ARG A 1 316 ? 19.655 -6.634 1.175 1.00 98.19 316 ARG A N 1
ATOM 2500 C CA . ARG A 1 316 ? 19.077 -6.572 2.532 1.00 98.19 316 ARG A CA 1
ATOM 2501 C C . ARG A 1 316 ? 17.549 -6.472 2.511 1.00 98.19 316 ARG A C 1
ATOM 2503 O O . ARG A 1 316 ? 16.899 -7.167 3.287 1.00 98.19 316 ARG A O 1
ATOM 2510 N N . ALA A 1 317 ? 16.985 -5.667 1.610 1.00 96.81 317 ALA A N 1
ATOM 2511 C CA . ALA A 1 317 ? 15.537 -5.562 1.432 1.00 96.81 317 ALA A CA 1
ATOM 2512 C C . ALA A 1 317 ? 14.915 -6.879 0.930 1.00 96.81 317 ALA A C 1
ATOM 2514 O O . ALA A 1 317 ? 13.902 -7.321 1.458 1.00 96.81 317 ALA A O 1
ATOM 2515 N N . ASN A 1 318 ? 15.537 -7.562 -0.035 1.00 97.31 318 ASN A N 1
ATOM 2516 C CA . ASN A 1 318 ? 15.069 -8.872 -0.493 1.00 97.31 318 ASN A CA 1
ATOM 2517 C C . ASN A 1 318 ? 15.095 -9.909 0.641 1.00 97.31 318 ASN A C 1
ATOM 2519 O O . ASN A 1 318 ? 14.151 -10.674 0.807 1.00 97.31 318 ASN A O 1
ATOM 2523 N N . GLN A 1 319 ? 16.153 -9.918 1.457 1.00 96.06 319 GLN A N 1
ATOM 2524 C CA . GLN A 1 319 ? 16.278 -10.840 2.590 1.00 96.06 319 GLN A CA 1
ATOM 2525 C C . GLN A 1 319 ? 15.251 -10.551 3.690 1.00 96.06 319 GLN A C 1
ATOM 2527 O O . GLN A 1 319 ? 14.711 -11.497 4.258 1.00 96.06 319 GLN A O 1
ATOM 2532 N N . SER A 1 320 ? 14.927 -9.282 3.969 1.00 91.81 320 SER A N 1
ATOM 2533 C CA . SER A 1 320 ? 13.909 -8.934 4.974 1.00 91.81 320 SER A CA 1
ATOM 2534 C C . SER A 1 320 ? 12.487 -9.332 4.557 1.00 91.81 320 SER A C 1
ATOM 2536 O O . SER A 1 320 ? 11.622 -9.513 5.415 1.00 91.81 320 SER A O 1
ATOM 2538 N N . LEU A 1 321 ? 12.251 -9.525 3.256 1.00 91.62 321 LEU A N 1
ATOM 2539 C CA . LEU A 1 321 ? 10.988 -10.019 2.708 1.00 91.62 321 LEU A CA 1
ATOM 2540 C C . LEU A 1 321 ? 10.851 -11.548 2.779 1.00 91.62 321 LEU A C 1
ATOM 2542 O O . LEU A 1 321 ? 9.726 -12.042 2.863 1.00 91.62 321 LEU A O 1
ATOM 2546 N N . LYS A 1 322 ? 11.958 -12.306 2.814 1.00 89.81 322 LYS A N 1
ATOM 2547 C CA . LYS A 1 322 ? 11.929 -13.782 2.791 1.00 89.81 322 LYS A CA 1
ATOM 2548 C C . LYS A 1 322 ? 11.125 -14.420 3.923 1.00 89.81 322 LYS A C 1
ATOM 2550 O O . LYS A 1 322 ? 10.347 -15.323 3.618 1.00 89.81 322 LYS A O 1
ATOM 2555 N N . PRO A 1 323 ? 11.225 -13.971 5.193 1.00 86.00 323 PRO A N 1
ATOM 2556 C CA . PRO A 1 323 ? 10.375 -14.498 6.258 1.00 86.00 323 PRO A CA 1
ATOM 2557 C C . PRO A 1 323 ? 8.883 -14.326 5.969 1.00 86.00 323 PRO A C 1
ATOM 2559 O O . PRO A 1 323 ? 8.082 -15.057 6.533 1.00 86.00 323 PRO A O 1
ATOM 2562 N N . ARG A 1 324 ? 8.513 -13.386 5.086 1.00 83.81 324 ARG A N 1
ATOM 2563 C CA . ARG A 1 324 ? 7.134 -13.128 4.657 1.00 83.81 324 ARG A CA 1
ATOM 2564 C C . ARG A 1 324 ? 6.683 -13.962 3.457 1.00 83.81 324 ARG A C 1
ATOM 2566 O O . ARG A 1 324 ? 5.580 -13.757 2.970 1.00 83.81 324 ARG A O 1
ATOM 2573 N N . GLY A 1 325 ? 7.533 -14.857 2.952 1.00 86.38 325 GLY A N 1
ATOM 2574 C CA . GLY A 1 325 ? 7.284 -15.571 1.697 1.00 86.38 325 GLY A CA 1
ATOM 2575 C C . GLY A 1 325 ? 7.325 -14.660 0.465 1.00 86.38 325 GLY A C 1
ATOM 2576 O O . GLY A 1 325 ? 6.839 -15.044 -0.594 1.00 86.38 325 GLY A O 1
ATOM 2577 N N . LEU A 1 326 ? 7.889 -13.455 0.598 1.00 90.31 326 LEU A N 1
ATOM 2578 C CA . LEU A 1 326 ? 7.980 -12.454 -0.460 1.00 90.31 326 LEU A CA 1
ATOM 2579 C C . LEU A 1 326 ? 9.424 -12.319 -0.956 1.00 90.31 326 LEU A C 1
ATOM 2581 O O . LEU A 1 326 ? 10.385 -12.638 -0.255 1.00 90.31 326 LEU A O 1
ATOM 2585 N N . GLY A 1 327 ? 9.570 -11.798 -2.169 1.00 94.56 327 GLY A N 1
ATOM 2586 C CA . GLY A 1 327 ? 10.855 -11.462 -2.768 1.00 94.56 327 GLY A CA 1
ATOM 2587 C C . GLY A 1 327 ? 10.695 -10.352 -3.797 1.00 94.56 327 GLY A C 1
ATOM 2588 O O . GLY A 1 327 ? 9.579 -9.978 -4.160 1.00 94.56 327 GLY A O 1
ATOM 2589 N N . LEU A 1 328 ? 11.817 -9.812 -4.261 1.00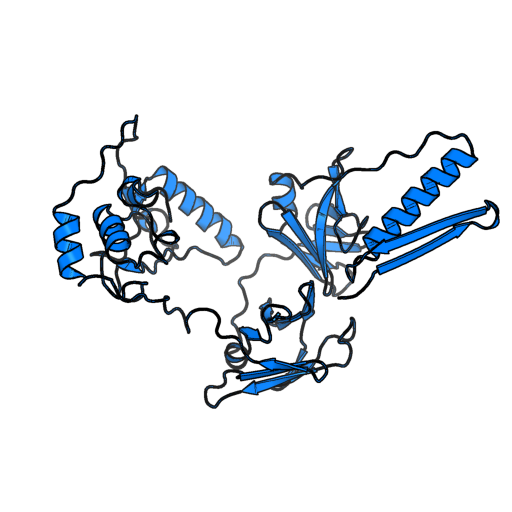 97.12 328 LEU A N 1
ATOM 2590 C CA . LEU A 1 328 ? 11.818 -8.730 -5.237 1.00 97.12 328 LEU A CA 1
ATOM 2591 C C . LEU A 1 328 ? 11.772 -9.268 -6.674 1.00 97.12 328 LEU A C 1
ATOM 2593 O O . LEU A 1 328 ? 12.527 -10.175 -7.040 1.00 97.12 328 LEU A O 1
ATOM 2597 N N . LEU A 1 329 ? 10.923 -8.647 -7.496 1.00 96.69 329 LEU A N 1
ATOM 2598 C CA . LEU A 1 329 ? 10.930 -8.751 -8.953 1.00 96.69 329 LEU A CA 1
ATOM 2599 C C . LEU A 1 329 ? 11.416 -7.420 -9.531 1.00 96.69 329 LEU A C 1
ATOM 2601 O O . LEU A 1 329 ? 10.736 -6.406 -9.419 1.00 96.69 329 LEU A O 1
ATOM 2605 N N . ILE A 1 330 ? 12.602 -7.420 -10.134 1.00 97.75 330 ILE A N 1
ATOM 2606 C CA . ILE A 1 330 ? 13.220 -6.194 -10.649 1.00 97.75 330 ILE A CA 1
ATOM 2607 C C . ILE A 1 330 ? 12.786 -5.940 -12.091 1.00 97.75 330 ILE A C 1
ATOM 2609 O O . ILE A 1 330 ? 12.992 -6.802 -12.951 1.00 97.75 330 ILE A O 1
ATOM 2613 N N . HIS A 1 331 ? 12.244 -4.747 -12.354 1.00 96.94 331 HIS A N 1
ATOM 2614 C CA . HIS A 1 331 ? 11.814 -4.316 -13.689 1.00 96.94 331 HIS A CA 1
ATOM 2615 C C . HIS A 1 331 ? 12.816 -3.412 -14.410 1.00 96.94 331 HIS A C 1
ATOM 2617 O O . HIS A 1 331 ? 12.893 -3.438 -15.641 1.00 96.94 331 HIS A O 1
ATOM 2623 N N . ASP A 1 332 ? 13.608 -2.645 -13.664 1.00 97.62 332 ASP A N 1
ATOM 2624 C CA . ASP A 1 332 ? 14.726 -1.862 -14.179 1.00 97.62 332 ASP A CA 1
ATOM 2625 C C . ASP A 1 332 ? 15.767 -1.634 -13.074 1.00 97.62 332 ASP A C 1
ATOM 2627 O O . ASP A 1 332 ? 15.480 -1.802 -11.898 1.00 97.62 332 ASP A O 1
ATOM 2631 N N . ALA A 1 333 ? 16.991 -1.271 -13.444 1.00 97.69 333 ALA A N 1
ATOM 2632 C CA . ALA A 1 333 ? 18.039 -0.908 -12.494 1.00 97.69 333 ALA A CA 1
ATOM 2633 C C . ALA A 1 333 ? 18.939 0.160 -13.128 1.00 97.69 333 ALA A C 1
ATOM 2635 O O . ALA A 1 333 ? 18.458 1.233 -13.492 1.00 97.69 333 ALA A O 1
ATOM 2636 N N . TYR A 1 334 ? 20.234 -0.100 -13.311 1.00 97.62 334 TYR A N 1
ATOM 2637 C CA . TYR A 1 334 ? 21.083 0.772 -14.114 1.00 97.62 334 TYR A CA 1
ATOM 2638 C C . TYR A 1 334 ? 20.530 0.922 -15.536 1.00 97.62 334 TYR A C 1
ATOM 2640 O O . TYR A 1 334 ? 20.437 -0.044 -16.296 1.00 97.62 334 TYR A O 1
ATOM 2648 N N . ARG A 1 335 ? 20.239 2.171 -15.900 1.00 97.06 335 ARG A N 1
ATOM 2649 C CA . ARG A 1 335 ? 19.795 2.573 -17.235 1.00 97.06 335 ARG A CA 1
ATOM 2650 C C . ARG A 1 335 ? 20.887 3.424 -17.873 1.00 97.06 335 ARG A C 1
ATOM 2652 O O . ARG A 1 335 ? 21.212 4.467 -17.308 1.00 97.06 335 ARG A O 1
ATOM 2659 N N . PRO A 1 336 ? 21.441 3.071 -19.042 1.00 95.69 336 PRO A N 1
ATOM 2660 C CA . PRO A 1 336 ? 22.354 3.962 -19.754 1.00 95.69 336 PRO A CA 1
ATOM 2661 C C . PRO A 1 336 ? 21.691 5.310 -20.078 1.00 95.69 336 PRO A C 1
ATOM 2663 O O . PRO A 1 336 ? 20.514 5.353 -20.434 1.00 95.69 336 PRO A O 1
ATOM 2666 N N . TRP A 1 337 ? 22.436 6.417 -20.001 1.00 96.62 337 TRP A N 1
ATOM 2667 C CA . TRP A 1 337 ? 21.868 7.761 -20.203 1.00 96.62 337 TRP A CA 1
ATOM 2668 C C . TRP A 1 337 ? 21.179 7.940 -21.563 1.00 96.62 337 TRP A C 1
ATOM 2670 O O . TRP A 1 337 ? 20.100 8.526 -21.629 1.00 96.62 337 TRP A O 1
ATOM 2680 N N . HIS A 1 338 ? 21.735 7.368 -22.638 1.00 97.12 338 HIS A N 1
ATOM 2681 C CA . HIS A 1 338 ? 21.118 7.447 -23.965 1.00 97.12 338 HIS A CA 1
ATOM 2682 C C . HIS A 1 338 ? 19.703 6.841 -23.987 1.00 97.12 338 HIS A C 1
ATOM 2684 O O . HIS A 1 338 ? 18.853 7.322 -24.726 1.00 97.12 338 HIS A O 1
ATOM 2690 N N . VAL A 1 339 ? 19.405 5.845 -23.142 1.00 97.38 339 VAL A N 1
ATOM 2691 C CA . VAL A 1 339 ? 18.051 5.284 -23.015 1.00 97.38 339 VAL A CA 1
ATOM 2692 C C . VAL A 1 339 ? 17.112 6.277 -22.328 1.00 97.38 339 VAL A C 1
ATOM 2694 O O . VAL A 1 339 ? 15.993 6.461 -22.794 1.00 97.38 339 VAL A O 1
ATOM 2697 N N . THR A 1 340 ? 17.564 6.990 -21.286 1.00 97.38 340 THR A N 1
ATOM 2698 C CA . THR A 1 340 ? 16.792 8.106 -20.697 1.00 97.38 340 THR A CA 1
ATOM 2699 C C . THR A 1 340 ? 16.477 9.168 -21.748 1.00 97.38 340 THR A C 1
ATOM 2701 O O . THR A 1 340 ? 15.338 9.618 -21.843 1.00 97.38 340 THR A O 1
ATOM 2704 N N . LYS A 1 341 ? 17.464 9.531 -22.577 1.00 97.88 341 LYS A N 1
ATOM 2705 C CA . LYS A 1 341 ? 17.258 10.470 -23.682 1.00 97.88 341 LYS A CA 1
ATOM 2706 C C . LYS A 1 341 ? 16.239 9.949 -24.695 1.00 97.88 341 LYS A C 1
ATOM 2708 O O . LYS A 1 341 ? 15.343 10.694 -25.072 1.00 97.88 341 LYS A O 1
ATOM 2713 N N . MET A 1 342 ? 16.328 8.678 -25.089 1.00 97.94 342 MET A N 1
ATOM 2714 C CA . MET A 1 342 ? 15.335 8.065 -25.975 1.00 97.94 342 MET A CA 1
ATOM 2715 C C . MET A 1 342 ? 13.932 8.077 -25.365 1.00 97.94 342 MET A C 1
ATOM 2717 O O . MET A 1 342 ? 12.984 8.362 -26.082 1.00 97.94 342 MET A O 1
ATOM 2721 N N . PHE A 1 343 ? 13.785 7.790 -24.067 1.00 97.50 343 PHE A N 1
ATOM 2722 C CA . PHE A 1 343 ? 12.483 7.829 -23.392 1.00 97.50 343 PHE A CA 1
ATOM 2723 C C . PHE A 1 343 ? 11.890 9.231 -23.429 1.00 97.50 343 PHE A C 1
ATOM 2725 O O . PHE A 1 343 ? 10.745 9.396 -23.837 1.00 97.50 343 PHE A O 1
ATOM 2732 N N . TRP A 1 344 ? 12.680 10.239 -23.072 1.00 97.62 344 TRP A N 1
ATOM 2733 C CA . TRP A 1 344 ? 12.252 11.632 -23.122 1.00 97.62 344 TRP A CA 1
ATOM 2734 C C . TRP A 1 344 ? 11.866 12.077 -24.534 1.00 97.62 344 TRP A C 1
ATOM 2736 O O . TRP A 1 344 ? 10.789 12.632 -24.736 1.00 97.62 344 TRP A O 1
ATOM 2746 N N . ASP A 1 345 ? 12.716 11.786 -25.520 1.00 97.31 345 ASP A N 1
ATOM 2747 C CA . ASP A 1 345 ? 12.507 12.196 -26.908 1.00 97.31 345 ASP A CA 1
ATOM 2748 C C . ASP A 1 345 ? 11.399 11.387 -27.610 1.00 97.31 345 ASP A C 1
ATOM 2750 O O . ASP A 1 345 ? 10.880 11.845 -28.625 1.00 97.31 345 ASP A O 1
ATOM 2754 N N . ALA A 1 346 ? 11.043 10.198 -27.105 1.00 97.38 346 ALA A N 1
ATOM 2755 C CA . ALA A 1 346 ? 9.904 9.404 -27.573 1.00 97.38 346 ALA A CA 1
ATOM 2756 C C . ALA A 1 346 ? 8.567 9.889 -26.999 1.00 97.38 346 ALA A C 1
ATOM 2758 O O . ALA A 1 346 ? 7.526 9.643 -27.608 1.00 97.38 346 ALA A O 1
ATOM 2759 N N . THR A 1 347 ? 8.581 10.523 -25.826 1.00 97.44 347 THR A N 1
ATOM 2760 C CA . THR A 1 347 ? 7.375 10.762 -25.026 1.00 97.44 347 THR A CA 1
ATOM 2761 C C . THR A 1 347 ? 6.675 12.063 -25.436 1.00 97.44 347 THR A C 1
ATOM 2763 O O . THR A 1 347 ? 7.329 13.110 -25.483 1.00 97.44 347 THR A O 1
ATOM 2766 N N . PRO A 1 348 ? 5.356 12.031 -25.720 1.00 96.62 348 PRO A N 1
ATOM 2767 C CA . PRO A 1 348 ? 4.552 13.232 -25.937 1.00 96.62 348 PRO A CA 1
ATOM 2768 C C . PRO A 1 348 ? 4.649 14.225 -24.776 1.00 96.62 348 PRO A C 1
ATOM 2770 O O . PRO A 1 348 ? 4.788 13.820 -23.623 1.00 96.62 348 PRO A O 1
ATOM 2773 N N . ASP A 1 349 ? 4.532 15.522 -25.064 1.00 95.81 349 ASP A N 1
ATOM 2774 C CA . ASP A 1 349 ? 4.752 16.578 -24.065 1.00 95.81 349 ASP A CA 1
ATOM 2775 C C . ASP A 1 349 ? 3.863 16.436 -22.822 1.00 95.81 349 ASP A C 1
ATOM 2777 O O . ASP A 1 349 ? 4.348 16.599 -21.706 1.00 95.81 349 ASP A O 1
ATOM 2781 N N . ASN A 1 350 ? 2.599 16.039 -22.993 1.00 95.50 350 ASN A N 1
ATOM 2782 C CA . ASN A 1 350 ? 1.646 15.840 -21.897 1.00 95.50 350 ASN A CA 1
ATOM 2783 C C . ASN A 1 350 ? 1.953 14.629 -20.994 1.00 95.50 350 ASN A C 1
ATOM 2785 O O . ASN A 1 350 ? 1.265 14.432 -19.998 1.00 95.50 350 ASN A O 1
ATOM 2789 N N . LEU A 1 351 ? 2.940 13.800 -21.348 1.00 95.25 351 LEU A N 1
ATOM 2790 C CA . LEU A 1 351 ? 3.369 12.628 -20.579 1.00 95.25 351 LEU A CA 1
ATOM 2791 C C . LEU A 1 351 ? 4.821 12.746 -20.088 1.00 95.25 351 LEU A C 1
ATOM 2793 O O . LEU A 1 351 ? 5.341 11.812 -19.475 1.00 95.25 351 LEU A O 1
ATOM 2797 N N . LYS A 1 352 ? 5.494 13.877 -20.341 1.00 94.75 352 LYS A N 1
ATOM 2798 C CA . LYS A 1 352 ? 6.908 14.055 -19.978 1.00 94.75 352 LYS A CA 1
ATOM 2799 C C . LYS A 1 352 ? 7.166 14.033 -18.476 1.00 94.75 352 LYS A C 1
ATOM 2801 O O . LYS A 1 352 ? 8.258 13.646 -18.078 1.00 94.75 352 LYS A O 1
ATOM 2806 N N . ASP A 1 353 ? 6.167 14.337 -17.652 1.00 93.50 353 ASP A N 1
ATOM 2807 C CA . ASP A 1 353 ? 6.285 14.270 -16.189 1.00 93.50 353 ASP A CA 1
ATOM 2808 C C . ASP A 1 353 ? 6.530 12.840 -15.669 1.00 93.50 353 ASP A C 1
ATOM 2810 O O . ASP A 1 353 ? 7.060 12.657 -14.573 1.00 93.50 353 ASP A O 1
ATOM 2814 N N . PHE A 1 354 ? 6.218 11.813 -16.470 1.00 91.31 354 PHE A N 1
ATOM 2815 C CA . PHE A 1 354 ? 6.443 10.404 -16.124 1.00 91.31 354 PHE A CA 1
ATOM 2816 C C . PHE A 1 354 ? 7.821 9.873 -16.546 1.00 91.31 354 PHE A C 1
ATOM 2818 O O . PHE A 1 354 ? 8.162 8.725 -16.245 1.00 91.31 354 PHE A O 1
ATOM 2825 N N . VAL A 1 355 ? 8.633 10.674 -17.242 1.00 93.56 355 VAL A N 1
ATOM 2826 C CA . VAL A 1 355 ? 9.968 10.276 -17.704 1.00 93.56 355 VAL A CA 1
ATOM 2827 C C . VAL A 1 355 ? 11.026 11.282 -17.260 1.00 93.56 355 VAL A C 1
ATOM 2829 O O . VAL A 1 355 ? 10.827 12.490 -17.256 1.00 93.56 355 VAL A O 1
ATOM 2832 N N . ALA A 1 356 ? 12.198 10.787 -16.864 1.00 94.06 356 ALA A N 1
ATOM 2833 C CA . ALA A 1 356 ? 13.263 11.662 -16.387 1.00 94.06 356 ALA A CA 1
ATOM 2834 C C . ALA A 1 356 ? 13.792 12.563 -17.515 1.00 94.06 356 ALA A C 1
ATOM 2836 O O . ALA A 1 356 ? 14.135 12.076 -18.595 1.00 94.06 356 ALA A O 1
ATOM 2837 N N . ASN A 1 357 ? 13.932 13.860 -17.232 1.00 95.31 357 ASN A N 1
ATOM 2838 C CA . ASN A 1 357 ? 14.561 14.798 -18.154 1.00 95.31 357 ASN A CA 1
ATOM 2839 C C . ASN A 1 357 ? 16.069 14.493 -18.277 1.00 95.31 357 ASN A C 1
ATOM 2841 O O . ASN A 1 357 ? 16.793 14.608 -17.282 1.00 95.31 357 ASN A O 1
ATOM 2845 N N . PRO A 1 358 ? 16.580 14.142 -19.473 1.00 95.62 358 PRO A N 1
ATOM 2846 C CA . PRO A 1 358 ? 17.975 13.755 -19.662 1.00 95.62 358 PRO A CA 1
ATOM 2847 C C . PRO A 1 358 ? 18.965 14.883 -19.349 1.00 95.62 358 PRO A C 1
ATOM 2849 O O . PRO A 1 358 ? 20.120 14.579 -19.052 1.00 95.62 358 PRO A O 1
ATOM 2852 N N . ALA A 1 359 ? 18.533 16.151 -19.357 1.00 94.25 359 ALA A N 1
ATOM 2853 C CA . ALA A 1 359 ? 19.357 17.295 -18.958 1.00 94.25 359 ALA A CA 1
ATOM 2854 C C . ALA A 1 359 ? 19.757 17.269 -17.469 1.00 94.25 359 ALA A C 1
ATOM 2856 O O . ALA A 1 359 ? 20.772 17.851 -17.103 1.00 94.25 359 ALA A O 1
ATOM 2857 N N . ASN A 1 360 ? 18.998 16.557 -16.629 1.00 91.69 360 ASN A N 1
ATOM 2858 C CA . ASN A 1 360 ? 19.265 16.408 -15.192 1.00 91.69 360 ASN A CA 1
ATOM 2859 C C . ASN A 1 360 ? 19.826 15.012 -14.839 1.00 91.69 360 ASN A C 1
ATOM 2861 O O . ASN A 1 360 ? 20.111 14.703 -13.674 1.00 91.69 360 ASN A O 1
ATOM 2865 N N . GLY A 1 361 ? 19.922 14.131 -15.840 1.00 89.12 361 GLY A N 1
ATOM 2866 C CA . GLY A 1 361 ? 20.157 12.705 -15.644 1.00 89.12 361 GLY A CA 1
ATOM 2867 C C . GLY A 1 361 ? 19.031 12.015 -14.858 1.00 89.12 361 GLY A C 1
ATOM 2868 O O . GLY A 1 361 ? 17.942 12.543 -14.646 1.00 89.12 361 GLY A O 1
ATOM 2869 N N . SER A 1 362 ? 19.295 10.792 -14.405 1.00 92.06 362 SER A N 1
ATOM 2870 C CA . SER A 1 362 ? 18.367 9.982 -13.607 1.00 92.06 362 SER A CA 1
ATOM 2871 C C . SER A 1 362 ? 19.117 9.219 -12.519 1.00 92.06 362 SER A C 1
ATOM 2873 O O . SER A 1 362 ? 20.289 8.874 -12.683 1.00 92.06 362 SER A O 1
ATOM 2875 N N . ARG A 1 363 ? 18.453 8.900 -11.401 1.00 93.88 363 ARG A N 1
ATOM 2876 C CA . ARG A 1 363 ? 19.013 7.984 -10.387 1.00 93.88 363 ARG A CA 1
ATOM 2877 C C . ARG A 1 363 ? 19.346 6.609 -10.986 1.00 93.88 363 ARG A C 1
ATOM 2879 O O . ARG A 1 363 ? 20.350 6.016 -10.598 1.00 93.88 363 ARG A O 1
ATOM 2886 N N . HIS A 1 364 ? 18.593 6.166 -11.999 1.00 96.25 364 HIS A N 1
ATOM 2887 C CA . HIS A 1 364 ? 18.910 4.957 -12.766 1.00 96.25 364 HIS A CA 1
ATOM 2888 C C . HIS A 1 364 ? 20.225 5.087 -13.550 1.00 96.25 364 HIS A C 1
ATOM 2890 O O . HIS A 1 364 ? 20.990 4.128 -13.612 1.00 96.25 364 HIS A O 1
ATOM 2896 N N . ASN A 1 365 ? 20.555 6.271 -14.087 1.00 94.69 365 ASN A N 1
ATOM 2897 C CA . ASN A 1 365 ? 21.831 6.492 -14.791 1.00 94.69 365 ASN A CA 1
ATOM 2898 C C . ASN A 1 365 ? 23.041 6.386 -13.862 1.00 94.69 365 ASN A C 1
ATOM 2900 O O . ASN A 1 365 ? 24.143 6.089 -14.312 1.00 94.69 365 ASN A O 1
ATOM 2904 N N . ARG A 1 366 ? 22.820 6.587 -12.563 1.00 93.25 366 ARG A N 1
ATOM 2905 C CA . ARG A 1 366 ? 23.843 6.485 -11.522 1.00 93.25 366 ARG A CA 1
ATOM 2906 C C . ARG A 1 366 ? 23.893 5.093 -10.884 1.00 93.25 366 ARG A C 1
ATOM 2908 O O . ARG A 1 366 ? 24.717 4.874 -10.012 1.00 93.25 366 ARG A O 1
ATOM 2915 N N . GLY A 1 367 ? 23.033 4.155 -11.302 1.00 95.50 367 GLY A N 1
ATOM 2916 C CA . GLY A 1 367 ? 22.955 2.803 -10.732 1.00 95.50 367 GLY A CA 1
ATOM 2917 C C . GLY A 1 367 ? 22.417 2.760 -9.296 1.00 95.50 367 GLY A C 1
ATOM 2918 O O . GLY A 1 367 ? 22.696 1.807 -8.574 1.00 95.50 367 GLY A O 1
ATOM 2919 N N . CYS A 1 368 ? 21.671 3.787 -8.877 1.00 95.44 368 CYS A N 1
ATOM 2920 C CA . CYS A 1 368 ? 21.173 3.958 -7.507 1.00 95.44 368 CYS A CA 1
ATOM 2921 C C . CYS A 1 368 ? 19.635 3.940 -7.425 1.00 95.44 368 CYS A C 1
ATOM 2923 O O . CYS A 1 368 ? 19.064 4.471 -6.476 1.00 95.44 368 CYS A O 1
ATOM 2925 N N . ALA A 1 369 ? 18.966 3.388 -8.438 1.00 96.12 369 ALA A N 1
ATOM 2926 C CA . ALA A 1 369 ? 17.521 3.183 -8.472 1.00 96.12 369 ALA A CA 1
ATOM 2927 C C . ALA A 1 369 ? 17.216 1.779 -9.000 1.00 96.12 369 ALA A C 1
ATOM 2929 O O . ALA A 1 369 ? 17.981 1.251 -9.816 1.00 96.12 369 ALA A O 1
ATOM 2930 N N . VAL A 1 370 ? 16.127 1.203 -8.500 1.00 94.50 370 VAL A N 1
ATOM 2931 C CA . VAL A 1 370 ? 15.621 -0.140 -8.783 1.00 94.50 370 VAL A CA 1
ATOM 2932 C C . VAL A 1 370 ? 14.100 -0.130 -8.716 1.00 94.50 370 VAL A C 1
ATOM 2934 O O . VAL A 1 370 ? 13.587 0.718 -7.948 1.00 94.50 370 VAL A O 1
#

Radius of gyration: 26.81 Å; Cα contacts (8 Å, |Δi|>4): 714; chains: 1; bounding box: 64×46×76 Å